Protein AF-A0A9C6WN26-F1 (afdb_monomer_lite)

Secondary structure (DSSP, 8-state):
----------PPP---------GGG--HHHHHHHHHHHH--TTHHHHHHHHHHHHHHHHHHHHHHHHHHHHHHHHHHHHHHHHHHHHHHHHHHHHS---HHHHHHHHHHHHHHHHHHHHHHHHHHHHHHHHHHHHHHHHHHHHHHHHHHHHHHHHHHHHHT-SS-----------------SSHHHHHHHHHHH---STT----HHHHHHHHHHHHHHS---TTS-TT-TTSTT--HHHHIIIII--HHHHHHHHHHHHHHHHHHHHHHHHHHHHHHHHHHHHHHHHHHHHHHHHHHHHHHHHHHHHHHHHHHHHHHHHHHHHHHHHHHHHHHHHHHHHHHHHHHHHHHHHHHHHHHHHHHHHHHHHHHHHHHHHHHHHHHHHT--

Structure (mmCIF, N/CA/C/O backbone):
data_AF-A0A9C6WN26-F1
#
_entry.id   AF-A0A9C6WN26-F1
#
loop_
_atom_site.group_PDB
_atom_site.id
_atom_site.type_symbol
_atom_site.label_atom_id
_atom_site.label_alt_id
_atom_site.label_comp_id
_atom_site.label_asym_id
_atom_site.label_entity_id
_atom_site.label_seq_id
_atom_site.pdbx_PDB_ins_code
_atom_site.Cartn_x
_atom_site.Cartn_y
_atom_site.Cartn_z
_atom_site.occupancy
_atom_site.B_iso_or_equiv
_atom_site.auth_seq_id
_atom_site.auth_comp_id
_atom_site.auth_asym_id
_atom_site.auth_atom_id
_atom_site.pdbx_PDB_model_num
ATOM 1 N N . MET A 1 1 ? 25.767 -48.278 110.104 1.00 33.72 1 MET A N 1
ATOM 2 C CA . MET A 1 1 ? 26.739 -48.679 109.057 1.00 33.72 1 MET A CA 1
ATOM 3 C C . MET A 1 1 ? 26.015 -49.580 108.047 1.00 33.72 1 MET A C 1
ATOM 5 O O . MET A 1 1 ? 25.142 -50.292 108.521 1.00 33.72 1 MET A O 1
ATOM 9 N N . PRO A 1 2 ? 26.412 -49.722 106.766 1.00 47.41 2 PRO A N 1
ATOM 10 C CA . PRO A 1 2 ? 26.808 -48.715 105.760 1.00 47.41 2 PRO A CA 1
ATOM 11 C C . PRO A 1 2 ? 26.284 -49.008 104.295 1.00 47.41 2 PRO A C 1
ATOM 13 O O . PRO A 1 2 ? 25.864 -50.118 104.006 1.00 47.41 2 PRO A O 1
ATOM 16 N N . ILE A 1 3 ? 26.388 -48.004 103.391 1.00 42.19 3 ILE A N 1
ATOM 17 C CA . ILE A 1 3 ? 26.662 -48.017 101.908 1.00 42.19 3 ILE A CA 1
ATOM 18 C C . ILE A 1 3 ? 25.591 -48.410 100.826 1.00 42.19 3 ILE A C 1
ATOM 20 O O . ILE A 1 3 ? 25.351 -49.582 100.576 1.00 42.19 3 ILE A O 1
ATOM 24 N N . GLN A 1 4 ? 25.110 -47.358 100.109 1.00 44.06 4 GLN A N 1
ATOM 25 C CA . GLN A 1 4 ? 24.958 -47.074 98.635 1.00 44.06 4 GLN A CA 1
ATOM 26 C C . GLN A 1 4 ? 24.231 -48.042 97.629 1.00 44.06 4 GLN A C 1
ATOM 28 O O . GLN A 1 4 ? 23.920 -49.173 97.975 1.00 44.06 4 GLN A O 1
ATOM 33 N N . PRO A 1 5 ? 24.060 -47.689 96.317 1.00 56.22 5 PRO A N 1
ATOM 34 C CA . PRO A 1 5 ? 23.244 -46.611 95.694 1.00 56.22 5 PRO A CA 1
ATOM 35 C C . PRO A 1 5 ? 22.397 -47.120 94.479 1.00 56.22 5 PRO A C 1
ATOM 37 O O . PRO A 1 5 ? 22.809 -48.079 93.833 1.00 56.22 5 PRO A O 1
ATOM 40 N N . LYS A 1 6 ? 21.279 -46.485 94.060 1.00 39.16 6 LYS A N 1
ATOM 41 C CA . LYS A 1 6 ? 20.635 -46.802 92.749 1.00 39.16 6 LYS A CA 1
ATOM 42 C C . LYS A 1 6 ? 19.957 -45.613 92.038 1.00 39.16 6 LYS A C 1
ATOM 44 O O . LYS A 1 6 ? 18.912 -45.143 92.465 1.00 39.16 6 LYS A O 1
ATOM 49 N N . THR A 1 7 ? 20.630 -45.174 90.971 1.00 39.88 7 THR A N 1
ATOM 50 C CA . THR A 1 7 ? 20.156 -44.869 89.601 1.00 39.88 7 THR A CA 1
ATOM 51 C C . THR A 1 7 ? 18.753 -44.285 89.361 1.00 39.88 7 THR A C 1
ATOM 53 O O . THR A 1 7 ? 17.740 -44.934 89.604 1.00 39.88 7 THR A O 1
ATOM 56 N N . GLU A 1 8 ? 18.730 -43.108 88.720 1.00 45.75 8 GLU A N 1
ATOM 57 C CA . GLU A 1 8 ? 17.600 -42.580 87.940 1.00 45.75 8 GLU A CA 1
ATOM 58 C C . GLU A 1 8 ? 17.163 -43.530 86.813 1.00 45.75 8 GLU A C 1
ATOM 60 O O . GLU A 1 8 ? 17.993 -44.218 86.208 1.00 45.75 8 GLU A O 1
ATOM 65 N N . PRO A 1 9 ? 15.878 -43.448 86.433 1.00 48.00 9 PRO A N 1
ATOM 66 C CA . PRO A 1 9 ? 15.495 -43.557 85.033 1.00 48.00 9 PRO A CA 1
ATOM 67 C C . PRO A 1 9 ? 14.632 -42.368 84.574 1.00 48.00 9 PRO A C 1
ATOM 69 O O . PRO A 1 9 ? 13.473 -42.234 84.953 1.00 48.00 9 PRO A O 1
ATOM 72 N N . GLY A 1 10 ? 15.233 -41.544 83.712 1.00 36.66 10 GLY A N 1
ATOM 73 C CA . GLY A 1 10 ? 14.685 -41.087 82.430 1.00 36.66 10 GLY A CA 1
ATOM 74 C C . GLY A 1 10 ? 13.255 -40.546 82.378 1.00 36.66 10 GLY A C 1
ATOM 75 O O . GLY A 1 10 ? 12.297 -41.298 82.209 1.00 36.66 10 GLY A O 1
ATOM 76 N N . SER A 1 11 ? 13.142 -39.219 82.330 1.00 44.47 11 SER A N 1
ATOM 77 C CA . SER A 1 11 ? 11.995 -38.528 81.736 1.00 44.47 11 SER A CA 1
ATOM 78 C C . SER A 1 11 ? 11.781 -38.960 80.272 1.00 44.47 11 SER A C 1
ATOM 80 O O . SER A 1 11 ? 12.758 -39.066 79.524 1.00 44.47 11 SER A O 1
ATOM 82 N N . PRO A 1 12 ? 10.530 -39.166 79.820 1.00 44.78 12 PRO A N 1
ATOM 83 C CA . PRO A 1 12 ? 10.236 -39.387 78.409 1.00 44.78 12 PRO A CA 1
ATOM 84 C C . PRO A 1 12 ? 10.461 -38.103 77.584 1.00 44.78 12 PRO A C 1
ATOM 86 O O . PRO A 1 12 ? 10.467 -37.002 78.144 1.00 44.78 12 PRO A O 1
ATOM 89 N N . PRO A 1 13 ? 10.655 -38.214 76.254 1.00 41.19 13 PRO A N 1
ATOM 90 C CA . PRO A 1 13 ? 11.065 -37.094 75.422 1.00 41.19 13 PRO A CA 1
ATOM 91 C C . PRO A 1 13 ? 9.966 -36.035 75.364 1.00 41.19 13 PRO A C 1
ATOM 93 O O . PRO A 1 13 ? 8.825 -36.313 74.993 1.00 41.19 13 PRO A O 1
ATOM 96 N N . ILE A 1 14 ? 10.346 -34.801 75.684 1.00 39.59 14 ILE A N 1
ATOM 97 C CA . ILE A 1 14 ? 9.586 -33.596 75.370 1.00 39.59 14 ILE A CA 1
ATOM 98 C C . ILE A 1 14 ? 9.526 -33.509 73.841 1.00 39.59 14 ILE A C 1
ATOM 100 O O . ILE A 1 14 ? 10.513 -33.158 73.195 1.00 39.59 14 ILE A O 1
ATOM 104 N N . LEU A 1 15 ? 8.380 -33.851 73.250 1.00 35.06 15 LEU A N 1
ATOM 105 C CA . LEU A 1 15 ? 8.089 -33.460 71.876 1.00 35.06 15 LEU A CA 1
ATOM 106 C C . LEU A 1 15 ? 7.815 -31.959 71.883 1.00 35.06 15 LEU A C 1
ATOM 108 O O . LEU A 1 15 ? 6.780 -31.482 72.346 1.00 35.06 15 LEU A O 1
ATOM 112 N N . SER A 1 16 ? 8.821 -31.232 71.419 1.00 35.94 16 SER A N 1
ATOM 113 C CA . SER A 1 16 ? 8.862 -29.790 71.267 1.00 35.94 16 SER A CA 1
ATOM 114 C C . SER A 1 16 ? 7.610 -29.268 70.565 1.00 35.94 16 SER A C 1
ATOM 116 O O . SER A 1 16 ? 7.325 -29.602 69.414 1.00 35.94 16 SER A O 1
ATOM 118 N N . SER A 1 17 ? 6.891 -28.413 71.287 1.00 40.91 17 SER A N 1
ATOM 119 C CA . SER A 1 17 ? 5.807 -27.570 70.797 1.00 40.91 17 SER A CA 1
ATOM 120 C C . SER A 1 17 ? 6.251 -26.809 69.544 1.00 40.91 17 SER A C 1
ATOM 122 O O . SER A 1 17 ? 7.200 -26.023 69.573 1.00 40.91 17 SER A O 1
ATOM 124 N N . THR A 1 18 ? 5.588 -27.067 68.421 1.00 43.84 18 THR A N 1
ATOM 125 C CA . THR A 1 18 ? 5.819 -26.359 67.166 1.00 43.84 18 THR A CA 1
ATOM 126 C C . THR A 1 18 ? 5.068 -25.030 67.194 1.00 43.84 18 THR A C 1
ATOM 128 O O . THR A 1 18 ? 3.852 -24.985 67.089 1.00 43.84 18 THR A O 1
ATOM 131 N N . SER A 1 19 ? 5.836 -23.946 67.344 1.00 44.84 19 SER A N 1
ATOM 132 C CA . SER A 1 19 ? 5.693 -22.679 66.610 1.00 44.84 19 SER A CA 1
ATOM 133 C C . SER A 1 19 ? 4.255 -22.212 66.304 1.00 44.84 19 SER A C 1
ATOM 135 O O . SER A 1 19 ? 3.659 -22.622 65.307 1.00 44.84 19 SER A O 1
ATOM 137 N N . ASN A 1 20 ? 3.774 -21.223 67.064 1.00 55.28 20 ASN A N 1
ATOM 138 C CA . ASN A 1 20 ? 2.578 -20.419 66.773 1.00 55.28 20 ASN A CA 1
ATOM 139 C C . ASN A 1 20 ? 2.742 -19.580 65.479 1.00 55.28 20 ASN A C 1
ATOM 141 O O . ASN A 1 20 ? 2.918 -18.365 65.541 1.00 55.28 20 ASN A O 1
ATOM 145 N N . LYS A 1 21 ? 2.708 -20.202 64.295 1.00 61.44 21 LYS A N 1
ATOM 146 C CA . LYS A 1 21 ? 2.502 -19.492 63.018 1.00 61.44 21 LYS A CA 1
ATOM 147 C C . LYS A 1 21 ? 1.005 -19.202 62.856 1.00 61.44 21 LYS A C 1
ATOM 149 O O . LYS A 1 21 ? 0.185 -20.065 63.167 1.00 61.44 21 LYS A O 1
ATOM 154 N N . SER A 1 22 ? 0.634 -18.008 62.382 1.00 76.25 22 SER A N 1
ATOM 155 C CA . SER A 1 22 ? -0.777 -17.701 62.101 1.00 76.25 22 SER A CA 1
ATOM 156 C C . SER A 1 22 ? -1.270 -18.590 60.953 1.00 76.25 22 SER A C 1
ATOM 158 O O . SER A 1 22 ? -0.571 -18.761 59.953 1.00 76.25 22 SER A O 1
ATOM 160 N N . LEU A 1 23 ? -2.472 -19.158 61.092 1.00 77.94 23 LEU A N 1
ATOM 161 C CA . LEU A 1 23 ? -3.072 -20.041 60.078 1.00 77.94 23 LEU A CA 1
ATOM 162 C C . LEU A 1 23 ? -3.257 -19.343 58.720 1.00 77.94 23 LEU A C 1
ATOM 164 O O . LEU A 1 23 ? -3.355 -20.000 57.694 1.00 77.94 23 LEU A O 1
ATOM 168 N N . GLU A 1 24 ? -3.284 -18.013 58.720 1.00 77.69 24 GLU A N 1
ATOM 169 C CA . GLU A 1 24 ? -3.545 -17.162 57.559 1.00 77.69 24 GLU A CA 1
ATOM 170 C C . GLU A 1 24 ? -2.358 -17.078 56.589 1.00 77.69 24 GLU A C 1
ATOM 172 O O . GLU A 1 24 ? -2.535 -16.804 55.407 1.00 77.69 24 GLU A O 1
ATOM 177 N N . THR A 1 25 ? -1.143 -17.337 57.079 1.00 83.38 25 THR A N 1
ATOM 178 C CA . THR A 1 25 ? 0.093 -17.296 56.274 1.00 83.38 25 THR A CA 1
ATOM 179 C C . THR A 1 25 ? 0.592 -18.682 55.871 1.00 83.38 25 THR A C 1
ATOM 181 O O . THR A 1 25 ? 1.606 -18.797 55.183 1.00 83.38 25 THR A O 1
ATOM 184 N N . MET A 1 26 ? -0.103 -19.738 56.302 1.00 84.94 26 MET A N 1
ATOM 185 C CA . MET A 1 26 ? 0.256 -21.114 55.982 1.00 84.94 26 MET A CA 1
ATOM 186 C C . MET A 1 26 ? -0.199 -21.490 54.576 1.00 84.94 26 MET A C 1
ATOM 188 O O . MET A 1 26 ? -1.305 -21.172 54.141 1.00 84.94 26 MET A O 1
ATOM 192 N N . SER A 1 27 ? 0.655 -22.235 53.890 1.00 88.94 27 SER A N 1
ATOM 193 C CA . SER A 1 27 ? 0.321 -22.870 52.623 1.00 88.94 27 SER A CA 1
ATOM 194 C C . SER A 1 27 ? -0.720 -23.979 52.812 1.00 88.94 27 SER A C 1
ATOM 196 O O . SER A 1 27 ? -0.863 -24.562 53.892 1.00 88.94 27 SER A O 1
ATOM 198 N N . ILE A 1 28 ? -1.437 -24.314 51.736 1.00 90.50 28 ILE A N 1
ATOM 199 C CA . ILE A 1 28 ? -2.433 -25.395 51.737 1.00 90.50 28 ILE A CA 1
ATOM 200 C C . ILE A 1 28 ? -1.846 -26.720 52.272 1.00 90.50 28 ILE A C 1
ATOM 202 O O . ILE A 1 28 ? -2.498 -27.332 53.122 1.00 90.50 28 ILE A O 1
ATOM 206 N N . PRO A 1 29 ? -0.621 -27.148 51.894 1.00 90.06 29 PRO A N 1
ATOM 207 C CA . PRO A 1 29 ? -0.006 -28.350 52.459 1.00 90.06 29 PRO A CA 1
ATOM 208 C C . PRO A 1 29 ? 0.261 -28.27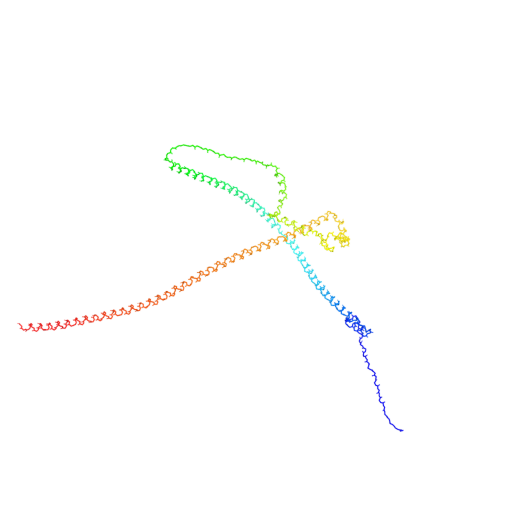6 53.967 1.00 90.06 29 PRO A C 1
ATOM 210 O O . PRO A 1 29 ? 0.030 -29.248 54.686 1.00 90.06 29 PRO A O 1
ATOM 213 N N . GLU A 1 30 ? 0.703 -27.124 54.481 1.00 87.69 30 GLU A N 1
ATOM 214 C CA . GLU A 1 30 ? 0.943 -26.929 55.920 1.00 87.69 30 GLU A CA 1
ATOM 215 C C . GLU A 1 30 ? -0.365 -27.027 56.719 1.00 87.69 30 GLU A C 1
ATOM 217 O O . GLU A 1 30 ? -0.412 -27.687 57.760 1.00 87.69 30 GLU A O 1
ATOM 222 N N . LEU A 1 31 ? -1.448 -26.443 56.196 1.00 88.56 31 LEU A N 1
ATOM 223 C CA . LEU A 1 31 ? -2.778 -26.535 56.797 1.00 88.56 31 LEU A CA 1
ATOM 224 C C . LEU A 1 31 ? -3.297 -27.977 56.796 1.00 88.56 31 LEU A C 1
ATOM 226 O O . LEU A 1 31 ? -3.763 -28.460 57.829 1.00 88.56 31 LEU A O 1
ATOM 230 N N . ILE A 1 32 ? -3.178 -28.697 55.675 1.00 88.38 32 ILE A N 1
ATOM 231 C CA . ILE A 1 32 ? -3.602 -30.100 55.592 1.00 88.38 32 ILE A CA 1
ATOM 232 C C . ILE A 1 32 ? -2.760 -30.997 56.509 1.00 88.38 32 ILE A C 1
ATOM 234 O O . ILE A 1 32 ? -3.305 -31.914 57.126 1.00 88.38 32 ILE A O 1
ATOM 238 N N . GLN A 1 33 ? -1.465 -30.721 56.679 1.00 86.88 33 GLN A N 1
ATOM 239 C CA . GLN A 1 33 ? -0.601 -31.493 57.573 1.00 86.88 33 GLN A CA 1
ATOM 240 C C . GLN A 1 33 ? -1.065 -31.420 59.036 1.00 86.88 33 GLN A C 1
ATOM 242 O O . GLN A 1 33 ? -1.084 -32.443 59.726 1.00 86.88 33 GLN A O 1
ATOM 247 N N . ILE A 1 34 ? -1.516 -30.249 59.498 1.00 86.75 34 ILE A N 1
ATOM 248 C CA . ILE A 1 34 ? -2.118 -30.093 60.833 1.00 86.75 34 ILE A CA 1
ATOM 249 C C . ILE A 1 34 ? -3.387 -30.950 60.949 1.00 86.75 34 ILE A C 1
ATOM 251 O O . ILE A 1 34 ? -3.596 -31.620 61.966 1.00 86.75 34 ILE A O 1
ATOM 255 N N . LEU A 1 35 ? -4.222 -30.975 59.901 1.00 85.00 35 LEU A N 1
ATOM 256 C CA . LEU A 1 35 ? -5.446 -31.782 59.883 1.00 85.00 35 LEU A CA 1
ATOM 257 C C . LEU A 1 35 ? -5.149 -33.292 59.894 1.00 85.00 35 LEU A C 1
ATOM 259 O O . LEU A 1 35 ? -5.809 -34.032 60.627 1.00 85.00 35 LEU A O 1
ATOM 263 N N . ARG A 1 36 ? -4.135 -33.749 59.142 1.00 85.75 36 ARG A N 1
ATOM 264 C CA . ARG A 1 36 ? -3.696 -35.156 59.124 1.00 85.75 36 ARG A CA 1
ATOM 265 C C . ARG A 1 36 ? -3.285 -35.636 60.510 1.00 85.75 36 ARG A C 1
ATOM 267 O O . ARG A 1 36 ? -3.762 -36.675 60.955 1.00 85.75 36 ARG A O 1
ATOM 274 N N . VAL A 1 37 ? -2.429 -34.874 61.195 1.00 83.44 37 VAL A N 1
ATOM 275 C CA . VAL A 1 37 ? -1.921 -35.236 62.530 1.00 83.44 37 VAL A CA 1
ATOM 276 C C . VAL A 1 37 ? -3.058 -35.302 63.550 1.00 83.44 37 VAL A C 1
ATOM 278 O O . VAL A 1 37 ? -3.066 -36.181 64.410 1.00 83.44 37 VAL A O 1
ATOM 281 N N . LYS A 1 38 ? -4.035 -34.397 63.441 1.00 85.25 38 LYS A N 1
ATOM 282 C CA . LYS A 1 38 ? -5.109 -34.257 64.427 1.00 85.25 38 LYS A CA 1
ATOM 283 C C . LYS A 1 38 ? -6.274 -35.234 64.237 1.00 85.25 38 LYS A C 1
ATOM 285 O O . LYS A 1 38 ? -6.899 -35.600 65.228 1.00 85.25 38 LYS A O 1
ATOM 290 N N . TRP A 1 39 ? -6.577 -35.650 63.005 1.00 79.81 39 TRP A N 1
ATOM 291 C CA . TRP A 1 39 ? -7.776 -36.450 62.707 1.00 79.81 39 TRP A CA 1
ATOM 292 C C . TRP A 1 39 ? -7.539 -37.736 61.905 1.00 79.81 39 TRP A C 1
ATOM 294 O O . TRP A 1 39 ? -8.500 -38.476 61.716 1.00 79.81 39 TRP A O 1
ATOM 304 N N . GLN A 1 40 ? -6.312 -38.009 61.441 1.00 72.06 40 GLN A N 1
ATOM 305 C CA . GLN A 1 40 ? -5.894 -39.270 60.799 1.00 72.06 40 GLN A CA 1
ATOM 306 C C . GLN A 1 40 ? -6.904 -39.857 59.786 1.00 72.06 40 GLN A C 1
ATOM 308 O O . GLN A 1 40 ? -7.162 -41.057 59.780 1.00 72.06 40 GLN A O 1
ATOM 313 N N . ARG A 1 41 ? -7.499 -39.018 58.924 1.00 76.50 41 ARG A N 1
ATOM 314 C CA . ARG A 1 41 ? -8.386 -39.476 57.839 1.00 76.50 41 ARG A CA 1
ATOM 315 C C . ARG A 1 41 ? -7.661 -39.574 56.502 1.00 76.50 41 ARG A C 1
ATOM 317 O O . ARG A 1 41 ? -6.870 -38.710 56.143 1.00 76.50 41 ARG A O 1
ATOM 324 N N . GLU A 1 42 ? -8.020 -40.590 55.730 1.00 73.38 42 GLU A N 1
ATOM 325 C CA . GLU A 1 42 ? -7.421 -40.912 54.426 1.00 73.38 42 GLU A CA 1
ATOM 326 C C . GLU A 1 42 ? -7.802 -39.913 53.317 1.00 73.38 42 GLU A C 1
ATOM 328 O O . GLU A 1 42 ? -7.098 -39.766 52.321 1.00 73.38 42 GLU A O 1
ATOM 333 N N . ASP A 1 43 ? -8.904 -39.178 53.482 1.00 81.81 43 ASP A N 1
ATOM 334 C CA . ASP A 1 43 ? -9.398 -38.253 52.455 1.00 81.81 43 ASP A CA 1
ATOM 335 C C . ASP A 1 43 ? -8.598 -36.950 52.343 1.00 81.81 43 ASP A C 1
ATOM 337 O O . ASP A 1 43 ? -8.724 -36.239 51.342 1.00 81.81 43 ASP A O 1
ATOM 341 N N . TYR A 1 44 ? -7.757 -36.628 53.330 1.00 86.62 44 TYR A N 1
ATOM 342 C CA . TYR A 1 44 ? -6.995 -35.378 53.337 1.00 86.62 44 TYR A CA 1
ATOM 343 C C . TYR A 1 44 ? -6.042 -35.259 52.143 1.00 86.62 44 TYR A C 1
ATOM 345 O O . TYR A 1 44 ? -5.888 -34.164 51.606 1.00 86.62 44 TYR A O 1
ATOM 353 N N . ASP A 1 45 ? -5.500 -36.371 51.645 1.00 84.12 45 ASP A N 1
ATOM 354 C CA . ASP A 1 45 ? -4.617 -36.380 50.473 1.00 84.12 45 ASP A CA 1
ATOM 355 C C . ASP A 1 45 ? -5.367 -36.036 49.178 1.00 84.12 45 ASP A C 1
ATOM 357 O O . ASP A 1 45 ? -4.827 -35.391 48.276 1.00 84.12 45 ASP A O 1
ATOM 361 N N . ARG A 1 46 ? -6.638 -36.449 49.073 1.00 86.00 46 ARG A N 1
ATOM 362 C CA . ARG A 1 46 ? -7.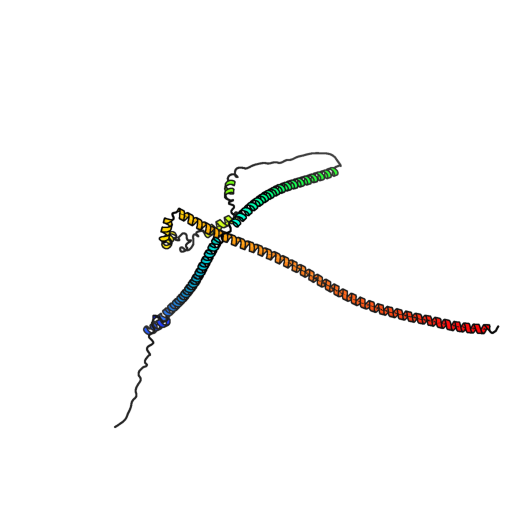506 -36.074 47.947 1.00 86.00 46 ARG A CA 1
ATOM 363 C C . ARG A 1 46 ? -7.854 -34.591 48.007 1.00 86.00 46 ARG A C 1
ATOM 365 O O . ARG A 1 46 ? -7.805 -33.912 46.982 1.00 86.00 46 ARG A O 1
ATOM 372 N N . VAL A 1 47 ? -8.177 -34.092 49.199 1.00 86.69 47 VAL A N 1
ATOM 373 C CA . VAL A 1 47 ? -8.523 -32.683 49.421 1.00 86.69 47 VAL A CA 1
ATOM 374 C C . VAL A 1 47 ? -7.326 -31.771 49.146 1.00 86.69 47 VAL A C 1
ATOM 376 O O . VAL A 1 47 ? -7.483 -30.783 48.432 1.00 86.69 47 VAL A O 1
ATOM 379 N N . GLU A 1 48 ? -6.128 -32.120 49.621 1.00 90.81 48 GLU A N 1
ATOM 380 C CA . GLU A 1 48 ? -4.897 -31.359 49.365 1.00 90.81 48 GLU A CA 1
ATOM 381 C C . GLU A 1 48 ? -4.632 -31.200 47.867 1.00 90.81 48 GLU A C 1
ATOM 383 O O . GLU A 1 48 ? -4.453 -30.082 47.390 1.00 90.81 48 GLU A O 1
ATOM 388 N N . LYS A 1 49 ? -4.699 -32.297 47.100 1.00 89.12 49 LYS A N 1
ATOM 389 C CA . LYS A 1 49 ? -4.488 -32.267 45.644 1.00 89.12 49 LYS A CA 1
ATOM 390 C C . LYS A 1 49 ? -5.456 -31.321 44.935 1.00 89.12 49 LYS A C 1
ATOM 392 O O . LYS A 1 49 ? -5.043 -30.565 44.059 1.00 89.12 49 LYS A O 1
ATOM 397 N N . VAL A 1 50 ? -6.738 -31.352 45.304 1.00 91.06 50 VAL A N 1
ATOM 398 C CA . VAL A 1 50 ? -7.759 -30.477 44.703 1.00 91.06 50 VAL A CA 1
ATOM 399 C C . VAL A 1 50 ? -7.509 -29.013 45.062 1.00 91.06 50 VAL A C 1
ATOM 401 O O . VAL A 1 50 ? -7.633 -28.140 44.201 1.00 91.06 50 VAL A O 1
ATOM 404 N N . LEU A 1 51 ? -7.155 -28.738 46.317 1.00 92.31 51 LEU A N 1
ATOM 405 C CA . LEU A 1 51 ? -6.921 -27.384 46.804 1.00 92.31 51 LEU A CA 1
ATOM 406 C C . LEU A 1 51 ? -5.662 -26.762 46.186 1.00 92.31 51 LEU A C 1
ATOM 408 O O . LEU A 1 51 ? -5.750 -25.649 45.675 1.00 92.31 51 LEU A O 1
ATOM 412 N N . VAL A 1 52 ? -4.553 -27.503 46.121 1.00 92.69 52 VAL A N 1
ATOM 413 C CA . VAL A 1 52 ? -3.312 -27.059 45.459 1.00 92.69 52 VAL A CA 1
ATOM 414 C C . VAL A 1 52 ? -3.554 -26.790 43.971 1.00 92.69 52 VAL A C 1
ATOM 416 O O . VAL A 1 52 ? -3.195 -25.730 43.465 1.00 92.69 52 VAL A O 1
ATOM 419 N N . ALA A 1 53 ? -4.254 -27.688 43.267 1.00 91.50 53 ALA A N 1
ATOM 420 C CA . ALA A 1 53 ? -4.566 -27.485 41.850 1.00 91.50 53 ALA A CA 1
ATOM 421 C C . ALA A 1 53 ? -5.482 -26.269 41.605 1.00 91.50 53 ALA A C 1
ATOM 423 O O . ALA A 1 53 ? -5.403 -25.612 40.563 1.00 91.50 53 ALA A O 1
ATOM 424 N N . ARG A 1 54 ? -6.390 -25.961 42.541 1.00 92.75 54 ARG A N 1
ATOM 425 C CA . ARG A 1 54 ? -7.251 -24.773 42.459 1.00 92.75 54 ARG A CA 1
ATOM 426 C C . ARG A 1 54 ? -6.471 -23.493 42.751 1.00 92.75 54 ARG A C 1
ATOM 428 O O . ARG A 1 54 ? -6.701 -22.498 42.065 1.00 92.75 54 ARG A O 1
ATOM 435 N N . GLU A 1 55 ? -5.579 -23.524 43.734 1.00 92.62 55 GLU A N 1
ATOM 436 C CA . GLU A 1 55 ? -4.687 -22.415 44.079 1.00 92.62 55 GLU A CA 1
ATOM 437 C C . GLU A 1 55 ? -3.776 -22.058 42.905 1.00 92.62 55 GLU A C 1
ATOM 439 O O . GLU A 1 55 ? -3.724 -20.896 42.507 1.00 92.62 55 GLU A O 1
ATOM 444 N N . GLU A 1 56 ? -3.155 -23.054 42.272 1.00 93.50 56 GLU A N 1
ATOM 445 C CA . GLU A 1 56 ? -2.315 -22.848 41.092 1.00 93.50 56 GLU A CA 1
ATOM 446 C C . GLU A 1 56 ? -3.108 -22.196 39.950 1.00 93.50 56 GLU A C 1
ATOM 448 O O . GLU A 1 56 ? -2.705 -21.161 39.419 1.00 93.50 56 GLU A O 1
ATOM 453 N N . LYS A 1 57 ? -4.306 -22.716 39.642 1.00 93.06 57 LYS A N 1
ATOM 454 C CA . LYS A 1 57 ? -5.199 -22.126 38.628 1.00 93.06 57 LYS A CA 1
ATOM 455 C C . LYS A 1 57 ? -5.591 -20.684 38.944 1.00 93.06 57 LYS A C 1
ATOM 457 O O . LYS A 1 57 ? -5.708 -19.872 38.025 1.00 93.06 57 LYS A O 1
ATOM 462 N N . LEU A 1 58 ? -5.855 -20.365 40.210 1.00 93.00 58 LEU A N 1
ATOM 463 C CA . LEU A 1 58 ? -6.186 -19.002 40.626 1.00 93.00 58 LEU A CA 1
ATOM 464 C C . LEU A 1 58 ? -4.977 -18.081 40.486 1.00 93.00 58 LEU A C 1
ATOM 466 O O . LEU A 1 58 ? -5.118 -17.000 39.924 1.00 93.00 58 LEU A O 1
ATOM 470 N N . LYS A 1 59 ? -3.791 -18.534 40.895 1.00 93.25 59 LYS A N 1
ATOM 471 C CA . LYS A 1 59 ? -2.542 -17.781 40.758 1.00 93.25 59 LYS A CA 1
ATOM 472 C C . LYS A 1 59 ? -2.233 -17.455 39.295 1.00 93.25 59 LYS A C 1
ATOM 474 O O . LYS A 1 59 ? -1.904 -16.313 38.985 1.00 93.25 59 LYS A O 1
ATOM 479 N N . THR A 1 60 ? -2.432 -18.407 38.379 1.00 93.19 60 THR A N 1
ATOM 480 C CA . THR A 1 60 ? -2.298 -18.159 36.933 1.00 93.19 60 THR A CA 1
ATOM 481 C C . THR A 1 60 ? -3.307 -17.124 36.430 1.00 93.19 60 THR A C 1
ATOM 483 O O . THR A 1 60 ? -2.939 -16.227 35.676 1.00 93.19 60 THR A O 1
ATOM 486 N N . LYS A 1 61 ? -4.578 -17.213 36.847 1.00 93.06 61 LYS A N 1
ATOM 487 C CA . LYS A 1 61 ? -5.617 -16.251 36.440 1.00 93.06 61 LYS A CA 1
ATOM 488 C C . LYS A 1 61 ? -5.350 -14.840 36.962 1.00 93.06 61 LYS A C 1
ATOM 490 O O . LYS A 1 61 ? -5.586 -13.887 36.228 1.00 93.06 61 LYS A O 1
ATOM 495 N N . VAL A 1 62 ? -4.869 -14.712 38.199 1.00 93.75 62 VAL A N 1
ATOM 496 C CA . VAL A 1 62 ? -4.492 -13.420 38.788 1.00 93.75 62 VAL A CA 1
ATOM 497 C C . VAL A 1 62 ? -3.358 -12.790 37.982 1.00 93.75 62 VAL A C 1
ATOM 499 O O . VAL A 1 62 ? -3.522 -11.667 37.520 1.00 93.75 62 VAL A O 1
ATOM 502 N N . GLY A 1 63 ? -2.290 -13.540 37.685 1.00 91.38 63 GLY A N 1
ATOM 503 C CA . GLY A 1 63 ? -1.192 -13.030 36.853 1.00 91.38 63 GLY A CA 1
ATOM 504 C C . GLY A 1 63 ? -1.644 -12.585 35.453 1.00 91.38 63 GLY A C 1
ATOM 505 O O . GLY A 1 63 ? -1.261 -11.517 34.986 1.00 91.38 63 GLY A O 1
ATOM 506 N N . GLN A 1 64 ? -2.534 -13.346 34.803 1.00 91.69 64 GLN A N 1
ATOM 507 C CA . GLN A 1 64 ? -3.104 -12.964 33.499 1.00 91.69 64 GLN A CA 1
ATOM 508 C C . GLN A 1 64 ? -3.961 -11.690 33.561 1.00 91.69 64 GLN A C 1
ATOM 510 O O . GLN A 1 64 ? -4.009 -10.927 32.597 1.00 91.69 64 GLN A O 1
ATOM 515 N N . LEU A 1 65 ? -4.692 -11.475 34.658 1.00 90.75 65 LEU A N 1
ATOM 516 C CA . LEU A 1 65 ? -5.500 -10.270 34.848 1.00 90.75 65 LEU A CA 1
ATOM 517 C C . LEU A 1 65 ? -4.626 -9.045 35.126 1.00 90.75 65 LEU A C 1
ATOM 519 O O . LEU A 1 65 ? -4.904 -7.982 34.578 1.00 90.75 65 LEU A O 1
ATOM 523 N N . GLU A 1 66 ? -3.563 -9.197 35.915 1.00 90.69 66 GLU A N 1
ATOM 524 C CA . GLU A 1 66 ? -2.591 -8.131 36.179 1.00 90.69 66 GLU A CA 1
ATOM 525 C C . GLU A 1 66 ? -1.883 -7.680 34.896 1.00 90.69 66 GLU A C 1
ATOM 527 O O . GLU A 1 66 ? -1.796 -6.480 34.635 1.00 90.69 66 GLU A O 1
ATOM 532 N N . GLU A 1 67 ? -1.454 -8.620 34.048 1.00 89.06 67 GLU A N 1
ATOM 533 C CA . GLU A 1 67 ? -0.853 -8.308 32.746 1.00 89.06 67 GLU A CA 1
ATOM 534 C C . GLU A 1 67 ? -1.838 -7.549 31.839 1.00 89.06 67 GLU A C 1
ATOM 536 O O . GLU A 1 67 ? -1.503 -6.497 31.291 1.00 89.06 67 GLU A O 1
ATOM 541 N N . LYS A 1 68 ? -3.090 -8.023 31.736 1.00 89.69 68 LYS A N 1
ATOM 542 C CA . LYS A 1 68 ? -4.141 -7.335 30.964 1.00 89.69 68 LYS A CA 1
ATOM 543 C C . LYS A 1 68 ? -4.407 -5.922 31.476 1.00 89.69 68 LYS A C 1
ATOM 545 O O . LYS A 1 68 ? -4.581 -5.011 30.668 1.00 89.69 68 LYS A O 1
ATOM 550 N N . PHE A 1 69 ? -4.427 -5.734 32.794 1.00 87.25 69 PHE A N 1
ATOM 551 C CA . PHE A 1 69 ? -4.636 -4.429 33.412 1.00 87.25 69 PHE A CA 1
ATOM 552 C C . PHE A 1 69 ? -3.485 -3.461 33.104 1.00 87.25 69 PHE A C 1
ATOM 554 O O . PHE A 1 69 ? -3.734 -2.318 32.722 1.00 87.25 69 PHE A O 1
ATOM 561 N N . GLN A 1 70 ? -2.230 -3.916 33.191 1.00 87.44 70 GLN A N 1
ATOM 562 C CA . GLN A 1 70 ? -1.065 -3.089 32.855 1.00 87.44 70 GLN A CA 1
ATOM 563 C C . GLN A 1 70 ? -1.065 -2.665 31.382 1.00 87.44 70 GLN A C 1
ATOM 565 O O . GLN A 1 70 ? -0.858 -1.489 31.083 1.00 87.44 70 GLN A O 1
ATOM 570 N N . VAL A 1 71 ? -1.359 -3.591 30.462 1.00 83.00 71 VAL A N 1
ATOM 571 C CA . VAL A 1 71 ? -1.457 -3.290 29.023 1.00 83.00 71 VAL A CA 1
ATOM 572 C C . VAL A 1 71 ? -2.566 -2.272 28.744 1.00 83.00 71 VAL A C 1
ATOM 574 O O . VAL A 1 71 ? -2.358 -1.323 27.988 1.00 83.00 71 VAL A O 1
ATOM 577 N N . GLN A 1 72 ? -3.731 -2.425 29.379 1.00 83.25 72 GLN A N 1
ATOM 578 C CA . GLN A 1 72 ? -4.842 -1.487 29.222 1.00 83.25 72 GLN A CA 1
ATOM 579 C C . GLN A 1 72 ? -4.515 -0.098 29.792 1.00 83.25 72 GLN A C 1
ATOM 581 O O . GLN A 1 72 ? -4.828 0.910 29.160 1.00 83.25 72 GLN A O 1
ATOM 586 N N . SER A 1 73 ? -3.848 -0.032 30.948 1.00 80.81 73 SER A N 1
ATOM 587 C CA . SER A 1 73 ? -3.407 1.231 31.549 1.00 80.81 73 SER A CA 1
ATOM 588 C C . SER A 1 73 ? -2.375 1.954 30.680 1.00 80.81 73 SER A C 1
ATOM 590 O O . SER A 1 73 ? -2.427 3.178 30.575 1.00 80.81 73 SER A O 1
ATOM 592 N N . LEU A 1 74 ? -1.452 1.225 30.045 1.00 82.19 74 LEU A N 1
ATOM 593 C CA . LEU A 1 74 ? -0.465 1.812 29.136 1.00 82.19 74 LEU A CA 1
ATOM 594 C C . LEU A 1 74 ? -1.137 2.381 27.877 1.00 82.19 74 LEU A C 1
ATOM 596 O O . LEU A 1 74 ? -0.856 3.512 27.487 1.00 82.19 74 LEU A O 1
ATOM 600 N N . ALA A 1 75 ? -2.087 1.640 27.299 1.00 77.44 75 ALA A N 1
ATOM 601 C CA . ALA A 1 75 ? -2.860 2.096 26.144 1.00 77.44 75 ALA A CA 1
ATOM 602 C C . ALA A 1 75 ? -3.695 3.358 26.444 1.00 77.44 75 ALA A C 1
ATOM 604 O O . ALA A 1 75 ? -3.838 4.218 25.575 1.00 77.44 75 ALA A O 1
ATOM 605 N N . ALA A 1 76 ? -4.218 3.498 27.668 1.00 74.56 76 ALA A N 1
ATOM 606 C CA . ALA A 1 76 ? -4.943 4.697 28.092 1.00 74.56 76 ALA A CA 1
ATOM 607 C C . ALA A 1 76 ? -4.032 5.938 28.158 1.00 74.56 76 ALA A C 1
ATOM 609 O O . ALA A 1 76 ? -4.405 7.000 27.664 1.00 74.56 76 ALA A O 1
ATOM 610 N N . ILE A 1 77 ? -2.811 5.790 28.684 1.00 73.19 77 ILE A N 1
ATOM 611 C CA . ILE A 1 77 ? -1.820 6.878 28.752 1.00 73.19 77 ILE A CA 1
ATOM 612 C C . ILE A 1 77 ? -1.414 7.344 27.345 1.00 73.19 77 ILE A C 1
ATOM 614 O O . ILE A 1 77 ? -1.259 8.544 27.106 1.00 73.19 77 ILE A O 1
ATOM 618 N N . ASP A 1 78 ? -1.246 6.417 26.401 1.00 75.25 78 ASP A N 1
ATOM 619 C CA . ASP A 1 78 ? -0.924 6.770 25.016 1.00 75.25 78 ASP A CA 1
ATOM 620 C C . ASP A 1 78 ? -2.091 7.492 24.325 1.00 75.25 78 ASP A C 1
ATOM 622 O O . ASP A 1 78 ? -1.865 8.457 23.592 1.00 75.25 78 ASP A O 1
ATOM 626 N N . ALA A 1 79 ? -3.338 7.102 24.607 1.00 72.50 79 ALA A N 1
ATOM 627 C CA . ALA A 1 79 ? -4.520 7.794 24.095 1.00 72.50 79 ALA A CA 1
ATOM 628 C C . ALA A 1 79 ? -4.638 9.236 24.630 1.00 72.50 79 ALA A C 1
ATOM 630 O O . ALA A 1 79 ? -4.886 10.155 23.846 1.00 72.50 79 ALA A O 1
ATOM 631 N N . GLU A 1 80 ? -4.393 9.459 25.926 1.00 76.12 80 GLU A N 1
ATOM 632 C CA . GLU A 1 80 ? -4.400 10.801 26.533 1.00 76.12 80 GLU A CA 1
ATOM 633 C C . GLU A 1 80 ? -3.305 11.708 25.951 1.00 76.12 80 GLU A C 1
ATOM 635 O O . GLU A 1 80 ? -3.557 12.870 25.621 1.00 76.12 80 GLU A O 1
ATOM 640 N N . LYS A 1 81 ? -2.092 11.177 25.747 1.00 79.62 81 LYS A N 1
ATOM 641 C CA . LYS A 1 81 ? -0.999 11.924 25.100 1.00 79.62 81 LYS A CA 1
ATOM 642 C C . LYS A 1 81 ? -1.346 12.316 23.668 1.00 79.62 81 LYS A C 1
ATOM 644 O O . LYS A 1 81 ? -1.086 13.447 23.259 1.00 79.62 81 LYS A O 1
ATOM 649 N N . VAL A 1 82 ? -1.937 11.395 22.907 1.00 77.62 82 VAL A N 1
ATOM 650 C CA . VAL A 1 82 ? -2.381 11.659 21.533 1.00 77.62 82 VAL A CA 1
ATOM 651 C C . VAL A 1 82 ? -3.455 12.745 21.517 1.00 77.62 82 VAL A C 1
ATOM 653 O O . VAL A 1 82 ? -3.369 13.663 20.702 1.00 77.62 82 VAL A O 1
ATOM 656 N N . GLN A 1 83 ? -4.416 12.708 22.443 1.00 78.81 83 GLN A N 1
ATOM 657 C CA . GLN A 1 83 ? -5.431 13.754 22.564 1.00 78.81 83 GLN A CA 1
ATOM 658 C C . GLN A 1 83 ? -4.813 15.136 22.850 1.00 78.81 83 GLN A C 1
ATOM 660 O O . GLN A 1 83 ? -5.150 16.099 22.163 1.00 78.81 83 GLN A O 1
ATOM 665 N N . GLY A 1 84 ? -3.857 15.238 23.781 1.00 80.81 84 GLY A N 1
ATOM 666 C CA . GLY A 1 84 ? -3.175 16.505 24.085 1.00 80.81 84 GLY A CA 1
ATOM 667 C C . GLY A 1 84 ? -2.374 17.079 22.905 1.00 80.81 84 GLY A C 1
ATOM 668 O O . GLY A 1 84 ? -2.344 18.296 22.694 1.00 80.81 84 GLY A O 1
ATOM 669 N N . LEU A 1 85 ? -1.770 16.212 22.085 1.00 81.25 85 LEU A N 1
ATOM 670 C CA . LEU A 1 85 ? -1.117 16.621 20.836 1.00 81.25 85 LEU A CA 1
ATOM 671 C C . LEU A 1 85 ? -2.131 17.152 19.815 1.00 81.25 85 LEU A C 1
ATOM 673 O O . LEU A 1 85 ? -1.882 18.187 19.196 1.00 81.25 85 LEU A O 1
ATOM 677 N N . TYR A 1 86 ? -3.284 16.494 19.668 1.00 75.31 86 TYR A N 1
ATOM 678 C CA . TYR A 1 86 ? -4.356 16.970 18.790 1.00 75.31 86 TYR A CA 1
ATOM 679 C C . TYR A 1 86 ? -4.914 18.325 19.231 1.00 75.31 86 TYR A C 1
ATOM 681 O O . TYR A 1 86 ? -5.123 19.194 18.386 1.00 75.31 86 TYR A O 1
ATOM 689 N N . GLU A 1 87 ? -5.129 18.538 20.529 1.00 83.56 87 GLU A N 1
ATOM 690 C CA . GLU A 1 87 ? -5.615 19.818 21.060 1.00 83.56 87 GLU A CA 1
ATOM 691 C C . GLU A 1 87 ? -4.606 20.952 20.830 1.00 83.56 87 GLU A C 1
ATOM 693 O O . GLU A 1 87 ? -4.988 22.056 20.430 1.00 83.56 87 GLU A O 1
ATOM 698 N N . THR A 1 88 ? -3.312 20.665 21.003 1.00 85.88 88 THR A N 1
ATOM 699 C CA . THR A 1 88 ? -2.223 21.621 20.749 1.00 85.88 88 THR A CA 1
ATOM 700 C C . THR A 1 88 ? -2.140 21.985 19.267 1.00 85.88 88 THR A C 1
ATOM 702 O O . THR A 1 88 ? -2.137 23.167 18.929 1.00 85.88 88 THR A O 1
ATOM 705 N N . LEU A 1 89 ? -2.165 20.986 18.378 1.00 79.38 89 LEU A N 1
ATOM 706 C CA . LEU A 1 89 ? -2.164 21.194 16.929 1.00 79.38 89 LEU A CA 1
ATOM 707 C C . LEU A 1 89 ? -3.401 21.976 16.472 1.00 79.38 89 LEU A C 1
ATOM 709 O O . LEU A 1 89 ? -3.306 22.870 15.635 1.00 79.38 89 LEU A O 1
ATOM 713 N N . PHE A 1 90 ? -4.574 21.674 17.030 1.00 76.44 90 PHE A N 1
ATOM 714 C CA . PHE A 1 90 ? -5.804 22.390 16.703 1.00 76.44 90 PHE A CA 1
ATOM 715 C C . PHE A 1 90 ? -5.729 23.864 17.112 1.00 76.44 90 PHE A C 1
ATOM 717 O O . PHE A 1 90 ? -6.184 24.742 16.375 1.00 76.44 90 PHE A O 1
ATOM 724 N N . LYS A 1 91 ? -5.126 24.149 18.269 1.00 82.44 91 LYS A N 1
ATOM 725 C CA . LYS A 1 91 ? -4.890 25.515 18.734 1.00 82.44 91 LYS A CA 1
ATOM 726 C C . LYS A 1 91 ? -3.881 26.246 17.846 1.00 82.44 91 LYS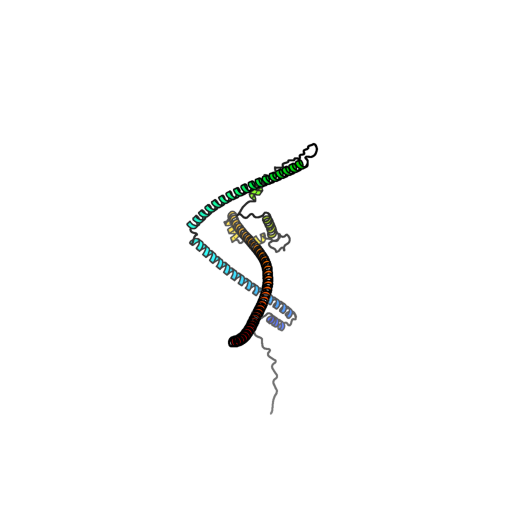 A C 1
ATOM 728 O O . LYS A 1 91 ? -4.165 27.364 17.429 1.00 82.44 91 LYS A O 1
ATOM 733 N N . GLU A 1 92 ? -2.784 25.592 17.474 1.00 78.00 92 GLU A N 1
ATOM 734 C CA . GLU A 1 92 ? -1.778 26.139 16.559 1.00 78.00 92 GLU A CA 1
ATOM 735 C C . GLU A 1 92 ? -2.372 26.444 15.180 1.00 78.00 92 GLU A C 1
ATOM 737 O O . GLU A 1 92 ? -2.178 27.538 14.667 1.00 78.00 92 GLU A O 1
ATOM 742 N N . VAL A 1 93 ? -3.178 25.550 14.598 1.00 74.56 93 VAL A N 1
ATOM 743 C CA . VAL A 1 93 ? -3.877 25.781 13.315 1.00 74.56 93 VAL A CA 1
ATOM 744 C C . VAL A 1 93 ? -4.887 26.930 13.410 1.00 74.56 93 VAL A C 1
ATOM 746 O O . VAL A 1 93 ? -5.110 27.651 12.437 1.00 74.56 93 VAL A O 1
ATOM 749 N N . LYS A 1 94 ? -5.507 27.122 14.578 1.00 72.81 94 LYS A N 1
ATOM 750 C CA . LYS A 1 94 ? -6.448 28.221 14.823 1.00 72.81 94 LYS A CA 1
ATOM 751 C C . LYS A 1 94 ? -5.737 29.568 14.996 1.00 72.81 94 LYS A C 1
ATOM 753 O O . LYS A 1 94 ? -6.272 30.580 14.553 1.00 72.81 94 LYS A O 1
ATOM 758 N N . GLU A 1 95 ? -4.561 29.582 15.624 1.00 71.56 95 GLU A N 1
ATOM 759 C CA . GLU A 1 95 ? -3.738 30.780 15.857 1.00 71.56 95 GLU A CA 1
ATOM 760 C C . GLU A 1 95 ? -2.918 31.181 14.622 1.00 71.56 95 GLU A C 1
ATOM 762 O O . GLU A 1 95 ? -2.874 32.356 14.270 1.00 71.56 95 GLU A O 1
ATOM 767 N N . SER A 1 96 ? -2.338 30.209 13.915 1.00 63.91 96 SER A N 1
ATOM 768 C CA . SER A 1 96 ? -1.601 30.384 12.652 1.00 63.91 96 SER A CA 1
ATOM 769 C C . SER A 1 96 ? -2.503 30.535 11.426 1.00 63.91 96 SER A C 1
ATOM 771 O O . SER A 1 96 ? -1.988 30.492 10.311 1.00 63.91 96 SER A O 1
ATOM 773 N N . GLY A 1 97 ? -3.822 30.666 11.646 1.00 58.00 97 GLY A N 1
ATOM 774 C CA . GLY A 1 97 ? -4.901 30.535 10.667 1.00 58.00 97 GLY A CA 1
ATOM 775 C C . GLY A 1 97 ? -4.468 30.784 9.228 1.00 58.00 97 GLY A C 1
ATOM 776 O O . GLY A 1 97 ? -3.939 31.850 8.931 1.00 58.00 97 GLY A O 1
ATOM 777 N N . LEU A 1 98 ? -4.713 29.798 8.351 1.00 62.25 98 LEU A N 1
ATOM 778 C CA . LEU A 1 98 ? -4.407 29.868 6.918 1.00 62.25 98 LEU A CA 1
ATOM 779 C C . LEU A 1 98 ? -4.715 31.268 6.389 1.00 62.25 98 LEU A C 1
ATOM 781 O O . LEU A 1 98 ? -5.877 31.688 6.383 1.00 62.25 98 LEU A O 1
ATOM 785 N N . ASP A 1 99 ? -3.654 31.969 5.996 1.00 71.44 99 ASP A N 1
ATOM 786 C CA . ASP A 1 99 ? -3.721 33.359 5.588 1.00 71.44 99 ASP A CA 1
ATOM 787 C C . ASP A 1 99 ? -4.850 33.541 4.561 1.00 71.44 99 ASP A C 1
ATOM 789 O O . ASP A 1 99 ? -4.972 32.811 3.568 1.00 71.44 99 ASP A O 1
ATOM 793 N N . LYS A 1 100 ? -5.749 34.477 4.867 1.00 75.62 100 LYS A N 1
ATOM 794 C CA . LYS A 1 100 ? -6.984 34.691 4.110 1.00 75.62 100 LYS A CA 1
ATOM 795 C C . LYS A 1 100 ? -6.670 35.012 2.647 1.00 75.62 100 LYS A C 1
ATOM 797 O O . LYS A 1 100 ? -7.412 34.583 1.764 1.00 75.62 100 LYS A O 1
ATOM 802 N N . GLU A 1 101 ? -5.549 35.689 2.407 1.00 75.62 101 GLU A N 1
ATOM 803 C CA . GLU A 1 101 ? -5.022 35.984 1.077 1.00 75.62 101 GLU A CA 1
ATOM 804 C C . GLU A 1 101 ? -4.563 34.705 0.351 1.00 75.62 101 GLU A C 1
ATOM 806 O O . GLU A 1 101 ? -4.934 34.478 -0.802 1.00 75.62 101 GLU A O 1
ATOM 811 N N . THR A 1 102 ? -3.870 33.792 1.033 1.00 76.81 102 THR A N 1
ATOM 812 C CA . THR A 1 102 ? -3.509 32.468 0.493 1.00 76.81 102 THR A CA 1
ATOM 813 C C . THR A 1 102 ? -4.741 31.638 0.102 1.00 76.81 102 THR A C 1
ATOM 815 O O . THR A 1 102 ? -4.779 31.047 -0.983 1.00 76.81 102 THR A O 1
ATOM 818 N N . ILE A 1 103 ? -5.791 31.626 0.931 1.00 78.75 103 ILE A N 1
ATOM 819 C CA . ILE A 1 103 ? -7.057 30.938 0.613 1.00 78.75 103 ILE A CA 1
ATOM 820 C C . ILE A 1 103 ? -7.729 31.564 -0.618 1.00 78.75 103 ILE A C 1
ATOM 822 O O . ILE A 1 103 ? -8.254 30.850 -1.478 1.00 78.75 103 ILE A O 1
ATOM 826 N N . GLU A 1 104 ? -7.733 32.891 -0.720 1.00 80.62 104 GLU A N 1
ATOM 827 C CA . GLU A 1 104 ? -8.346 33.611 -1.836 1.00 80.62 104 GLU A CA 1
ATOM 828 C C . GLU A 1 104 ? -7.588 33.387 -3.154 1.00 80.62 104 GLU A C 1
ATOM 830 O O . GLU A 1 104 ? -8.209 33.106 -4.186 1.00 80.62 104 GLU A O 1
ATOM 835 N N . ASN A 1 105 ? -6.255 33.359 -3.103 1.00 82.94 105 ASN A N 1
ATOM 836 C CA . ASN A 1 105 ? -5.394 33.011 -4.233 1.00 82.94 105 ASN A CA 1
ATOM 837 C C . ASN A 1 105 ? -5.629 31.573 -4.722 1.00 82.94 105 ASN A C 1
ATOM 839 O O . ASN A 1 105 ? -5.769 31.341 -5.927 1.00 82.94 105 ASN A O 1
ATOM 843 N N . LEU A 1 106 ? -5.755 30.605 -3.807 1.00 85.50 106 LEU A N 1
ATOM 844 C CA . LEU A 1 106 ? -6.080 29.217 -4.159 1.00 85.50 106 LEU A CA 1
ATOM 845 C C . LEU A 1 106 ? -7.477 29.092 -4.781 1.00 85.50 106 LEU A C 1
ATOM 847 O O . LEU A 1 106 ? -7.652 28.375 -5.767 1.00 85.50 106 LEU A O 1
ATOM 851 N N . ARG A 1 107 ? -8.471 29.829 -4.270 1.00 86.06 107 ARG A N 1
ATOM 852 C CA . ARG A 1 107 ? -9.816 29.881 -4.870 1.00 86.06 107 ARG A CA 1
ATOM 853 C C . ARG A 1 107 ? -9.789 30.452 -6.284 1.00 86.06 107 ARG A C 1
ATOM 855 O O . ARG A 1 107 ? -10.487 29.932 -7.154 1.00 86.06 107 ARG A O 1
ATOM 862 N N . LYS A 1 108 ? -8.999 31.502 -6.524 1.00 91.69 108 LYS A N 1
ATOM 863 C CA . LYS A 1 108 ? -8.838 32.097 -7.855 1.00 91.69 108 LYS A CA 1
ATOM 864 C C . LYS A 1 108 ? -8.194 31.108 -8.828 1.00 91.69 108 LYS A C 1
ATOM 866 O O . LYS A 1 108 ? -8.753 30.862 -9.894 1.00 91.69 108 LYS A O 1
ATOM 871 N N . LYS A 1 109 ? -7.099 30.464 -8.419 1.00 91.19 109 LYS A N 1
ATOM 872 C CA . LYS A 1 109 ? -6.399 29.463 -9.236 1.00 91.19 109 LYS A CA 1
ATOM 873 C C . LYS A 1 109 ? -7.267 28.238 -9.542 1.00 91.19 109 LYS A C 1
ATOM 875 O O . LYS A 1 109 ? -7.255 27.746 -10.664 1.00 91.19 109 LYS A O 1
ATOM 880 N N . ASN A 1 110 ? -8.081 27.782 -8.588 1.00 87.38 110 ASN A N 1
ATOM 881 C CA . ASN A 1 110 ? -9.041 26.702 -8.837 1.00 87.38 110 ASN A CA 1
ATOM 882 C C . ASN A 1 110 ? -10.097 27.089 -9.877 1.00 87.38 110 ASN A C 1
ATOM 884 O O . ASN A 1 110 ? -10.391 26.288 -10.759 1.00 87.38 110 ASN A O 1
ATOM 888 N N . LYS A 1 111 ? -10.628 28.318 -9.830 1.00 91.31 111 LYS A N 1
ATOM 889 C CA . LYS A 1 111 ? -11.566 28.801 -10.858 1.00 91.31 111 LYS A CA 1
ATOM 890 C C . LYS A 1 111 ? -10.923 28.856 -12.247 1.00 91.31 111 LYS A C 1
ATOM 892 O O . LYS A 1 111 ? -11.578 28.516 -13.231 1.00 91.31 111 LYS A O 1
ATOM 897 N N . GLU A 1 112 ? -9.656 29.261 -12.337 1.00 90.00 112 GLU A N 1
ATOM 898 C CA . GLU A 1 112 ? -8.896 29.261 -13.597 1.00 90.00 112 GLU A CA 1
ATOM 899 C C . GLU A 1 112 ? -8.718 27.834 -14.140 1.00 90.00 112 GLU A C 1
ATOM 901 O O . GLU A 1 112 ? -9.064 27.571 -15.293 1.00 90.00 112 GLU A O 1
ATOM 906 N N . LEU A 1 113 ? -8.305 26.886 -13.292 1.00 89.25 113 LEU A N 1
ATOM 907 C CA . LEU A 1 113 ? -8.160 25.474 -13.664 1.00 89.25 113 LEU A CA 1
ATOM 908 C C . LEU A 1 113 ? -9.488 24.827 -14.084 1.00 89.25 113 LEU A C 1
ATOM 910 O O . LEU A 1 113 ? -9.525 24.040 -15.028 1.00 89.25 113 LEU A O 1
ATOM 914 N N . GLU A 1 114 ? -10.601 25.156 -13.428 1.00 85.25 114 GLU A N 1
ATOM 915 C CA . GLU A 1 114 ? -11.933 24.702 -13.848 1.00 85.25 114 GLU A CA 1
ATOM 916 C C . GLU A 1 114 ? -12.301 25.211 -15.249 1.00 85.25 114 GLU A C 1
ATOM 918 O O . GLU A 1 114 ? -12.879 24.467 -16.049 1.00 85.25 114 GLU A O 1
ATOM 923 N N . CYS A 1 115 ? -11.939 26.456 -15.573 1.00 84.25 115 CYS A N 1
ATOM 924 C CA . CYS A 1 115 ? -12.153 27.022 -16.904 1.00 84.25 115 CYS A CA 1
ATOM 925 C C . CYS A 1 115 ? -11.294 26.320 -17.966 1.00 84.25 115 CYS A C 1
ATOM 927 O O . CYS A 1 115 ? -11.792 26.017 -19.051 1.00 84.25 115 CYS A O 1
ATOM 929 N N . GLU A 1 116 ? -10.027 26.033 -17.669 1.00 88.69 116 GLU A N 1
ATOM 930 C CA . GLU A 1 116 ? -9.134 25.294 -18.571 1.00 88.69 116 GLU A CA 1
ATOM 931 C C . GLU A 1 116 ? -9.603 23.855 -18.796 1.00 88.69 116 GLU A C 1
ATOM 933 O O . GLU A 1 116 ? -9.699 23.405 -19.939 1.00 88.69 116 GLU A O 1
ATOM 938 N N . ASN A 1 117 ? -9.996 23.156 -17.729 1.00 84.44 117 ASN A N 1
ATOM 939 C CA . ASN A 1 117 ? -10.531 21.798 -17.815 1.00 84.44 117 ASN A CA 1
ATOM 940 C C . ASN A 1 117 ? -11.803 21.730 -18.668 1.00 84.44 117 ASN A C 1
ATOM 942 O O . ASN A 1 117 ? -11.994 20.771 -19.419 1.00 84.44 117 ASN A O 1
ATOM 946 N N . ARG A 1 118 ? -12.660 22.758 -18.606 1.00 89.00 118 ARG A N 1
ATOM 947 C CA . ARG A 1 118 ? -13.841 22.853 -19.474 1.00 89.00 118 ARG A CA 1
ATOM 948 C C . ARG A 1 118 ? -13.453 22.986 -20.948 1.00 89.00 118 ARG A C 1
ATOM 950 O O . ARG A 1 118 ? -13.984 22.250 -21.774 1.00 89.00 118 ARG A O 1
ATOM 957 N N . LYS A 1 119 ? -12.488 23.853 -21.271 1.00 89.94 119 LYS A N 1
ATOM 958 C CA . LYS A 1 119 ? -11.975 24.012 -22.645 1.00 89.94 119 LYS A CA 1
ATOM 959 C C . LYS A 1 119 ? -11.331 22.724 -23.169 1.00 89.94 119 LYS A C 1
ATOM 961 O O . LYS A 1 119 ? -11.549 22.353 -24.318 1.00 89.94 119 LYS A O 1
ATOM 966 N N . LEU A 1 120 ? -10.573 22.015 -22.330 1.00 86.88 120 LEU A N 1
ATOM 967 C CA . LEU A 1 120 ? -9.987 20.719 -22.689 1.00 86.88 120 LEU A CA 1
ATOM 968 C C . LEU A 1 120 ? -11.059 19.662 -22.978 1.00 86.88 120 LEU A C 1
ATOM 970 O O . LEU A 1 120 ? -10.914 18.889 -23.925 1.00 86.88 120 LEU A O 1
ATOM 974 N N . LEU A 1 121 ? -12.146 19.646 -22.204 1.00 88.44 121 LEU A N 1
ATOM 975 C CA . LEU A 1 121 ? -13.275 18.750 -22.449 1.00 88.44 121 LEU A CA 1
ATOM 976 C C . LEU A 1 121 ? -13.965 19.056 -23.789 1.00 88.44 121 LEU A C 1
ATOM 978 O O . LEU A 1 121 ? -14.275 18.133 -24.538 1.00 88.44 121 LEU A O 1
ATOM 982 N N . GLU A 1 122 ? -14.159 20.335 -24.119 1.00 87.25 122 GLU A N 1
ATOM 983 C CA . GLU A 1 122 ? -14.718 20.760 -25.410 1.00 87.25 122 GLU A CA 1
ATOM 984 C C . GLU A 1 122 ? -13.829 20.339 -26.591 1.00 87.25 122 GLU A C 1
ATOM 986 O O . GLU A 1 122 ? -14.329 19.781 -27.570 1.00 87.25 122 GLU A O 1
ATOM 991 N N . LEU A 1 123 ? -12.508 20.531 -26.485 1.00 85.00 123 LEU A N 1
ATOM 992 C CA . LEU A 1 123 ? -11.552 20.092 -27.508 1.00 85.00 123 LEU A CA 1
ATOM 993 C C . LEU A 1 123 ? -11.556 18.573 -27.685 1.00 85.00 123 LEU A C 1
ATOM 995 O O . LEU A 1 123 ? -11.550 18.088 -28.815 1.00 85.00 123 LEU A O 1
ATOM 999 N N . LYS A 1 124 ? -11.608 17.817 -26.584 1.00 87.62 124 LYS A N 1
ATOM 1000 C CA . LYS A 1 124 ? -11.674 16.356 -26.634 1.00 87.62 124 LYS A CA 1
ATOM 1001 C C . LYS A 1 124 ? -12.919 15.878 -27.385 1.00 87.62 124 LYS A C 1
ATOM 1003 O O . LYS A 1 124 ? -12.799 15.038 -28.272 1.00 87.62 124 LYS A O 1
ATOM 1008 N N . ASN A 1 125 ? -14.085 16.442 -27.071 1.00 84.88 125 ASN A N 1
ATOM 1009 C CA . ASN A 1 125 ? -15.334 16.087 -27.744 1.00 84.88 125 ASN A CA 1
ATOM 1010 C C . ASN A 1 125 ? -15.270 16.393 -29.247 1.00 84.88 125 ASN A C 1
ATOM 1012 O O . ASN A 1 125 ? -15.749 15.604 -30.056 1.00 84.88 125 ASN A O 1
ATOM 1016 N N . LYS A 1 126 ? -14.642 17.511 -29.637 1.00 85.38 126 LYS A N 1
ATOM 1017 C CA . LYS A 1 126 ? -14.439 17.843 -31.052 1.00 85.38 126 LYS A CA 1
ATOM 1018 C C . LYS A 1 126 ? -13.544 16.817 -31.757 1.00 85.38 126 LYS A C 1
ATOM 1020 O O . LYS A 1 126 ? -13.910 16.341 -32.825 1.00 85.38 126 LYS A O 1
ATOM 1025 N N . CYS A 1 127 ? -12.433 16.415 -31.138 1.00 74.50 127 CYS A N 1
ATOM 1026 C CA . CYS A 1 127 ? -11.557 15.378 -31.688 1.00 74.50 127 CYS A CA 1
ATOM 1027 C C . CYS A 1 127 ? -12.260 14.018 -31.838 1.00 74.50 127 CYS A C 1
ATOM 1029 O O . CYS A 1 127 ? -11.988 13.303 -32.798 1.00 74.50 127 CYS A O 1
ATOM 1031 N N . GLU A 1 128 ? -13.165 13.650 -30.923 1.00 80.50 128 GLU A N 1
ATOM 1032 C CA . GLU A 1 128 ? -13.966 12.421 -31.046 1.00 80.50 128 GLU A CA 1
ATOM 1033 C C . GLU A 1 128 ? -14.937 12.488 -32.239 1.00 80.50 128 GLU A C 1
ATOM 1035 O O . GLU A 1 128 ? -15.070 11.515 -32.982 1.00 80.50 128 GLU A O 1
ATOM 1040 N N . VAL A 1 129 ? -15.568 13.643 -32.477 1.00 81.38 129 VAL A N 1
ATOM 1041 C CA . VAL A 1 129 ? -16.417 13.867 -33.662 1.00 81.38 129 VAL A CA 1
ATOM 1042 C C . VAL A 1 129 ? -15.596 13.787 -34.952 1.00 81.38 129 VAL A C 1
ATOM 1044 O O . VAL A 1 129 ? -16.006 13.107 -35.894 1.00 81.38 129 VAL A O 1
ATOM 1047 N N . ASP A 1 130 ? -14.421 14.420 -34.980 1.00 84.56 130 ASP A N 1
ATOM 1048 C CA . ASP A 1 130 ? -13.529 14.398 -36.143 1.00 84.56 130 ASP A CA 1
ATOM 1049 C C . ASP A 1 130 ? -13.000 12.976 -36.421 1.00 84.56 130 ASP A C 1
ATOM 1051 O O . ASP A 1 130 ? -12.928 12.558 -37.577 1.00 84.56 130 ASP A O 1
ATOM 1055 N N . HIS A 1 131 ? -12.692 12.194 -35.379 1.00 79.88 131 HIS A N 1
ATOM 1056 C CA . HIS A 1 131 ? -12.275 10.795 -35.519 1.00 79.88 131 HIS A CA 1
ATOM 1057 C C . HIS A 1 131 ? -13.371 9.933 -36.157 1.00 79.88 131 HIS A C 1
ATOM 1059 O O . HIS A 1 131 ? -13.100 9.219 -37.122 1.00 79.88 131 HIS A O 1
ATOM 1065 N N . ASN A 1 132 ? -14.620 10.076 -35.700 1.00 84.94 132 ASN A N 1
ATOM 1066 C CA . ASN A 1 132 ? -15.765 9.374 -36.286 1.00 84.94 132 ASN A CA 1
ATOM 1067 C C . ASN A 1 132 ? -15.974 9.751 -37.764 1.00 84.94 132 ASN A C 1
ATOM 1069 O O . ASN A 1 132 ? -16.238 8.882 -38.594 1.00 84.94 132 ASN A O 1
ATOM 1073 N N . ALA A 1 133 ? -15.812 11.031 -38.120 1.00 85.38 133 ALA A N 1
ATOM 1074 C CA . ALA A 1 133 ? -15.910 11.479 -39.509 1.00 85.38 133 ALA A CA 1
ATOM 1075 C C . ALA A 1 133 ? -14.801 10.879 -40.395 1.00 85.38 133 ALA A C 1
ATOM 1077 O O . ALA A 1 133 ? -15.051 10.491 -41.539 1.00 85.38 133 ALA A O 1
ATOM 1078 N N . VAL A 1 134 ? -13.578 10.760 -39.869 1.00 83.00 134 VAL A N 1
ATOM 1079 C CA . VAL A 1 134 ? -12.458 10.110 -40.568 1.00 83.00 134 VAL A CA 1
ATOM 1080 C C . VAL A 1 134 ? -12.715 8.616 -40.764 1.00 83.00 134 VAL A C 1
ATOM 1082 O O . VAL A 1 134 ? -12.430 8.098 -41.844 1.00 83.00 134 VAL A O 1
ATOM 1085 N N . ASP A 1 135 ? -13.280 7.926 -39.776 1.00 86.69 135 ASP A N 1
ATOM 1086 C CA . ASP A 1 135 ? -13.630 6.508 -39.898 1.00 86.69 135 ASP A CA 1
ATOM 1087 C C . ASP A 1 135 ? -14.725 6.274 -40.949 1.00 86.69 135 ASP A C 1
ATOM 1089 O O . ASP A 1 135 ? -14.620 5.347 -41.760 1.00 86.69 135 ASP A O 1
ATOM 1093 N N . GLU A 1 136 ? -15.729 7.153 -41.023 1.00 86.50 136 GLU A N 1
ATOM 1094 C CA . GLU A 1 136 ? -16.723 7.115 -42.101 1.00 86.50 136 GLU A CA 1
ATOM 1095 C C . GLU A 1 136 ? -16.094 7.326 -43.485 1.00 86.50 136 GLU A C 1
ATOM 1097 O O . GLU A 1 136 ? -16.451 6.631 -44.442 1.00 86.50 136 GLU A O 1
ATOM 1102 N N . LEU A 1 137 ? -15.139 8.254 -43.610 1.00 86.69 137 LEU A N 1
ATOM 1103 C CA . LEU A 1 137 ? -14.411 8.471 -44.862 1.00 86.69 137 LEU A CA 1
ATOM 1104 C C . LEU A 1 137 ? -13.554 7.258 -45.237 1.00 86.69 137 LEU A C 1
ATOM 1106 O O . LEU A 1 137 ? -13.584 6.838 -46.393 1.00 86.69 137 LEU A O 1
ATOM 1110 N N . ARG A 1 138 ? -12.845 6.649 -44.279 1.00 89.12 138 ARG A N 1
ATOM 1111 C CA . ARG A 1 138 ? -12.063 5.421 -44.513 1.00 89.12 138 ARG A CA 1
ATOM 1112 C C . ARG A 1 138 ? -12.940 4.286 -45.021 1.00 89.12 138 ARG A C 1
ATOM 1114 O O . ARG A 1 138 ? -12.552 3.592 -45.957 1.00 89.12 138 ARG A O 1
ATOM 1121 N N . LYS A 1 139 ? -14.133 4.126 -44.447 1.00 91.25 139 LYS A N 1
ATOM 1122 C CA . LYS A 1 139 ? -15.097 3.121 -44.897 1.00 91.25 139 LYS A CA 1
ATOM 1123 C C . LYS A 1 139 ? -15.539 3.363 -46.343 1.00 91.25 139 LYS A C 1
ATOM 1125 O O . LYS A 1 139 ? -15.503 2.434 -47.143 1.00 91.25 139 LYS A O 1
ATOM 1130 N N . LYS A 1 140 ? -15.882 4.606 -46.700 1.00 91.06 140 LYS A N 1
ATOM 1131 C CA . LYS A 1 140 ? -16.263 4.968 -48.079 1.00 91.06 140 LYS A CA 1
ATOM 1132 C C . LYS A 1 140 ? -15.130 4.746 -49.081 1.00 91.06 140 LYS A C 1
ATOM 1134 O O . LYS A 1 140 ? -15.385 4.298 -50.192 1.00 91.06 140 LYS A O 1
ATOM 1139 N N . VAL A 1 141 ? -13.884 5.035 -48.699 1.00 88.12 141 VAL A N 1
ATOM 1140 C CA . VAL A 1 141 ? -12.714 4.758 -49.549 1.00 88.12 141 VAL A CA 1
ATOM 1141 C C . VAL A 1 141 ? -12.563 3.256 -49.786 1.00 88.12 141 VAL A C 1
ATOM 1143 O O . VAL A 1 141 ? -12.412 2.849 -50.932 1.00 88.12 141 VAL A O 1
ATOM 1146 N N . ALA A 1 142 ? -12.688 2.429 -48.745 1.00 89.06 142 ALA A N 1
ATOM 1147 C CA . ALA A 1 142 ? -12.615 0.975 -48.886 1.00 89.06 142 ALA A CA 1
ATOM 1148 C C . ALA A 1 142 ? -13.735 0.408 -49.782 1.00 89.06 142 ALA A C 1
ATOM 1150 O O . ALA A 1 142 ? -13.487 -0.486 -50.589 1.00 89.06 142 ALA A O 1
ATOM 1151 N N . GLU A 1 143 ? -14.957 0.941 -49.675 1.00 90.00 143 GLU A N 1
ATOM 1152 C CA . GLU A 1 143 ? -16.082 0.571 -50.547 1.00 90.00 143 GLU A CA 1
ATOM 1153 C C . GLU A 1 143 ? -15.800 0.929 -52.017 1.00 90.00 143 GLU A C 1
ATOM 1155 O O . GLU A 1 143 ? -15.985 0.089 -52.897 1.00 90.00 143 GLU A O 1
ATOM 1160 N N . LEU A 1 144 ? -15.276 2.131 -52.284 1.00 88.50 144 LEU A N 1
ATOM 1161 C CA . LEU A 1 144 ? -14.907 2.567 -53.636 1.00 88.50 144 LEU A CA 1
ATOM 1162 C C . LEU A 1 144 ? -13.733 1.772 -54.220 1.00 88.50 144 LEU A C 1
ATOM 1164 O O . LEU A 1 144 ? -13.721 1.484 -55.415 1.00 88.50 144 LEU A O 1
ATOM 1168 N N . GLU A 1 145 ? -12.742 1.407 -53.407 1.00 85.00 145 GLU A N 1
ATOM 1169 C CA . GLU A 1 145 ? -11.633 0.553 -53.845 1.00 85.00 145 GLU A CA 1
ATOM 1170 C C . GLU A 1 145 ? -12.114 -0.858 -54.202 1.00 85.00 145 GLU A C 1
ATOM 1172 O O . GLU A 1 145 ? -11.690 -1.406 -55.222 1.00 85.00 145 GLU A O 1
ATOM 1177 N N . ALA A 1 146 ? -13.036 -1.424 -53.416 1.00 85.50 146 ALA A N 1
ATOM 1178 C CA . ALA A 1 146 ? -13.653 -2.713 -53.715 1.00 85.50 146 ALA A CA 1
ATOM 1179 C C . ALA A 1 146 ? -14.501 -2.660 -54.997 1.00 85.50 146 ALA A C 1
ATOM 1181 O O . ALA A 1 146 ? -14.396 -3.549 -55.841 1.00 85.50 146 ALA A O 1
ATOM 1182 N N . GLU A 1 147 ? -15.293 -1.602 -55.185 1.00 82.38 147 GLU A N 1
ATOM 1183 C CA . GLU A 1 147 ? -16.079 -1.397 -56.405 1.00 82.38 147 GLU A CA 1
ATOM 1184 C C . GLU A 1 147 ? -15.180 -1.206 -57.634 1.00 82.38 147 GLU A C 1
ATOM 1186 O O . GLU A 1 147 ? -15.411 -1.817 -58.676 1.00 82.38 147 GLU A O 1
ATOM 1191 N N . LYS A 1 148 ? -14.099 -0.426 -57.509 1.00 86.00 148 LYS A N 1
ATOM 1192 C CA . LYS A 1 148 ? -13.105 -0.254 -58.575 1.00 86.00 148 LYS A CA 1
ATOM 1193 C C . LYS A 1 148 ? -12.436 -1.577 -58.942 1.00 86.00 148 LYS A C 1
ATOM 1195 O O . LYS A 1 148 ? -12.228 -1.824 -60.127 1.00 86.00 148 LYS A O 1
ATOM 1200 N N . LYS A 1 149 ? -12.099 -2.409 -57.951 1.00 82.62 149 LYS A N 1
ATOM 1201 C CA . LYS A 1 149 ? -11.518 -3.735 -58.181 1.00 82.62 149 LYS A CA 1
ATOM 1202 C C . LYS A 1 149 ? -12.499 -4.647 -58.916 1.00 82.62 149 LYS A C 1
ATOM 1204 O O . LYS A 1 149 ? -12.133 -5.181 -59.951 1.00 82.62 149 LYS A O 1
ATOM 1209 N N . ASN A 1 150 ? -13.750 -4.724 -58.464 1.00 78.50 150 ASN A N 1
ATOM 1210 C CA . ASN A 1 150 ? -14.786 -5.503 -59.147 1.00 78.50 150 ASN A CA 1
ATOM 1211 C C . ASN A 1 150 ? -15.008 -5.027 -60.591 1.00 78.50 150 ASN A C 1
ATOM 1213 O O . ASN A 1 150 ? -15.094 -5.845 -61.499 1.00 78.50 150 ASN A O 1
ATOM 1217 N N . ASN A 1 151 ? -15.060 -3.711 -60.820 1.00 79.94 151 ASN A N 1
ATOM 1218 C CA . ASN A 1 151 ? -15.210 -3.153 -62.164 1.00 79.94 151 ASN A CA 1
ATOM 1219 C C . ASN A 1 151 ? -14.004 -3.484 -63.057 1.00 79.94 151 ASN A C 1
ATOM 1221 O O . ASN A 1 151 ? -14.179 -3.785 -64.236 1.00 79.94 151 ASN A O 1
ATOM 1225 N N . LEU A 1 152 ? -12.786 -3.453 -62.511 1.00 75.81 152 LEU A N 1
ATOM 1226 C CA . LEU A 1 152 ? -11.586 -3.864 -63.236 1.00 75.81 152 LEU A CA 1
ATOM 1227 C C . LEU A 1 152 ? -11.644 -5.351 -63.593 1.00 75.81 152 LEU A C 1
ATOM 1229 O O . LEU A 1 152 ? -11.449 -5.673 -64.760 1.00 75.81 152 LEU A O 1
ATOM 1233 N N . ASP A 1 153 ? -11.992 -6.204 -62.626 1.00 74.31 153 ASP A N 1
ATOM 1234 C CA . ASP A 1 153 ? -12.120 -7.652 -62.799 1.00 74.31 153 ASP A CA 1
ATOM 1235 C C . ASP A 1 153 ? -13.143 -7.974 -63.909 1.00 74.31 153 ASP A C 1
ATOM 1237 O O . ASP A 1 153 ? -12.822 -8.716 -64.839 1.00 74.31 153 ASP A O 1
ATOM 1241 N N . THR A 1 154 ? -14.303 -7.300 -63.925 1.00 72.44 154 THR A N 1
ATOM 1242 C CA . THR A 1 154 ? -15.294 -7.438 -65.013 1.00 72.44 154 THR A CA 1
ATOM 1243 C C . THR A 1 154 ? -14.802 -6.936 -66.374 1.00 72.44 154 THR A C 1
ATOM 1245 O O . THR A 1 154 ? -15.205 -7.469 -67.401 1.00 72.44 154 THR A O 1
ATOM 1248 N N . ILE A 1 155 ? -13.937 -5.917 -66.429 1.00 69.44 155 ILE A N 1
ATOM 1249 C CA . ILE A 1 155 ? -13.366 -5.433 -67.698 1.00 69.44 155 ILE A CA 1
ATOM 1250 C C . ILE A 1 155 ? -12.318 -6.420 -68.228 1.00 69.44 155 ILE A C 1
ATOM 1252 O O . ILE A 1 155 ? -12.222 -6.599 -69.441 1.00 69.44 155 ILE A O 1
ATOM 1256 N N . THR A 1 156 ? -11.543 -7.066 -67.352 1.00 67.44 156 THR A N 1
ATOM 1257 C CA . THR A 1 156 ? -10.643 -8.166 -67.735 1.00 67.44 156 THR A CA 1
ATOM 1258 C C . THR A 1 156 ? -11.418 -9.366 -68.265 1.00 67.44 156 THR A C 1
ATOM 1260 O O . THR A 1 156 ? -11.101 -9.825 -69.356 1.00 67.44 156 THR A O 1
ATOM 1263 N N . GLU A 1 157 ? -12.492 -9.790 -67.591 1.00 62.28 157 GLU A N 1
ATOM 1264 C CA . GLU A 1 157 ? -13.360 -10.870 -68.087 1.00 62.28 157 GLU A CA 1
ATOM 1265 C C . GLU A 1 157 ? -13.989 -10.521 -69.451 1.00 62.28 157 GLU A C 1
ATOM 1267 O O . GLU A 1 157 ? -13.946 -11.326 -70.376 1.00 62.28 157 GLU A O 1
ATOM 1272 N N . LEU A 1 158 ? -14.467 -9.284 -69.646 1.00 60.00 158 LEU A N 1
ATOM 1273 C CA . LEU A 1 158 ? -15.025 -8.828 -70.931 1.00 60.00 158 LEU A CA 1
ATOM 1274 C C . LEU A 1 158 ? -13.987 -8.678 -72.061 1.00 60.00 158 LEU A C 1
ATOM 1276 O O . LEU A 1 158 ? -14.364 -8.655 -73.236 1.00 60.00 158 LEU A O 1
ATOM 1280 N N . ASN A 1 159 ? -12.702 -8.525 -71.735 1.00 57.00 159 ASN A N 1
ATOM 1281 C CA . ASN A 1 159 ? -11.625 -8.501 -72.727 1.00 57.00 159 ASN A CA 1
ATOM 1282 C C . ASN A 1 159 ? -11.163 -9.915 -73.103 1.00 57.00 159 ASN A C 1
ATOM 1284 O O . ASN A 1 159 ? -10.804 -10.125 -74.262 1.00 57.00 159 ASN A O 1
ATOM 1288 N N . ASP A 1 160 ? -11.231 -10.866 -72.170 1.00 52.19 160 ASP A N 1
ATOM 1289 C CA . ASP A 1 160 ? -10.941 -12.280 -72.424 1.00 52.19 160 ASP A CA 1
ATOM 1290 C C . ASP A 1 160 ? -12.100 -12.989 -73.160 1.00 52.19 160 ASP A C 1
ATOM 1292 O O . ASP A 1 160 ? -11.867 -13.930 -73.915 1.00 52.19 160 ASP A O 1
ATOM 1296 N N . GLU A 1 161 ? -13.337 -12.490 -73.044 1.00 47.88 161 GLU A N 1
ATOM 1297 C CA . GLU A 1 161 ? -14.525 -13.025 -73.736 1.00 47.88 161 GLU A CA 1
ATOM 1298 C C . GLU A 1 161 ? -14.816 -12.397 -75.113 1.00 47.88 161 GLU A C 1
ATOM 1300 O O . GLU A 1 161 ? -15.850 -12.664 -75.725 1.00 47.88 161 GLU A O 1
ATOM 1305 N N . LYS A 1 162 ? -13.907 -11.597 -75.688 1.00 45.25 162 LYS A N 1
ATOM 1306 C CA . LYS A 1 162 ? -14.066 -11.095 -77.068 1.00 45.25 162 LYS A CA 1
ATOM 1307 C C . LYS A 1 162 ? -13.622 -12.102 -78.137 1.00 45.25 162 LYS A C 1
ATOM 1309 O O . LYS A 1 162 ? -12.903 -11.747 -79.067 1.00 45.25 162 LYS A O 1
ATOM 1314 N N . ILE A 1 163 ? -14.132 -13.330 -78.043 1.00 46.94 163 ILE A N 1
ATOM 1315 C CA . ILE A 1 163 ? -14.405 -14.221 -79.178 1.00 46.94 163 ILE A CA 1
ATOM 1316 C C . ILE A 1 163 ? -15.758 -14.912 -78.891 1.00 46.94 163 ILE A C 1
ATOM 1318 O O . ILE A 1 163 ? -15.857 -15.677 -77.943 1.00 46.94 163 ILE A O 1
ATOM 1322 N N . GLU A 1 164 ? -16.752 -14.625 -79.746 1.00 40.31 164 GLU A N 1
ATOM 1323 C CA . GLU A 1 164 ? -18.097 -15.242 -79.899 1.00 40.31 164 GLU A CA 1
ATOM 1324 C C . GLU A 1 164 ? -19.293 -14.837 -78.979 1.00 40.31 164 GLU A C 1
ATOM 1326 O O . GLU A 1 164 ? -19.401 -15.216 -77.822 1.00 40.31 164 GLU A O 1
ATOM 1331 N N . ASP A 1 165 ? -20.228 -14.087 -79.599 1.00 40.56 165 ASP A N 1
ATOM 1332 C CA . ASP A 1 165 ? -21.714 -14.055 -79.534 1.00 40.56 165 ASP A CA 1
ATOM 1333 C C . ASP A 1 165 ? -22.540 -14.125 -78.203 1.00 40.56 165 ASP A C 1
ATOM 1335 O O . ASP A 1 165 ? -22.699 -15.173 -77.596 1.00 40.56 165 ASP A O 1
ATOM 1339 N N . GLN A 1 166 ? -23.190 -12.979 -77.870 1.00 37.28 166 GLN A N 1
ATOM 1340 C CA . GLN A 1 166 ? -24.495 -12.662 -77.184 1.00 37.28 166 GLN A CA 1
ATOM 1341 C C . GLN A 1 166 ? -25.371 -13.746 -76.451 1.00 37.28 166 GLN A C 1
ATOM 1343 O O . GLN A 1 166 ? -25.405 -14.889 -76.885 1.00 37.28 166 GLN A O 1
ATOM 1348 N N . PRO A 1 167 ? -26.412 -13.374 -75.630 1.00 64.25 167 PRO A N 1
ATOM 1349 C CA . PRO A 1 167 ? -26.562 -12.414 -74.503 1.00 64.25 167 PRO A CA 1
ATOM 1350 C C . PRO A 1 167 ? -27.317 -13.035 -73.260 1.00 64.25 167 PRO A C 1
ATOM 1352 O O . PRO A 1 167 ? -27.731 -14.186 -73.316 1.00 64.25 167 PRO A O 1
ATOM 1355 N N . ILE A 1 168 ? -27.601 -12.269 -72.174 1.00 36.25 168 ILE A N 1
ATOM 1356 C CA . ILE A 1 168 ? -28.849 -12.257 -71.318 1.00 36.25 168 ILE A CA 1
ATOM 1357 C C . ILE A 1 168 ? -28.639 -11.997 -69.792 1.00 36.25 168 ILE A C 1
ATOM 1359 O O . ILE A 1 168 ? -27.764 -12.528 -69.125 1.00 36.25 168 ILE A O 1
ATOM 1363 N N . ALA A 1 169 ? -29.556 -11.173 -69.261 1.00 37.91 169 ALA A N 1
ATOM 1364 C CA . ALA A 1 169 ? -29.787 -10.615 -67.917 1.00 37.91 169 ALA A CA 1
ATOM 1365 C C . ALA A 1 169 ? -30.138 -11.561 -66.731 1.00 37.91 169 ALA A C 1
ATOM 1367 O O . ALA A 1 169 ? -30.746 -12.602 -66.952 1.00 37.91 169 ALA A O 1
ATOM 1368 N N . ARG A 1 170 ? -30.022 -11.078 -65.463 1.00 35.22 170 ARG A N 1
ATOM 1369 C CA . ARG A 1 170 ? -31.151 -10.780 -64.512 1.00 35.22 170 ARG A CA 1
ATOM 1370 C C . ARG A 1 170 ? -30.768 -10.571 -63.018 1.00 35.22 170 ARG A C 1
ATOM 1372 O O . ARG A 1 170 ? -29.923 -11.243 -62.454 1.00 35.22 170 ARG A O 1
ATOM 1379 N N . LYS A 1 171 ? -31.547 -9.661 -62.405 1.00 42.91 171 LYS A N 1
ATOM 1380 C CA . LYS A 1 171 ? -31.728 -9.191 -61.002 1.00 42.91 171 LYS A CA 1
ATOM 1381 C C . LYS A 1 171 ? -31.989 -10.252 -59.902 1.00 42.91 171 LYS A C 1
ATOM 1383 O O . LYS A 1 171 ? -32.600 -11.271 -60.212 1.00 42.91 171 LYS A O 1
ATOM 1388 N N . LYS A 1 172 ? -31.787 -9.869 -58.615 1.00 36.97 172 LYS A N 1
ATOM 1389 C CA . LYS A 1 172 ? -32.721 -9.977 -57.432 1.00 36.97 172 LYS A CA 1
ATOM 1390 C C . LYS A 1 172 ? -32.018 -9.507 -56.125 1.00 36.97 172 LYS A C 1
ATOM 1392 O O . LYS A 1 172 ? -30.974 -10.042 -55.800 1.00 36.97 172 LYS A O 1
ATOM 1397 N N . ASN A 1 173 ? -32.393 -8.392 -55.476 1.00 36.03 173 ASN A N 1
ATOM 1398 C CA . ASN A 1 173 ? -33.435 -8.159 -54.440 1.00 36.03 173 ASN A CA 1
ATOM 1399 C C . ASN A 1 173 ? -33.357 -9.040 -53.170 1.00 36.03 173 ASN A C 1
ATOM 1401 O O . ASN A 1 173 ? -33.492 -10.245 -53.315 1.00 36.03 173 ASN A O 1
ATOM 1405 N N . PHE A 1 174 ? -33.319 -8.443 -51.958 1.00 26.86 174 PHE A N 1
ATOM 1406 C CA . PHE A 1 174 ? -34.322 -8.636 -50.877 1.00 26.86 174 PHE A CA 1
ATOM 1407 C C . PHE A 1 174 ? -34.127 -7.696 -49.656 1.00 26.86 174 PHE A C 1
ATOM 1409 O O . PHE A 1 174 ? -33.027 -7.286 -49.308 1.00 26.86 174 PHE A O 1
ATOM 1416 N N . SER A 1 175 ? -35.261 -7.352 -49.043 1.00 36.25 175 SER A N 1
ATOM 1417 C CA . SER A 1 175 ? -35.575 -6.352 -48.001 1.00 36.25 175 SER A CA 1
ATOM 1418 C C . SER A 1 175 ? -35.815 -6.954 -46.602 1.00 36.25 175 SER A C 1
ATOM 1420 O O . SER A 1 175 ? -36.195 -8.118 -46.571 1.00 36.25 175 SER A O 1
ATOM 1422 N N . LEU A 1 176 ? -35.832 -6.158 -45.505 1.00 31.30 176 LEU A N 1
ATOM 1423 C CA . LEU A 1 176 ? -36.963 -6.069 -44.530 1.00 31.30 176 LEU A CA 1
ATOM 1424 C C . LEU A 1 176 ? -36.713 -5.170 -43.288 1.00 31.30 176 LEU A C 1
ATOM 1426 O O . LEU A 1 176 ? -35.640 -5.145 -42.701 1.00 31.30 176 LEU A O 1
ATOM 1430 N N . LYS A 1 177 ? -37.781 -4.458 -42.887 1.00 36.97 177 LYS A N 1
ATOM 1431 C CA . LYS A 1 177 ? -37.971 -3.579 -41.707 1.00 36.97 177 LYS A CA 1
ATOM 1432 C C . LYS A 1 177 ? -38.486 -4.376 -40.485 1.00 36.97 177 LYS A C 1
ATOM 1434 O O . LYS A 1 177 ? -39.191 -5.352 -40.719 1.00 36.97 177 LYS A O 1
ATOM 1439 N N . ARG A 1 178 ? -38.354 -3.857 -39.241 1.00 31.06 178 ARG A N 1
ATOM 1440 C CA . ARG A 1 178 ? -39.476 -3.424 -38.339 1.00 31.06 178 ARG A CA 1
ATOM 1441 C C . ARG A 1 178 ? -39.004 -2.988 -36.922 1.00 31.06 178 ARG A C 1
ATOM 1443 O O . ARG A 1 178 ? -38.107 -3.584 -36.344 1.00 31.06 178 ARG A O 1
ATOM 1450 N N . LYS A 1 179 ? -39.661 -1.937 -36.398 1.00 39.53 179 LYS A N 1
ATOM 1451 C CA . LYS A 1 179 ? -39.491 -1.212 -35.115 1.00 39.53 179 LYS A CA 1
ATOM 1452 C C . LYS A 1 179 ? -40.100 -1.927 -33.890 1.00 39.53 179 LYS A C 1
ATOM 1454 O O . LYS A 1 179 ? -41.102 -2.624 -34.040 1.00 39.53 179 LYS A O 1
ATOM 1459 N N . ARG A 1 180 ? -39.607 -1.601 -32.684 1.00 29.14 180 ARG A N 1
ATOM 1460 C CA . ARG A 1 180 ? -40.345 -1.667 -31.404 1.00 29.14 180 ARG A CA 1
ATOM 1461 C C . ARG A 1 180 ? -39.792 -0.579 -30.460 1.00 29.14 180 ARG A C 1
ATOM 1463 O O . ARG A 1 180 ? -38.672 -0.714 -29.990 1.00 29.14 180 ARG A O 1
ATOM 1470 N N . ALA A 1 181 ? -40.529 0.513 -30.261 1.00 42.00 181 ALA A N 1
ATOM 1471 C CA . ALA A 1 181 ? -40.140 1.656 -29.429 1.00 42.00 181 ALA A CA 1
ATOM 1472 C C . ALA A 1 181 ? -41.305 1.983 -28.492 1.00 42.00 181 ALA A C 1
ATOM 1474 O O . ALA A 1 181 ? -42.268 2.583 -28.951 1.00 42.00 181 ALA A O 1
ATOM 1475 N N . GLU A 1 182 ? -41.247 1.510 -27.242 1.00 36.47 182 GLU A N 1
ATOM 1476 C CA . GLU A 1 182 ? -42.129 1.956 -26.138 1.00 36.47 182 GLU A CA 1
ATOM 1477 C C . GLU A 1 182 ? -41.715 1.401 -24.751 1.00 36.47 182 GLU A C 1
ATOM 1479 O O . GLU A 1 182 ? -42.543 1.247 -23.861 1.00 36.47 182 GLU A O 1
ATOM 1484 N N . ILE A 1 183 ? -40.427 1.084 -24.537 1.00 42.09 183 ILE A N 1
ATOM 1485 C CA . ILE A 1 183 ? -39.909 0.575 -23.242 1.00 42.09 183 ILE A CA 1
ATOM 1486 C C . ILE A 1 183 ? -38.860 1.521 -22.612 1.00 42.09 183 ILE A C 1
ATOM 1488 O O . ILE A 1 183 ? -38.530 1.384 -21.434 1.00 42.09 183 ILE A O 1
ATOM 1492 N N . ASP A 1 184 ? -38.371 2.528 -23.342 1.00 44.72 184 ASP A N 1
ATOM 1493 C CA . ASP A 1 184 ? -37.185 3.293 -22.921 1.00 44.72 184 ASP A CA 1
ATOM 1494 C C . ASP A 1 184 ? -37.486 4.432 -21.928 1.00 44.72 184 ASP A C 1
ATOM 1496 O O . ASP A 1 184 ? -36.688 4.708 -21.035 1.00 44.72 184 ASP A O 1
ATOM 1500 N N . THR A 1 185 ? -38.687 5.014 -21.942 1.00 45.94 185 THR A N 1
ATOM 1501 C CA . THR A 1 185 ? -38.996 6.215 -21.141 1.00 45.94 185 THR A CA 1
ATOM 1502 C C . THR A 1 185 ? -39.129 5.991 -19.628 1.00 45.94 185 THR A C 1
ATOM 1504 O O . THR A 1 185 ? -39.068 6.958 -18.867 1.00 45.94 185 THR A O 1
ATOM 1507 N N . GLN A 1 186 ? -39.278 4.748 -19.150 1.00 40.50 186 GLN A N 1
ATOM 1508 C CA . GLN A 1 186 ? -39.219 4.433 -17.709 1.00 40.50 186 GLN A CA 1
ATOM 1509 C C . GLN A 1 186 ? -37.835 3.964 -17.237 1.00 40.50 186 GLN A C 1
ATOM 1511 O O . GLN A 1 186 ? -37.552 4.050 -16.041 1.00 40.50 186 GLN A O 1
ATOM 1516 N N . LYS A 1 187 ? -36.953 3.525 -18.145 1.00 45.97 187 LYS A N 1
ATOM 1517 C CA . LYS A 1 187 ? -35.566 3.184 -17.796 1.00 45.97 187 LYS A CA 1
ATOM 1518 C C . LYS A 1 187 ? -34.717 4.432 -17.581 1.00 45.97 187 LYS A C 1
ATOM 1520 O O . LYS A 1 187 ? -33.926 4.451 -16.642 1.00 45.97 187 LYS A O 1
ATOM 1525 N N . ASP A 1 188 ? -34.957 5.491 -18.348 1.00 42.91 188 ASP A N 1
ATOM 1526 C CA . ASP A 1 188 ? -34.150 6.715 -18.274 1.00 42.91 188 ASP A CA 1
ATOM 1527 C C . ASP A 1 188 ? -34.260 7.423 -16.911 1.00 42.91 188 ASP A C 1
ATOM 1529 O O . ASP A 1 188 ? -33.255 7.842 -16.342 1.00 42.91 188 ASP A O 1
ATOM 1533 N N . LYS A 1 189 ? -35.444 7.427 -16.279 1.00 43.75 189 LYS A N 1
ATOM 1534 C CA . LYS A 1 189 ? -35.622 8.028 -14.940 1.00 43.75 189 LYS A CA 1
ATOM 1535 C C . LYS A 1 189 ? -34.930 7.253 -13.811 1.00 43.75 189 LYS A C 1
ATOM 1537 O O . LYS A 1 189 ? -34.572 7.846 -12.797 1.00 43.75 189 LYS A O 1
ATOM 1542 N N . ILE A 1 190 ? -34.745 5.939 -13.966 1.00 43.97 190 ILE A N 1
ATOM 1543 C CA . ILE A 1 190 ? -34.014 5.108 -12.993 1.00 43.97 190 ILE A CA 1
ATOM 1544 C C . ILE A 1 190 ? -32.502 5.239 -13.218 1.00 43.97 190 ILE A C 1
ATOM 1546 O O . ILE A 1 190 ? -31.738 5.258 -12.254 1.00 43.97 190 ILE A O 1
ATOM 1550 N N . VAL A 1 191 ? -32.065 5.386 -14.472 1.00 42.56 191 VAL A N 1
ATOM 1551 C CA . VAL A 1 191 ? -30.652 5.585 -14.827 1.00 42.56 191 VAL A CA 1
ATOM 1552 C C . VAL A 1 191 ? -30.124 6.928 -14.304 1.00 42.56 191 VAL A C 1
ATOM 1554 O O . VAL A 1 191 ? -28.994 6.977 -13.812 1.00 42.56 191 VAL A O 1
ATOM 1557 N N . ASP A 1 192 ? -30.946 7.978 -14.287 1.00 39.78 192 ASP A N 1
ATOM 1558 C CA . ASP A 1 192 ? -30.520 9.298 -13.804 1.00 39.78 192 ASP A CA 1
ATOM 1559 C C . ASP A 1 192 ? -30.324 9.367 -12.278 1.00 39.78 192 ASP A C 1
ATOM 1561 O O . ASP A 1 192 ? -29.414 10.051 -11.809 1.00 39.78 192 ASP A O 1
ATOM 1565 N N . LEU A 1 193 ? -31.081 8.596 -11.484 1.00 39.97 193 LEU A N 1
ATOM 1566 C CA . LEU A 1 193 ? -30.895 8.545 -10.023 1.00 39.97 193 LEU A CA 1
ATOM 1567 C C . LEU A 1 193 ? -29.702 7.661 -9.599 1.00 39.97 193 LEU A C 1
ATOM 1569 O O . LEU A 1 193 ? -29.167 7.810 -8.501 1.00 39.97 193 LEU A O 1
ATOM 1573 N N . ILE A 1 194 ? -29.255 6.747 -10.468 1.00 42.12 194 ILE A N 1
ATOM 1574 C CA . ILE A 1 194 ? -28.132 5.828 -10.204 1.00 42.12 194 ILE A CA 1
ATOM 1575 C C . ILE A 1 194 ? -26.766 6.496 -10.459 1.00 42.12 194 ILE A C 1
ATOM 1577 O O . ILE A 1 194 ? -25.747 6.029 -9.950 1.00 42.12 194 ILE A O 1
ATOM 1581 N N . ASN A 1 195 ? -26.731 7.638 -11.152 1.00 37.34 195 ASN A N 1
ATOM 1582 C CA . ASN A 1 195 ? -25.507 8.373 -11.482 1.00 37.34 195 ASN A CA 1
ATOM 1583 C C . ASN A 1 195 ? -25.144 9.476 -10.467 1.00 37.34 195 ASN A C 1
ATOM 1585 O O . ASN A 1 195 ? -24.630 10.531 -10.850 1.00 37.34 195 ASN A O 1
ATOM 1589 N N . PHE A 1 196 ? -25.353 9.249 -9.162 1.00 35.88 196 PHE A N 1
ATOM 1590 C CA . PHE A 1 196 ? -24.841 10.156 -8.128 1.00 35.88 196 PHE A CA 1
ATOM 1591 C C . PHE A 1 196 ? -23.305 10.083 -8.083 1.00 35.88 196 PHE A C 1
ATOM 1593 O O . PHE A 1 196 ? -22.695 9.207 -7.470 1.00 35.88 196 PHE A O 1
ATOM 1600 N N . LYS A 1 197 ? -22.673 10.997 -8.819 1.00 39.09 197 LYS A N 1
ATOM 1601 C CA . LYS A 1 197 ? -21.230 11.075 -9.032 1.00 39.09 197 LYS A CA 1
ATOM 1602 C C . LYS A 1 197 ? -20.587 11.840 -7.873 1.00 39.09 197 LYS A C 1
ATOM 1604 O O . LYS A 1 197 ? -20.402 13.050 -7.957 1.00 39.09 197 LYS A O 1
ATOM 1609 N N . VAL A 1 198 ? -20.211 11.147 -6.800 1.00 36.75 198 VAL A N 1
ATOM 1610 C CA . VAL A 1 198 ? -19.301 11.720 -5.793 1.00 36.75 198 VAL A CA 1
ATOM 1611 C C . VAL A 1 198 ? -17.866 11.471 -6.249 1.00 36.75 198 VAL A C 1
ATOM 1613 O O . VAL A 1 198 ? -17.440 10.330 -6.404 1.00 36.75 198 VAL A O 1
ATOM 1616 N N . ALA A 1 199 ? -17.129 12.554 -6.496 1.00 37.28 199 ALA A N 1
ATOM 1617 C CA . ALA A 1 199 ? -15.675 12.557 -6.692 1.00 37.28 199 ALA A CA 1
ATOM 1618 C C . ALA A 1 199 ? -15.117 11.670 -7.832 1.00 37.28 199 ALA A C 1
ATOM 1620 O O . ALA A 1 199 ? -14.026 11.123 -7.726 1.00 37.28 199 ALA A O 1
ATOM 1621 N N . GLY A 1 200 ? -15.830 11.547 -8.957 1.00 38.41 200 GLY A N 1
ATOM 1622 C CA . GLY A 1 200 ? -15.226 11.095 -10.221 1.00 38.41 200 GLY A CA 1
ATOM 1623 C C . GLY A 1 200 ? -14.877 9.604 -10.349 1.00 38.41 200 GLY A C 1
ATOM 1624 O O . GLY A 1 200 ? -14.402 9.206 -11.411 1.00 38.41 200 GLY A O 1
ATOM 1625 N N . ILE A 1 201 ? -15.165 8.763 -9.354 1.00 40.28 201 ILE A N 1
ATOM 1626 C CA . ILE A 1 201 ? -14.930 7.313 -9.432 1.00 40.28 201 ILE A CA 1
ATOM 1627 C C . ILE A 1 201 ? -16.228 6.615 -9.864 1.00 40.28 201 ILE A C 1
ATOM 1629 O O . ILE A 1 201 ? -17.226 6.634 -9.146 1.00 40.28 201 ILE A O 1
ATOM 1633 N N . LYS A 1 202 ? -16.229 5.999 -11.054 1.00 41.91 202 LYS A N 1
ATOM 1634 C CA . LYS A 1 202 ? -17.313 5.108 -11.500 1.00 41.91 202 LYS A CA 1
ATOM 1635 C C . LYS A 1 202 ? -17.220 3.799 -10.709 1.00 41.91 202 LYS A C 1
ATOM 1637 O O . LYS A 1 202 ? -16.390 2.960 -11.037 1.00 41.91 202 LYS A O 1
ATOM 1642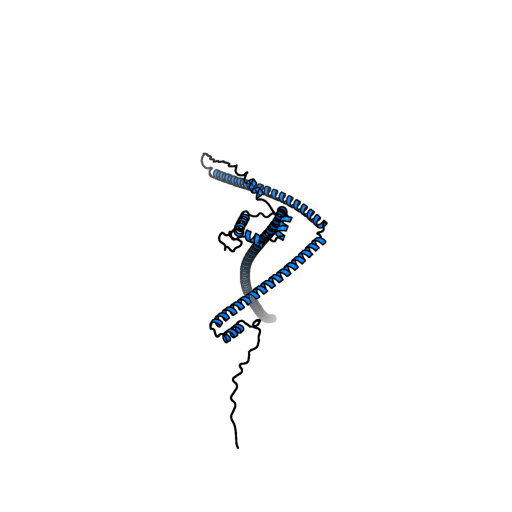 N N . ILE A 1 203 ? -18.054 3.629 -9.685 1.00 45.69 203 ILE A N 1
ATOM 1643 C CA . ILE A 1 203 ? -18.204 2.341 -8.990 1.00 45.69 203 ILE A CA 1
ATOM 1644 C C . ILE A 1 203 ? -18.979 1.401 -9.918 1.00 45.69 203 ILE A C 1
ATOM 1646 O O . ILE A 1 203 ? -20.074 1.737 -10.375 1.00 45.69 203 ILE A O 1
ATOM 1650 N N . GLY A 1 204 ? -18.401 0.244 -10.240 1.00 47.56 204 GLY A N 1
ATOM 1651 C CA . GLY A 1 204 ? -19.038 -0.730 -11.124 1.00 47.56 204 GLY A CA 1
ATOM 1652 C C . GLY A 1 204 ? -20.269 -1.363 -10.468 1.00 47.56 204 GLY A C 1
ATOM 1653 O O . GLY A 1 204 ? -20.269 -1.634 -9.268 1.00 47.56 204 GLY A O 1
ATOM 1654 N N . LEU A 1 205 ? -21.313 -1.660 -11.253 1.00 46.31 205 LEU A N 1
ATOM 1655 C CA . LEU A 1 205 ? -22.537 -2.328 -10.771 1.00 46.31 205 LEU A CA 1
ATOM 1656 C C . LEU A 1 205 ? -22.237 -3.606 -9.959 1.00 46.31 205 LEU A C 1
ATOM 1658 O O . LEU A 1 205 ? -22.849 -3.821 -8.916 1.00 46.31 205 LEU A O 1
ATOM 1662 N N . GLY A 1 206 ? -21.231 -4.389 -10.367 1.00 51.25 206 GLY A N 1
ATOM 1663 C CA . GLY A 1 206 ? -20.824 -5.613 -9.664 1.00 51.25 206 GLY A CA 1
ATOM 1664 C C . GLY A 1 206 ? -20.168 -5.390 -8.293 1.00 51.25 206 GLY A C 1
ATOM 1665 O O . GLY A 1 206 ? -20.305 -6.232 -7.408 1.00 51.25 206 GLY A O 1
ATOM 1666 N N . GLU A 1 207 ? -19.496 -4.257 -8.069 1.00 51.38 207 GLU A N 1
ATOM 1667 C CA . GLU A 1 207 ? -18.910 -3.924 -6.759 1.00 51.38 207 GLU A CA 1
ATOM 1668 C C . GLU A 1 207 ? -19.997 -3.530 -5.761 1.00 51.38 207 GLU A C 1
ATOM 1670 O O . GLU A 1 207 ? -19.959 -3.942 -4.602 1.00 51.38 207 GLU A O 1
ATOM 1675 N N . ARG A 1 208 ? -21.021 -2.810 -6.234 1.00 47.53 208 ARG A N 1
ATOM 1676 C CA . ARG A 1 208 ? -22.192 -2.441 -5.433 1.00 47.53 208 ARG A CA 1
ATOM 1677 C C . ARG A 1 208 ? -22.999 -3.666 -5.013 1.00 47.53 208 ARG A C 1
ATOM 1679 O O . ARG A 1 208 ? -23.437 -3.763 -3.871 1.00 47.53 208 ARG A O 1
ATOM 1686 N N . GLU A 1 209 ? -23.169 -4.620 -5.919 1.00 56.91 209 GLU A N 1
ATOM 1687 C CA . GLU A 1 209 ? -23.912 -5.854 -5.661 1.00 56.91 209 GLU A CA 1
ATOM 1688 C C . GLU A 1 209 ? -23.160 -6.772 -4.685 1.00 56.91 209 GLU A C 1
ATOM 1690 O O . GLU A 1 209 ? -23.756 -7.333 -3.762 1.00 56.91 209 GLU A O 1
ATOM 1695 N N . LYS A 1 210 ? -21.827 -6.830 -4.805 1.00 66.88 210 LYS A N 1
ATOM 1696 C CA . LYS A 1 210 ? -20.948 -7.510 -3.846 1.00 66.88 210 LYS A CA 1
ATOM 1697 C C . LYS A 1 210 ? -20.957 -6.831 -2.475 1.00 66.88 210 LYS A C 1
ATOM 1699 O O . LYS A 1 210 ? -21.032 -7.526 -1.468 1.00 66.88 210 LYS A O 1
ATOM 1704 N N . PHE A 1 211 ? -20.949 -5.498 -2.421 1.00 52.12 211 PHE A N 1
ATOM 1705 C CA . PHE A 1 211 ? -21.086 -4.741 -1.176 1.00 52.12 211 PHE A CA 1
ATOM 1706 C C . PHE A 1 211 ? -22.426 -5.029 -0.489 1.00 52.12 211 PHE A C 1
ATOM 1708 O O . PHE A 1 211 ? -22.436 -5.388 0.682 1.00 52.12 211 PHE A O 1
ATOM 1715 N N . ILE A 1 212 ? -23.550 -4.973 -1.214 1.00 54.19 212 ILE A N 1
ATOM 1716 C CA . ILE A 1 212 ? -24.880 -5.285 -0.659 1.00 54.19 212 ILE A CA 1
ATOM 1717 C C . ILE A 1 212 ? -24.954 -6.738 -0.174 1.00 54.19 212 ILE A C 1
ATOM 1719 O O . ILE A 1 212 ? -25.531 -7.005 0.880 1.00 54.19 212 ILE A O 1
ATOM 1723 N N . LYS A 1 213 ? -24.357 -7.684 -0.908 1.00 67.50 213 LYS A N 1
ATOM 1724 C CA . LYS A 1 213 ? -24.283 -9.089 -0.488 1.00 67.50 213 LYS A CA 1
ATOM 1725 C C . LYS A 1 213 ? -23.453 -9.256 0.790 1.00 67.50 213 LYS A C 1
ATOM 1727 O O . LYS A 1 213 ? -23.925 -9.899 1.720 1.00 67.50 213 LYS A O 1
ATOM 1732 N N . ASN A 1 214 ? -22.284 -8.621 0.868 1.00 62.19 214 ASN A N 1
ATOM 1733 C CA . ASN A 1 214 ? -21.425 -8.647 2.053 1.00 62.19 214 ASN A CA 1
ATOM 1734 C C . ASN A 1 214 ? -22.099 -7.980 3.256 1.00 62.19 214 ASN A C 1
ATOM 1736 O O . ASN A 1 214 ? -22.022 -8.500 4.358 1.00 62.19 214 ASN A O 1
ATOM 1740 N N . GLN A 1 215 ? -22.807 -6.868 3.051 1.00 51.38 215 GLN A N 1
ATOM 1741 C CA . GLN A 1 215 ? -23.595 -6.206 4.091 1.00 51.38 215 GLN A CA 1
ATOM 1742 C C . GLN A 1 215 ? -24.723 -7.115 4.593 1.00 51.38 215 GLN A C 1
ATOM 1744 O O . GLN A 1 215 ? -24.912 -7.231 5.796 1.00 51.38 215 GLN A O 1
ATOM 1749 N N . LYS A 1 216 ? -25.420 -7.843 3.711 1.00 57.84 216 LYS A N 1
ATOM 1750 C CA . LYS A 1 216 ? -26.404 -8.864 4.123 1.00 57.84 216 LYS A CA 1
ATOM 1751 C C . LYS A 1 216 ? -25.784 -10.037 4.887 1.00 57.84 216 LYS A C 1
ATOM 1753 O O . LYS A 1 216 ? -26.486 -10.671 5.661 1.00 57.84 216 LYS A O 1
ATOM 1758 N N . GLU A 1 217 ? -24.510 -10.342 4.666 1.00 62.16 217 GLU A N 1
ATOM 1759 C CA . GLU A 1 217 ? -23.789 -11.431 5.337 1.00 62.16 217 GLU A CA 1
ATOM 1760 C C . GLU A 1 217 ? -23.176 -10.985 6.681 1.00 62.16 217 GLU A C 1
ATOM 1762 O O . GLU A 1 217 ? -23.151 -11.764 7.630 1.00 62.16 217 GLU A O 1
ATOM 1767 N N . LEU A 1 218 ? -22.758 -9.717 6.784 1.00 56.50 218 LEU A N 1
ATOM 1768 C CA . LEU A 1 218 ? -22.270 -9.057 8.005 1.00 56.50 218 LEU A CA 1
ATOM 1769 C C . LEU A 1 218 ? -23.404 -8.656 8.959 1.00 56.50 218 LEU A C 1
ATOM 1771 O O . LEU A 1 218 ? -23.265 -8.811 10.166 1.00 56.50 218 LEU A O 1
ATOM 1775 N N . HIS A 1 219 ? -24.523 -8.165 8.422 1.00 48.66 219 HIS A N 1
ATOM 1776 C CA . HIS A 1 219 ? -25.723 -7.781 9.179 1.00 48.66 219 HIS A CA 1
ATOM 1777 C C . HIS A 1 219 ? -26.786 -8.891 9.209 1.00 48.66 219 HIS A C 1
ATOM 1779 O O . HIS A 1 219 ? -27.879 -8.705 9.742 1.00 48.66 219 HIS A O 1
ATOM 1785 N N . GLY A 1 220 ? -26.488 -10.046 8.609 1.00 46.31 220 GLY A N 1
ATOM 1786 C CA . GLY A 1 220 ? -27.391 -11.184 8.529 1.00 46.31 220 GLY A CA 1
ATOM 1787 C C . GLY A 1 220 ? -27.476 -11.911 9.858 1.00 46.31 220 GLY A C 1
ATOM 1788 O O . GLY A 1 220 ? -26.588 -12.694 10.190 1.00 46.31 220 GLY A O 1
ATOM 1789 N N . TYR A 1 221 ? -28.578 -11.696 10.579 1.00 48.47 221 TYR A N 1
ATOM 1790 C CA . TYR A 1 221 ? -29.066 -12.593 11.624 1.00 48.47 221 TYR A CA 1
ATOM 1791 C C . TYR A 1 221 ? -28.950 -14.045 11.142 1.00 48.47 221 TYR A C 1
ATOM 1793 O O . TYR A 1 221 ? -29.710 -14.512 10.289 1.00 48.47 221 TYR A O 1
ATOM 1801 N N . LYS A 1 222 ? -27.955 -14.772 11.653 1.00 51.44 222 LYS A N 1
ATOM 1802 C CA . LYS A 1 222 ? -27.820 -16.203 11.386 1.00 51.44 222 LYS A CA 1
ATOM 1803 C C . LYS A 1 222 ? -28.839 -16.910 12.268 1.00 51.44 222 LYS A C 1
ATOM 1805 O O . LYS A 1 222 ? -28.706 -16.905 13.486 1.00 51.44 222 LYS A O 1
ATOM 1810 N N . ARG A 1 223 ? -29.827 -17.552 11.640 1.00 47.25 223 ARG A N 1
ATOM 1811 C CA . ARG A 1 223 ? -30.961 -18.267 12.264 1.00 47.25 223 ARG A CA 1
ATOM 1812 C C . ARG A 1 223 ? -30.567 -19.469 13.156 1.00 47.25 223 ARG A C 1
ATOM 1814 O O . ARG A 1 223 ? -31.393 -20.330 13.386 1.00 47.25 223 ARG A O 1
ATOM 1821 N N . ASN A 1 224 ? -29.315 -19.590 13.603 1.00 52.78 224 ASN A N 1
ATOM 1822 C CA . ASN A 1 224 ? -28.807 -20.709 14.407 1.00 52.78 224 ASN A CA 1
ATOM 1823 C C . ASN A 1 224 ? -27.434 -20.373 15.027 1.00 52.78 224 ASN A C 1
ATOM 1825 O O . ASN A 1 224 ? -26.448 -21.070 14.790 1.00 52.78 224 ASN A O 1
ATOM 1829 N N . ILE A 1 225 ? -27.333 -19.277 15.782 1.00 56.12 225 ILE A N 1
ATOM 1830 C CA . ILE A 1 225 ? -26.198 -19.072 16.696 1.00 56.12 225 ILE A CA 1
ATOM 1831 C C . ILE A 1 225 ? -26.705 -19.254 18.126 1.00 56.12 225 ILE A C 1
ATOM 1833 O O . ILE A 1 225 ? -27.848 -18.904 18.417 1.00 56.12 225 ILE A O 1
ATOM 1837 N N . ASP A 1 226 ? -25.834 -19.831 18.961 1.00 56.84 226 ASP A N 1
ATOM 1838 C CA . ASP A 1 226 ? -25.865 -19.843 20.427 1.00 56.84 226 ASP A CA 1
ATOM 1839 C C . ASP A 1 226 ? -26.839 -18.793 21.012 1.00 56.84 226 ASP A C 1
ATOM 1841 O O . ASP A 1 226 ? -26.675 -17.603 20.718 1.00 56.84 226 ASP A O 1
ATOM 1845 N N . PRO A 1 227 ? -27.839 -19.195 21.824 1.00 56.28 227 PRO A N 1
ATOM 1846 C CA . PRO A 1 227 ? -28.777 -18.283 22.487 1.00 56.28 227 PRO A CA 1
ATOM 1847 C C . PRO A 1 227 ? -28.103 -17.153 23.282 1.00 56.28 227 PRO A C 1
ATOM 1849 O O . PRO A 1 227 ? -28.740 -16.143 23.563 1.00 56.28 227 PRO A O 1
ATOM 1852 N N . LEU A 1 228 ? -26.822 -17.311 23.632 1.00 54.88 228 LEU A N 1
ATOM 1853 C CA . LEU A 1 228 ? -26.012 -16.313 24.331 1.00 54.88 228 LEU A CA 1
ATOM 1854 C C . LEU A 1 228 ? -25.326 -15.296 23.400 1.00 54.88 228 LEU A C 1
ATOM 1856 O O . LEU A 1 228 ? -24.708 -14.344 23.875 1.00 54.88 228 LEU A O 1
ATOM 1860 N N . SER A 1 229 ? -25.401 -15.469 22.079 1.00 65.38 229 SER A N 1
ATOM 1861 C CA . SER A 1 229 ? -24.846 -14.509 21.126 1.00 65.38 229 SER A CA 1
ATOM 1862 C C . SER A 1 229 ? -25.725 -13.270 21.026 1.00 65.38 229 SER A C 1
ATOM 1864 O O . SER A 1 229 ? -26.906 -13.376 20.714 1.00 65.38 229 SER A O 1
ATOM 1866 N N . MET A 1 230 ? -25.124 -12.086 21.164 1.00 59.62 230 MET A N 1
ATOM 1867 C CA . MET A 1 230 ? -25.808 -10.793 21.001 1.00 59.62 230 MET A CA 1
ATOM 1868 C C . MET A 1 230 ? -26.445 -10.571 19.617 1.00 59.62 230 MET A C 1
ATOM 1870 O O . MET A 1 230 ? -27.257 -9.669 19.445 1.00 59.62 230 MET A O 1
ATOM 1874 N N . TRP A 1 231 ? -26.062 -11.385 18.631 1.00 61.84 231 TRP A N 1
ATOM 1875 C CA . TRP A 1 231 ? -26.563 -11.344 17.254 1.00 61.84 231 TRP A CA 1
ATOM 1876 C C . TRP A 1 231 ? -27.599 -12.442 16.968 1.00 61.84 231 TRP A C 1
ATOM 1878 O O . TRP A 1 231 ? -27.998 -12.636 15.818 1.00 61.84 231 TRP A O 1
ATOM 1888 N N . SER A 1 232 ? -28.005 -13.195 17.996 1.00 60.75 232 SER A N 1
ATOM 1889 C CA . SER A 1 232 ? -29.082 -14.175 17.901 1.00 60.75 232 SER A CA 1
ATOM 1890 C C . SER A 1 232 ? -30.435 -13.473 17.805 1.00 60.75 232 SER A C 1
ATOM 1892 O O . SER A 1 232 ? -30.679 -12.462 18.457 1.00 60.75 232 SER A O 1
ATOM 1894 N N . GLU A 1 233 ? -31.352 -14.055 17.033 1.00 55.94 233 GLU A N 1
ATOM 1895 C CA . GLU A 1 233 ? -32.753 -13.615 16.961 1.00 55.94 233 GLU A CA 1
ATOM 1896 C C . GLU A 1 233 ? -33.457 -13.708 18.328 1.00 55.94 233 GLU A C 1
ATOM 1898 O O . GLU A 1 233 ? -34.446 -13.026 18.566 1.00 55.94 233 GLU A O 1
ATOM 1903 N N . HIS A 1 234 ? -32.942 -14.549 19.232 1.00 61.56 234 HIS A N 1
ATOM 1904 C CA . HIS A 1 234 ? -33.521 -14.799 20.555 1.00 61.56 234 HIS A CA 1
ATOM 1905 C C . HIS A 1 234 ? -32.794 -14.020 21.661 1.00 61.56 234 HIS A C 1
ATOM 1907 O O . HIS A 1 234 ? -33.142 -14.150 22.834 1.00 61.56 234 HIS A O 1
ATOM 1913 N N . PHE A 1 235 ? -31.772 -13.231 21.308 1.00 63.09 235 PHE A N 1
ATOM 1914 C CA . PHE A 1 235 ? -31.050 -12.425 22.279 1.00 63.09 235 PHE A CA 1
ATOM 1915 C C . PHE A 1 235 ? -31.943 -11.269 22.751 1.00 63.09 235 PHE A C 1
ATOM 1917 O O . PHE A 1 235 ? -32.426 -10.498 21.916 1.00 63.09 235 PHE A O 1
ATOM 1924 N N . PRO A 1 236 ? -32.171 -11.108 24.066 1.00 64.31 236 PRO A N 1
ATOM 1925 C CA . PRO A 1 236 ? -33.125 -10.139 24.592 1.00 64.31 236 PRO A CA 1
ATOM 1926 C C . PRO A 1 236 ? -32.518 -8.727 24.629 1.00 64.31 236 PRO A C 1
ATOM 1928 O O . PRO A 1 236 ? -32.352 -8.129 25.689 1.00 64.31 236 PRO A O 1
ATOM 1931 N N . PHE A 1 237 ? -32.172 -8.185 23.458 1.00 61.22 237 PHE A N 1
ATOM 1932 C CA . PHE A 1 237 ? -31.459 -6.912 23.323 1.00 61.22 237 PHE A CA 1
ATOM 1933 C C . PHE A 1 237 ? -32.209 -5.751 23.983 1.00 61.22 237 PHE A C 1
ATOM 1935 O O . PHE A 1 237 ? -31.590 -4.941 24.660 1.00 61.22 237 PHE A O 1
ATOM 1942 N N . MET A 1 238 ? -33.537 -5.706 23.834 1.00 64.06 238 MET A N 1
ATOM 1943 C CA . MET A 1 238 ? -34.378 -4.672 24.449 1.00 64.06 238 MET A CA 1
ATOM 1944 C C . MET A 1 238 ? -34.311 -4.726 25.979 1.00 64.06 238 MET A C 1
ATOM 1946 O O . MET A 1 238 ? -34.031 -3.714 26.604 1.00 64.06 238 MET A O 1
ATOM 1950 N N . LEU A 1 239 ? -34.452 -5.917 26.575 1.00 67.00 239 LEU A N 1
ATOM 1951 C CA . LEU A 1 239 ? -34.358 -6.091 28.030 1.00 67.00 239 LEU A CA 1
ATOM 1952 C C . LEU A 1 239 ? -32.964 -5.722 28.557 1.00 67.00 239 LEU A C 1
ATOM 1954 O O . LEU A 1 239 ? -32.856 -5.046 29.571 1.00 67.00 239 LEU A O 1
ATOM 1958 N N . MET A 1 240 ? -31.897 -6.104 27.846 1.00 66.56 240 MET A N 1
ATOM 1959 C CA . MET A 1 240 ? -30.522 -5.739 28.215 1.00 66.56 240 MET A CA 1
ATOM 1960 C C . MET A 1 240 ? -30.254 -4.235 28.078 1.00 66.56 240 MET A C 1
ATOM 1962 O O . MET A 1 240 ? -29.542 -3.660 28.898 1.00 66.56 240 MET A O 1
ATOM 1966 N N . ALA A 1 241 ? -30.796 -3.594 27.041 1.00 65.50 241 ALA A N 1
ATOM 1967 C CA . ALA A 1 241 ? -30.677 -2.154 26.846 1.00 65.50 241 ALA A CA 1
ATOM 1968 C C . ALA A 1 241 ? -31.439 -1.383 27.932 1.00 65.50 241 ALA A C 1
ATOM 1970 O O . ALA A 1 241 ? -30.918 -0.395 28.443 1.00 65.50 241 ALA A O 1
ATOM 1971 N N . ASP A 1 242 ? -32.617 -1.861 28.330 1.00 64.00 242 ASP A N 1
ATOM 1972 C CA . ASP A 1 242 ? -33.411 -1.267 29.406 1.00 64.00 242 ASP A CA 1
ATOM 1973 C C . ASP A 1 242 ? -32.745 -1.457 30.783 1.00 64.00 242 ASP A C 1
ATOM 1975 O O . ASP A 1 242 ? -32.732 -0.533 31.591 1.00 64.00 242 ASP A O 1
ATOM 1979 N N . GLU A 1 243 ? -32.147 -2.624 31.049 1.00 67.12 243 GLU A N 1
ATOM 1980 C CA . GLU A 1 243 ? -31.545 -2.951 32.352 1.00 67.12 243 GLU A CA 1
ATOM 1981 C C . GLU A 1 243 ? -30.123 -2.386 32.537 1.00 67.12 243 GLU A C 1
ATOM 1983 O O . GLU A 1 243 ? -29.767 -1.953 33.634 1.00 67.12 243 GLU A O 1
ATOM 1988 N N . TYR A 1 244 ? -29.306 -2.356 31.476 1.00 62.50 244 TYR A N 1
ATOM 1989 C CA . TYR A 1 244 ? -27.885 -1.975 31.549 1.00 62.50 244 TYR A CA 1
ATOM 1990 C C . TYR A 1 244 ? -27.492 -0.794 30.654 1.00 62.50 244 TYR A C 1
ATOM 1992 O O . TYR A 1 244 ? -26.434 -0.201 30.863 1.00 62.50 244 TYR A O 1
ATOM 2000 N N . GLY A 1 245 ? -28.296 -0.466 29.640 1.00 58.44 245 GLY A N 1
ATOM 2001 C CA . GLY A 1 245 ? -27.998 0.590 28.666 1.00 58.44 245 GLY A CA 1
ATOM 2002 C C . GLY A 1 245 ? -28.615 1.948 29.003 1.00 58.44 245 GLY A C 1
ATOM 2003 O O . GLY A 1 245 ? -28.121 2.970 28.533 1.00 58.44 245 GLY A O 1
ATOM 2004 N N . GLN A 1 246 ? -29.667 1.983 29.824 1.00 62.16 246 GLN A N 1
ATOM 2005 C CA . GLN A 1 246 ? -30.360 3.216 30.195 1.00 62.16 246 GLN A CA 1
ATOM 2006 C C . GLN A 1 246 ? -29.840 3.772 31.523 1.00 62.16 246 GLN A C 1
ATOM 2008 O O . GLN A 1 246 ? -30.383 3.544 32.603 1.00 62.16 246 GLN A O 1
ATOM 2013 N N . CYS A 1 247 ? -28.776 4.564 31.440 1.00 69.12 247 CYS A N 1
ATOM 2014 C CA . CYS A 1 247 ? -28.388 5.451 32.528 1.00 69.12 247 CYS A CA 1
ATOM 2015 C C . CYS A 1 247 ? -29.418 6.585 32.652 1.00 69.12 247 CYS A C 1
ATOM 2017 O O . CYS A 1 247 ? -29.765 7.232 31.664 1.00 69.12 247 CYS A O 1
ATOM 2019 N N . SER A 1 248 ? -29.881 6.881 33.872 1.00 74.81 248 SER A N 1
ATOM 2020 C CA . SER A 1 248 ? -30.876 7.945 34.099 1.00 74.81 248 SER A CA 1
ATOM 2021 C C . SER A 1 248 ? -30.415 9.331 33.625 1.00 74.81 248 SER A C 1
ATOM 2023 O O . SER A 1 248 ? -31.247 10.175 33.299 1.00 74.81 248 SER A O 1
ATOM 2025 N N . THR A 1 249 ? -29.103 9.566 33.548 1.00 78.88 249 THR A N 1
ATOM 2026 C CA . THR A 1 249 ? -28.516 10.781 32.970 1.00 78.88 249 THR A CA 1
ATOM 2027 C C . THR A 1 249 ? -28.683 10.824 31.453 1.00 78.88 249 THR A C 1
ATOM 2029 O O . THR A 1 249 ? -29.089 11.854 30.923 1.00 78.88 249 THR A O 1
ATOM 2032 N N . ASP A 1 250 ? -28.434 9.711 30.763 1.00 75.06 250 ASP A N 1
ATOM 2033 C CA . ASP A 1 250 ? -28.543 9.630 29.302 1.00 75.06 250 ASP A CA 1
ATOM 2034 C C . ASP A 1 250 ? -30.006 9.713 28.857 1.00 75.06 250 ASP A C 1
ATOM 2036 O O . ASP A 1 250 ? -30.323 10.394 27.886 1.00 75.06 250 ASP A O 1
ATOM 2040 N N . VAL A 1 251 ? -30.917 9.107 29.624 1.00 74.62 251 VAL A N 1
ATOM 2041 C CA . VAL A 1 251 ? -32.368 9.217 29.408 1.00 74.62 251 VAL A CA 1
ATOM 2042 C C . VAL A 1 251 ? -32.846 10.662 29.588 1.00 74.62 251 VAL A C 1
ATOM 2044 O O . VAL A 1 251 ? -33.612 11.160 28.767 1.00 74.62 251 VAL A O 1
ATOM 2047 N N . LYS A 1 252 ? -32.366 11.375 30.618 1.00 82.06 252 LYS A N 1
ATOM 2048 C CA . LYS A 1 252 ? -32.666 12.808 30.791 1.00 82.06 252 LYS A CA 1
ATOM 2049 C C . LYS A 1 252 ? -32.140 13.641 29.628 1.00 82.06 252 LYS A C 1
ATOM 2051 O O . LYS A 1 252 ? -32.890 14.439 29.087 1.00 82.06 252 LYS A O 1
ATOM 2056 N N . LEU A 1 253 ? -30.900 13.406 29.202 1.00 78.44 253 LEU A N 1
ATOM 2057 C CA . LEU A 1 253 ? -30.302 14.115 28.073 1.00 78.44 253 LEU A CA 1
ATOM 2058 C C . LEU A 1 253 ? -31.089 13.888 26.774 1.00 78.44 253 LEU A C 1
ATOM 2060 O O . LEU A 1 253 ? -31.333 14.832 26.033 1.00 78.44 253 LEU A O 1
ATOM 2064 N N . VAL A 1 254 ? -31.516 12.652 26.514 1.00 78.19 254 VAL A N 1
ATOM 2065 C CA . VAL A 1 254 ? -32.389 12.291 25.386 1.00 78.19 254 VAL A CA 1
ATOM 2066 C C . VAL A 1 254 ? -33.701 13.081 25.426 1.00 78.19 254 VAL A C 1
ATOM 2068 O O . VAL A 1 254 ? -34.115 13.624 24.405 1.00 78.19 254 VAL A O 1
ATOM 2071 N N . HIS A 1 255 ? -34.322 13.212 26.600 1.00 81.38 255 HIS A N 1
ATOM 2072 C CA . HIS A 1 255 ? -35.532 14.019 26.760 1.00 81.38 255 HIS A CA 1
ATOM 2073 C C . HIS A 1 255 ? -35.282 15.530 26.625 1.00 81.38 255 HIS A C 1
ATOM 2075 O O . HIS A 1 255 ? -36.125 16.223 26.060 1.00 81.38 255 HIS A O 1
ATOM 2081 N N . ASP A 1 256 ? -34.140 16.035 27.098 1.00 85.38 256 ASP A N 1
ATOM 2082 C CA . ASP A 1 256 ? -33.771 17.456 27.022 1.00 85.38 256 ASP A CA 1
ATOM 2083 C C . ASP A 1 256 ? -33.424 17.899 25.586 1.00 85.38 256 ASP A C 1
ATOM 2085 O O . ASP A 1 256 ? -33.621 19.059 25.223 1.00 85.38 256 ASP A O 1
ATOM 2089 N N . VAL A 1 257 ? -32.886 16.984 24.771 1.00 81.19 257 VAL A N 1
ATOM 2090 C CA . VAL A 1 257 ? -32.383 17.243 23.409 1.00 81.19 257 VAL A CA 1
ATOM 2091 C C . VAL A 1 257 ? -33.457 17.058 22.324 1.00 81.19 257 VAL A C 1
ATOM 2093 O O . VAL A 1 257 ? -33.257 17.550 21.208 1.00 81.19 257 VAL A O 1
ATOM 2096 N N . ASP A 1 258 ? -34.597 16.433 22.654 1.00 81.31 258 ASP A N 1
ATOM 2097 C CA . ASP A 1 258 ? -35.708 16.130 21.731 1.00 81.31 258 ASP A CA 1
ATOM 2098 C C . ASP A 1 258 ? -35.291 15.146 20.604 1.00 81.31 258 ASP A C 1
ATOM 2100 O O . ASP A 1 258 ? -34.117 14.988 20.245 1.00 81.31 258 ASP A O 1
ATOM 2104 N N . ASP A 1 259 ? -36.271 14.437 20.043 1.00 81.56 259 ASP A N 1
ATOM 2105 C CA . ASP A 1 259 ? -36.155 13.585 18.856 1.00 81.56 259 ASP A CA 1
ATOM 2106 C C . ASP A 1 259 ? -35.329 14.228 17.724 1.00 81.56 259 ASP A C 1
ATOM 2108 O O . ASP A 1 259 ? -34.537 13.552 17.057 1.00 81.56 259 ASP A O 1
ATOM 2112 N N . VAL A 1 260 ? -35.466 15.541 17.509 1.00 76.75 260 VAL A N 1
ATOM 2113 C CA . VAL A 1 260 ? -34.730 16.286 16.476 1.00 76.75 260 VAL A CA 1
ATOM 2114 C C . VAL A 1 260 ? -33.227 16.298 16.752 1.00 76.75 260 VAL A C 1
ATOM 2116 O O . VAL A 1 260 ? -32.432 16.064 15.834 1.00 76.75 260 VAL A O 1
ATOM 2119 N N . GLY A 1 261 ? -32.809 16.553 17.992 1.00 72.50 261 GLY A N 1
ATOM 2120 C CA . GLY A 1 261 ? -31.391 16.582 18.336 1.00 72.50 261 GLY A CA 1
ATOM 2121 C C . GLY A 1 261 ? -30.767 15.183 18.319 1.00 72.50 261 GLY A C 1
ATOM 2122 O O . GLY A 1 261 ? -29.637 15.013 17.853 1.00 72.50 261 GLY A O 1
ATOM 2123 N N . ILE A 1 262 ? -31.533 14.156 18.700 1.00 82.56 262 ILE A N 1
ATOM 2124 C CA . ILE A 1 262 ? -31.119 12.749 18.584 1.00 82.56 262 ILE A CA 1
ATOM 2125 C C . ILE A 1 262 ? -30.922 12.369 17.114 1.00 82.56 262 ILE A C 1
ATOM 2127 O O . ILE A 1 262 ? -29.906 11.769 16.756 1.00 82.56 262 ILE A O 1
ATOM 2131 N N . ALA A 1 263 ? -31.848 12.762 16.235 1.00 74.25 263 ALA A N 1
ATOM 2132 C CA . ALA A 1 263 ? -31.740 12.500 14.804 1.00 74.25 263 ALA A CA 1
ATOM 2133 C C . ALA A 1 263 ? -30.483 13.146 14.195 1.00 74.25 263 ALA A C 1
ATOM 2135 O O . ALA A 1 263 ? -29.771 12.505 13.416 1.00 74.25 263 ALA A O 1
ATOM 2136 N N . GLN A 1 264 ? -30.164 14.386 14.576 1.00 74.69 264 GLN A N 1
ATOM 2137 C CA . GLN A 1 264 ? -28.944 15.070 14.133 1.00 74.69 264 GLN A CA 1
ATOM 2138 C C . GLN A 1 264 ? -27.676 14.379 14.651 1.00 74.69 264 GLN A C 1
ATOM 2140 O O . GLN A 1 264 ? -26.728 14.172 13.890 1.00 74.69 264 GLN A O 1
ATOM 2145 N N . TYR A 1 265 ? -27.663 13.965 15.918 1.00 78.50 265 TYR A N 1
ATOM 2146 C CA . TYR A 1 265 ? -26.546 13.221 16.497 1.00 78.50 265 TYR A CA 1
ATOM 2147 C C . TYR A 1 265 ? -26.303 11.891 15.767 1.00 78.50 265 TYR A C 1
ATOM 2149 O O . TYR A 1 265 ? -25.172 11.584 15.375 1.00 78.50 265 TYR A O 1
ATOM 2157 N N . LEU A 1 266 ? -27.370 11.136 15.489 1.00 83.06 266 LEU A N 1
ATOM 2158 C CA . LEU A 1 266 ? -27.295 9.889 14.728 1.00 83.06 266 LEU A CA 1
ATOM 2159 C C . LEU A 1 266 ? -26.818 10.110 13.287 1.00 83.06 266 LEU A C 1
ATOM 2161 O O . LEU A 1 266 ? -26.041 9.300 12.782 1.00 83.06 266 LEU A O 1
ATOM 2165 N N . GLN A 1 267 ? -27.202 11.211 12.632 1.00 80.31 267 GLN A N 1
ATOM 2166 C CA . GLN A 1 267 ? -26.667 11.567 11.311 1.00 80.31 267 GLN A CA 1
ATOM 2167 C C . GLN A 1 267 ? -25.153 11.811 11.349 1.00 80.31 267 GLN A C 1
ATOM 2169 O O . GLN A 1 267 ? -24.434 11.336 10.467 1.00 80.31 267 GLN A O 1
ATOM 2174 N N . VAL A 1 268 ? -24.649 12.501 12.378 1.00 81.31 268 VAL A N 1
ATOM 2175 C CA . VAL A 1 268 ? -23.207 12.737 12.553 1.00 81.31 268 VAL A CA 1
ATOM 2176 C C . VAL A 1 268 ? -22.461 11.422 12.778 1.00 81.31 268 VAL A C 1
ATOM 2178 O O . VAL A 1 268 ? -21.431 11.189 12.138 1.00 81.31 268 VAL A O 1
ATOM 2181 N N . ILE A 1 269 ? -22.979 10.535 13.634 1.00 83.81 269 ILE A N 1
ATOM 2182 C CA . ILE A 1 269 ? -22.400 9.198 13.832 1.00 83.81 269 ILE A CA 1
ATOM 2183 C C . ILE A 1 269 ? -22.422 8.398 12.527 1.00 83.81 269 ILE A C 1
ATOM 2185 O O . ILE A 1 269 ? -21.395 7.839 12.140 1.00 83.81 269 ILE A O 1
ATOM 2189 N N . GLY A 1 270 ? -23.552 8.386 11.817 1.00 83.06 270 GLY A N 1
ATOM 2190 C CA . GLY A 1 270 ? -23.690 7.713 10.528 1.00 83.06 270 GLY A CA 1
ATOM 2191 C C . GLY A 1 270 ? -22.652 8.198 9.516 1.00 83.06 270 GLY A C 1
ATOM 2192 O O . GLY A 1 270 ? -21.963 7.387 8.899 1.00 83.06 270 GLY A O 1
ATOM 2193 N N . GLY A 1 271 ? -22.462 9.516 9.405 1.00 83.38 271 GLY A N 1
ATOM 2194 C CA . GLY A 1 271 ? -21.448 10.115 8.536 1.00 83.38 271 GLY A CA 1
ATOM 2195 C C . GLY A 1 271 ? -20.012 9.734 8.917 1.00 83.38 271 GLY A C 1
ATOM 2196 O O . GLY A 1 271 ? -19.191 9.447 8.038 1.00 83.38 271 GLY A O 1
ATOM 2197 N N . ARG A 1 272 ? -19.703 9.664 10.219 1.00 85.94 272 ARG A N 1
ATOM 2198 C CA . ARG A 1 272 ? -18.391 9.206 10.712 1.00 85.94 272 ARG A CA 1
ATOM 2199 C C . ARG A 1 272 ? -18.143 7.738 10.366 1.00 85.94 272 ARG A C 1
ATOM 2201 O O . ARG A 1 272 ? -17.082 7.420 9.835 1.00 85.94 272 ARG A O 1
ATOM 2208 N N . LEU A 1 273 ? -19.122 6.863 10.598 1.00 86.00 273 LEU A N 1
ATOM 2209 C CA . LEU A 1 273 ? -19.023 5.437 10.266 1.00 86.00 273 LEU A CA 1
ATOM 2210 C C . LEU A 1 273 ? -18.836 5.212 8.759 1.00 86.00 273 LEU A C 1
ATOM 2212 O O . LEU A 1 273 ? -17.964 4.442 8.359 1.00 86.00 273 LEU A O 1
ATOM 2216 N N . LEU A 1 274 ? -19.582 5.938 7.920 1.00 80.81 274 LEU A N 1
ATOM 2217 C CA . LEU A 1 274 ? -19.402 5.943 6.463 1.00 80.81 274 LEU A CA 1
ATOM 2218 C C . LEU A 1 274 ? -17.985 6.364 6.055 1.00 80.81 274 LEU A C 1
ATOM 2220 O O . LEU A 1 274 ? -17.375 5.728 5.196 1.00 80.81 274 LEU A O 1
ATOM 2224 N N . SER A 1 275 ? -17.440 7.405 6.687 1.00 79.88 275 SER A N 1
ATOM 2225 C CA . SER A 1 275 ? -16.078 7.882 6.409 1.00 79.88 275 SER A CA 1
ATOM 2226 C C . SER A 1 275 ? -15.014 6.842 6.781 1.00 79.88 275 SER A C 1
ATOM 2228 O O . SER A 1 275 ? -14.068 6.624 6.019 1.00 79.88 275 SER A O 1
ATOM 2230 N N . ILE A 1 276 ? -15.185 6.157 7.918 1.00 84.94 276 ILE A N 1
ATOM 2231 C CA . ILE A 1 276 ? -14.305 5.060 8.350 1.00 84.94 276 ILE A CA 1
ATOM 2232 C C . ILE A 1 276 ? -14.361 3.911 7.338 1.00 84.94 276 ILE A C 1
ATOM 2234 O O . ILE A 1 276 ? -13.319 3.497 6.827 1.00 84.94 276 ILE A O 1
ATOM 2238 N N . GLY A 1 277 ? -15.568 3.455 6.982 1.00 82.88 277 GLY A N 1
ATOM 2239 C CA . GLY A 1 277 ? -15.765 2.404 5.983 1.00 82.88 277 GLY A CA 1
ATOM 2240 C C . GLY A 1 277 ? -15.110 2.754 4.646 1.00 82.88 277 GLY A C 1
ATOM 2241 O O . GLY A 1 277 ? -14.351 1.957 4.095 1.00 82.88 277 GLY A O 1
ATOM 2242 N N . ARG A 1 278 ? -15.299 3.991 4.167 1.00 81.69 278 ARG A N 1
ATOM 2243 C CA . ARG A 1 278 ? -14.699 4.452 2.911 1.00 81.69 278 ARG A CA 1
ATOM 2244 C C . ARG A 1 278 ? -13.172 4.494 2.960 1.00 81.69 278 ARG A C 1
ATOM 2246 O O . ARG A 1 278 ? -12.519 4.128 1.986 1.00 81.69 278 ARG A O 1
ATOM 2253 N N . THR A 1 279 ? -12.598 4.923 4.080 1.00 80.19 279 THR A N 1
ATOM 2254 C CA . THR A 1 279 ? -11.139 4.942 4.274 1.00 80.19 279 THR A CA 1
ATOM 2255 C C . THR A 1 279 ? -10.565 3.528 4.206 1.00 80.19 279 THR A C 1
ATOM 2257 O O . THR A 1 279 ? -9.525 3.299 3.589 1.00 80.19 279 THR A O 1
ATOM 2260 N N . GLN A 1 280 ? -11.271 2.560 4.786 1.00 75.00 280 GLN A N 1
ATOM 2261 C CA . GLN A 1 280 ? -10.857 1.163 4.796 1.00 75.00 280 GLN A CA 1
ATOM 2262 C C . GLN A 1 280 ? -10.954 0.522 3.404 1.00 75.00 280 GLN A C 1
ATOM 2264 O O . GLN A 1 280 ? -10.023 -0.158 2.975 1.00 75.00 280 GLN A O 1
ATOM 2269 N N . GLU A 1 281 ? -12.020 0.808 2.651 1.00 72.81 281 GLU A N 1
ATOM 2270 C CA . GLU A 1 281 ? -12.135 0.419 1.239 1.00 72.81 281 GLU A CA 1
ATOM 2271 C C . GLU A 1 281 ? -10.990 0.978 0.388 1.00 72.81 281 GLU A C 1
ATOM 2273 O O . GLU A 1 281 ? -10.393 0.244 -0.401 1.00 72.81 281 GLU A O 1
ATOM 2278 N N . LEU A 1 282 ? -10.666 2.266 0.553 1.00 71.38 282 LEU A N 1
ATOM 2279 C CA . LEU A 1 282 ? -9.585 2.919 -0.188 1.00 71.38 282 LEU A CA 1
ATOM 2280 C C . LEU A 1 282 ? -8.223 2.303 0.134 1.00 71.38 282 LEU A C 1
ATOM 2282 O O . LEU A 1 282 ? -7.449 2.059 -0.787 1.00 71.38 282 LEU A O 1
ATOM 2286 N N . LYS A 1 283 ? -7.959 1.989 1.407 1.00 74.38 283 LYS A N 1
ATOM 2287 C CA . LYS A 1 283 ? -6.733 1.300 1.827 1.00 74.38 283 LYS A CA 1
ATOM 2288 C C . LYS A 1 283 ? -6.604 -0.081 1.175 1.00 74.38 283 LYS A C 1
ATOM 2290 O O . LYS A 1 283 ? -5.561 -0.431 0.640 1.00 74.38 283 LYS A O 1
ATOM 2295 N N . HIS A 1 284 ? -7.683 -0.858 1.138 1.00 71.06 284 HIS A N 1
ATOM 2296 C CA . HIS A 1 284 ? -7.659 -2.153 0.455 1.00 71.06 284 HIS A CA 1
ATOM 2297 C C . HIS A 1 284 ? -7.489 -2.018 -1.068 1.00 71.06 284 HIS A C 1
ATOM 2299 O O . HIS A 1 284 ? -6.838 -2.854 -1.702 1.00 71.06 284 HIS A O 1
ATOM 2305 N N . ALA A 1 285 ? -8.040 -0.965 -1.674 1.00 67.44 285 ALA A N 1
ATOM 2306 C CA . ALA A 1 285 ? -7.840 -0.674 -3.090 1.00 67.44 285 ALA A CA 1
ATOM 2307 C C . ALA A 1 285 ? -6.386 -0.265 -3.405 1.00 67.44 285 ALA A C 1
ATOM 2309 O O . ALA A 1 285 ? -5.837 -0.732 -4.404 1.00 67.44 285 ALA A O 1
ATOM 2310 N N . SER A 1 286 ? -5.738 0.542 -2.556 1.00 65.38 286 SER A N 1
ATOM 2311 C CA . SER A 1 286 ? -4.318 0.885 -2.720 1.00 65.38 286 SER A CA 1
ATOM 2312 C C . SER A 1 286 ? -3.428 -0.342 -2.557 1.00 65.38 286 SER A C 1
ATOM 2314 O O . SER A 1 286 ? -2.651 -0.642 -3.457 1.00 65.38 286 SER A O 1
ATOM 2316 N N . ASP A 1 287 ? -3.637 -1.136 -1.503 1.00 73.00 287 ASP A N 1
ATOM 2317 C CA . ASP A 1 287 ? -2.830 -2.333 -1.232 1.00 73.00 287 ASP A CA 1
ATOM 2318 C C . ASP A 1 287 ? -2.918 -3.353 -2.386 1.00 73.00 287 ASP A C 1
ATOM 2320 O O . ASP A 1 287 ? -1.938 -4.003 -2.757 1.00 73.00 287 ASP A O 1
ATOM 2324 N N . THR A 1 288 ? -4.096 -3.486 -3.005 1.00 70.88 288 THR A N 1
ATOM 2325 C CA . THR A 1 288 ? -4.284 -4.370 -4.168 1.00 70.88 288 THR A CA 1
ATOM 2326 C C . THR A 1 288 ? -3.680 -3.808 -5.457 1.00 70.88 288 THR A C 1
ATOM 2328 O O . THR A 1 288 ? -3.179 -4.584 -6.275 1.00 70.88 288 THR A O 1
ATOM 2331 N N . SER A 1 289 ? -3.700 -2.487 -5.650 1.00 69.31 289 SER A N 1
ATOM 2332 C CA . SER A 1 289 ? -3.039 -1.814 -6.776 1.00 69.31 289 SER A CA 1
ATOM 2333 C C . SER A 1 289 ? -1.515 -1.923 -6.687 1.00 69.31 289 SER A C 1
ATOM 2335 O O . SER A 1 289 ? -0.853 -2.260 -7.675 1.00 69.31 289 SER A O 1
ATOM 2337 N N . ASP A 1 290 ? -0.962 -1.712 -5.496 1.00 76.62 290 ASP A N 1
ATOM 2338 C CA . ASP A 1 290 ? 0.474 -1.796 -5.235 1.00 76.62 290 ASP A CA 1
ATOM 2339 C C . ASP A 1 290 ? 0.969 -3.229 -5.418 1.00 76.62 290 ASP A C 1
ATOM 2341 O O . ASP A 1 290 ? 1.969 -3.465 -6.099 1.00 76.62 290 ASP A O 1
ATOM 2345 N N . LYS A 1 291 ? 0.198 -4.214 -4.939 1.00 77.38 291 LYS A N 1
ATOM 2346 C CA . LYS A 1 291 ? 0.478 -5.632 -5.180 1.00 77.38 291 LYS A CA 1
ATOM 2347 C C . LYS A 1 291 ? 0.519 -5.976 -6.673 1.00 77.38 291 LYS A C 1
ATOM 2349 O O . LYS A 1 291 ? 1.470 -6.615 -7.116 1.00 77.38 291 LYS A O 1
ATOM 2354 N N . LYS A 1 292 ? -0.465 -5.527 -7.465 1.00 83.31 292 LYS A N 1
ATOM 2355 C CA . LYS A 1 292 ? -0.482 -5.756 -8.926 1.00 83.31 292 LYS A CA 1
ATOM 2356 C C . LYS A 1 292 ? 0.709 -5.104 -9.628 1.00 83.31 292 LYS A C 1
ATOM 2358 O O . LYS A 1 292 ? 1.286 -5.693 -10.540 1.00 83.31 292 LYS A O 1
ATOM 2363 N N . SER A 1 293 ? 1.075 -3.896 -9.209 1.00 78.56 293 SER A N 1
ATOM 2364 C CA . SER A 1 293 ? 2.226 -3.174 -9.760 1.00 78.56 293 SER A CA 1
ATOM 2365 C C . SER A 1 293 ? 3.537 -3.898 -9.444 1.00 78.56 293 SER A C 1
ATOM 2367 O O . SER A 1 293 ? 4.383 -4.054 -10.325 1.00 78.56 293 SER A O 1
ATOM 2369 N N . MET A 1 294 ? 3.673 -4.421 -8.224 1.00 72.81 294 MET A N 1
ATOM 2370 C CA . MET A 1 294 ? 4.838 -5.196 -7.806 1.00 72.81 294 MET A CA 1
ATOM 2371 C C . MET A 1 294 ? 4.932 -6.550 -8.524 1.00 72.81 294 MET A C 1
ATOM 2373 O O . MET A 1 294 ? 6.012 -6.916 -8.984 1.00 72.81 294 MET A O 1
ATOM 2377 N N . GLU A 1 295 ? 3.815 -7.261 -8.706 1.00 84.12 295 GLU A N 1
ATOM 2378 C CA . GLU A 1 295 ? 3.762 -8.500 -9.502 1.00 84.12 295 GLU A CA 1
ATOM 2379 C C . GLU A 1 295 ? 4.177 -8.257 -10.961 1.00 84.12 295 GLU A C 1
ATOM 2381 O O . GLU A 1 295 ? 4.973 -9.018 -11.515 1.00 84.12 295 GLU A O 1
ATOM 2386 N N . LYS A 1 296 ? 3.703 -7.162 -11.573 1.00 91.62 296 LYS A N 1
ATOM 2387 C CA . LYS A 1 296 ? 4.100 -6.779 -12.934 1.00 91.62 296 LYS A CA 1
ATOM 2388 C C . LYS A 1 296 ? 5.604 -6.503 -13.028 1.00 91.62 296 LYS A C 1
ATOM 2390 O O . LYS A 1 296 ? 6.258 -7.010 -13.937 1.00 91.62 296 LYS A O 1
ATOM 2395 N N . LEU A 1 297 ? 6.158 -5.746 -12.080 1.00 88.31 297 LEU A N 1
ATOM 2396 C CA . LEU A 1 297 ? 7.590 -5.439 -12.035 1.00 88.31 297 LEU A CA 1
ATOM 2397 C C . LEU A 1 297 ? 8.435 -6.707 -11.843 1.00 88.31 297 LEU A C 1
ATOM 2399 O O . LEU A 1 297 ? 9.468 -6.867 -12.493 1.00 88.31 297 LEU A O 1
ATOM 2403 N N . MET A 1 298 ? 7.979 -7.641 -11.005 1.00 85.88 298 MET A N 1
ATOM 2404 C CA . MET A 1 298 ? 8.644 -8.929 -10.804 1.00 85.88 298 MET A CA 1
ATOM 2405 C C . MET A 1 298 ? 8.682 -9.755 -12.099 1.00 85.88 298 MET A C 1
ATOM 2407 O O . MET A 1 298 ? 9.722 -10.320 -12.441 1.00 85.88 298 MET A O 1
ATOM 2411 N N . GLN A 1 299 ? 7.583 -9.771 -12.857 1.00 91.06 299 GLN A N 1
ATOM 2412 C CA . GLN A 1 299 ? 7.512 -10.459 -14.146 1.00 91.06 299 GLN A CA 1
ATOM 2413 C C . GLN A 1 299 ? 8.436 -9.822 -15.196 1.00 91.06 299 GLN A C 1
ATOM 2415 O O . GLN A 1 299 ? 9.162 -10.535 -15.892 1.00 91.06 299 GLN A O 1
ATOM 2420 N N . GLU A 1 300 ? 8.452 -8.488 -15.291 1.00 88.75 300 GLU A N 1
ATOM 2421 C CA . GLU A 1 300 ? 9.352 -7.763 -16.197 1.00 88.75 300 GLU A CA 1
ATOM 2422 C C . GLU A 1 300 ? 10.828 -8.011 -15.853 1.00 88.75 300 GLU A C 1
ATOM 2424 O O . GLU A 1 300 ? 11.650 -8.202 -16.753 1.00 88.75 300 GLU A O 1
ATOM 2429 N N . ASN A 1 301 ? 11.173 -8.054 -14.563 1.00 83.19 301 ASN A N 1
ATOM 2430 C CA . ASN A 1 301 ? 12.529 -8.367 -14.116 1.00 83.19 301 ASN A CA 1
ATOM 2431 C C . ASN A 1 301 ? 12.933 -9.799 -14.475 1.00 83.19 301 ASN A C 1
ATOM 2433 O O . ASN A 1 301 ? 14.026 -9.995 -15.003 1.00 83.19 301 ASN A O 1
ATOM 2437 N N . LEU A 1 302 ? 12.047 -10.779 -14.284 1.00 90.94 302 LEU A N 1
ATOM 2438 C CA . LEU A 1 302 ? 12.303 -12.166 -14.680 1.00 90.94 302 LEU A CA 1
ATOM 2439 C C . LEU A 1 302 ? 12.537 -12.292 -16.196 1.00 90.94 302 LEU A C 1
ATOM 2441 O O . LEU A 1 302 ? 13.398 -13.051 -16.645 1.00 90.94 302 LEU A O 1
ATOM 2445 N N . GLU A 1 303 ? 11.786 -11.545 -17.008 1.00 90.62 303 GLU A N 1
ATOM 2446 C CA . GLU A 1 303 ? 11.960 -11.538 -18.461 1.00 90.62 303 GLU A CA 1
ATOM 2447 C C . GLU A 1 303 ? 13.278 -10.871 -18.883 1.00 90.62 303 GLU A C 1
ATOM 2449 O O . GLU A 1 303 ? 13.989 -11.388 -19.752 1.00 90.62 303 GLU A O 1
ATOM 2454 N N . LYS A 1 304 ? 13.647 -9.753 -18.244 1.00 91.12 304 LYS A N 1
ATOM 2455 C CA . LYS A 1 304 ? 14.948 -9.100 -18.452 1.00 91.12 304 LYS A CA 1
ATOM 2456 C C . LYS A 1 304 ? 16.101 -10.015 -18.050 1.00 91.12 304 LYS A C 1
ATOM 2458 O O . LYS A 1 304 ? 17.062 -10.121 -18.802 1.00 91.12 304 LYS A O 1
ATOM 2463 N N . GLU A 1 305 ? 15.992 -10.730 -16.934 1.00 86.75 305 GLU A N 1
ATOM 2464 C CA . GLU A 1 305 ? 17.013 -11.678 -16.475 1.00 86.75 305 GLU A CA 1
ATOM 2465 C C . GLU A 1 305 ? 17.226 -12.820 -17.481 1.00 86.75 305 GLU A C 1
ATOM 2467 O O . GLU A 1 305 ? 18.362 -13.174 -17.799 1.00 86.75 305 GLU A O 1
ATOM 2472 N N . LYS A 1 306 ? 16.145 -13.356 -18.066 1.00 93.06 306 LYS A N 1
ATOM 2473 C CA . LYS A 1 306 ? 16.240 -14.339 -19.161 1.00 93.06 306 LYS A CA 1
ATOM 2474 C C . LYS A 1 306 ? 16.964 -13.763 -20.380 1.00 93.06 306 LYS A C 1
ATOM 2476 O O . LYS A 1 306 ? 17.831 -14.431 -20.937 1.00 93.06 306 LYS A O 1
ATOM 2481 N N . LYS A 1 307 ? 16.647 -12.525 -20.776 1.00 91.38 307 LYS A N 1
ATOM 2482 C CA . LYS A 1 307 ? 17.330 -11.838 -21.889 1.00 91.38 307 LYS A CA 1
ATOM 2483 C C . LYS A 1 307 ? 18.815 -11.616 -21.590 1.00 91.38 307 LYS A C 1
ATOM 2485 O O . LYS A 1 307 ? 19.636 -11.829 -22.479 1.00 91.38 307 LYS A O 1
ATOM 2490 N N . PHE A 1 308 ? 19.163 -11.256 -20.354 1.00 88.25 308 PHE A N 1
ATOM 2491 C CA . PHE A 1 308 ? 20.555 -11.117 -19.924 1.00 88.25 308 PHE A CA 1
ATOM 2492 C C . PHE A 1 308 ? 21.313 -12.441 -19.976 1.00 88.25 308 PHE A C 1
ATOM 2494 O O . PHE A 1 308 ? 22.414 -12.455 -20.513 1.00 88.25 308 PHE A O 1
ATOM 2501 N N . ARG A 1 309 ? 20.723 -13.555 -19.519 1.00 89.38 309 ARG A N 1
ATOM 2502 C CA . ARG A 1 309 ? 21.343 -14.888 -19.648 1.00 89.38 309 ARG A CA 1
ATOM 2503 C C . ARG A 1 309 ? 21.668 -15.236 -21.101 1.00 89.38 309 ARG A C 1
ATOM 2505 O O . ARG A 1 309 ? 22.799 -15.596 -21.397 1.00 89.38 309 ARG A O 1
ATOM 2512 N N . VAL A 1 310 ? 20.712 -15.043 -22.012 1.00 92.69 310 VAL A N 1
ATOM 2513 C CA . VAL A 1 310 ? 20.926 -15.290 -23.451 1.00 92.69 310 VAL A CA 1
ATOM 2514 C C . VAL A 1 310 ? 22.008 -14.370 -24.032 1.00 92.69 310 VAL A C 1
ATOM 2516 O O . VAL A 1 310 ? 22.771 -14.775 -24.906 1.00 92.69 310 VAL A O 1
ATOM 2519 N N . ALA A 1 311 ? 22.076 -13.113 -23.587 1.00 89.50 311 ALA A N 1
ATOM 2520 C CA . ALA A 1 311 ? 23.124 -12.193 -24.019 1.00 89.50 311 ALA A CA 1
ATOM 2521 C C . ALA A 1 311 ? 24.506 -12.606 -23.490 1.00 89.50 311 ALA A C 1
ATOM 2523 O O . ALA A 1 311 ? 25.476 -12.517 -24.237 1.00 89.50 311 ALA A O 1
ATOM 2524 N N . LEU A 1 312 ? 24.581 -13.088 -22.247 1.00 89.69 312 LEU A N 1
ATOM 2525 C CA . LEU A 1 312 ? 25.812 -13.564 -21.622 1.00 89.69 312 LEU A CA 1
ATOM 2526 C C . LEU A 1 312 ? 26.369 -14.790 -22.357 1.00 89.69 312 LEU A C 1
ATOM 2528 O O . LEU A 1 312 ? 27.527 -14.781 -22.750 1.00 89.69 312 LEU A O 1
ATOM 2532 N N . GLU A 1 313 ? 25.519 -15.772 -22.660 1.00 90.81 313 GLU A N 1
ATOM 2533 C CA . GLU A 1 313 ? 25.891 -16.971 -23.428 1.00 90.81 313 GLU A CA 1
ATOM 2534 C C . GLU A 1 313 ? 26.412 -16.610 -24.833 1.00 90.81 313 GLU A C 1
ATOM 2536 O O . GLU A 1 313 ? 27.384 -17.175 -25.333 1.00 90.81 313 GLU A O 1
ATOM 2541 N N . LYS A 1 314 ? 25.821 -15.590 -25.473 1.00 91.31 314 LYS A N 1
ATOM 2542 C CA . LYS A 1 314 ? 26.324 -15.064 -26.754 1.00 91.31 314 LYS A CA 1
ATOM 2543 C C . LYS A 1 314 ? 27.679 -14.369 -26.636 1.00 91.31 314 LYS A C 1
ATOM 2545 O O . LYS A 1 314 ? 28.406 -14.347 -27.629 1.00 91.31 314 LYS A O 1
ATOM 2550 N N . ILE A 1 315 ? 27.973 -13.732 -25.505 1.00 88.06 315 ILE A N 1
ATOM 2551 C CA . ILE A 1 315 ? 29.273 -13.097 -25.254 1.00 88.06 315 ILE A CA 1
ATOM 2552 C C . ILE A 1 315 ? 30.322 -14.181 -25.026 1.00 88.06 315 ILE A C 1
ATOM 2554 O O . ILE A 1 315 ? 31.342 -14.159 -25.699 1.00 88.06 315 ILE A O 1
ATOM 2558 N N . GLU A 1 316 ? 30.022 -15.176 -24.197 1.00 88.44 316 GLU A N 1
ATOM 2559 C CA . GLU A 1 316 ? 30.913 -16.307 -23.921 1.00 88.44 316 GLU A CA 1
ATOM 2560 C C . GLU A 1 316 ? 31.299 -17.046 -25.213 1.00 88.44 316 GLU A C 1
ATOM 2562 O O . GLU A 1 316 ? 32.477 -17.216 -25.518 1.00 88.44 316 GLU A O 1
ATOM 2567 N N . LEU A 1 317 ? 30.322 -17.326 -26.080 1.00 88.94 317 LEU A N 1
ATOM 2568 C CA . LEU A 1 317 ? 30.572 -17.952 -27.382 1.00 88.94 317 LEU A CA 1
ATOM 2569 C C . LEU A 1 317 ? 31.372 -17.059 -28.352 1.00 88.94 317 LEU A C 1
ATOM 2571 O O . LEU A 1 317 ? 32.019 -17.554 -29.280 1.00 88.94 317 LEU A O 1
ATOM 2575 N N . LYS A 1 318 ? 31.313 -15.730 -28.195 1.00 88.38 318 LYS A N 1
ATOM 2576 C CA . LYS A 1 318 ? 32.163 -14.801 -28.956 1.00 88.38 318 LYS A CA 1
ATOM 2577 C C . LYS A 1 318 ? 33.582 -14.760 -28.399 1.00 88.38 318 LYS A C 1
ATOM 2579 O O . LYS A 1 318 ? 34.505 -14.722 -29.209 1.00 88.38 318 LYS A O 1
ATOM 2584 N N . ASP A 1 319 ? 33.750 -14.801 -27.084 1.00 88.00 319 ASP A N 1
ATOM 2585 C CA . ASP A 1 319 ? 35.058 -14.822 -26.429 1.00 88.00 319 ASP A CA 1
ATOM 2586 C C . ASP A 1 319 ? 35.811 -16.117 -26.751 1.00 88.00 319 ASP A C 1
ATOM 2588 O O . ASP A 1 319 ? 36.977 -16.060 -27.130 1.00 88.00 319 ASP A O 1
ATOM 2592 N N . GLU A 1 320 ? 35.139 -17.273 -26.753 1.00 90.00 320 GLU A N 1
ATOM 2593 C CA . GLU A 1 320 ? 35.730 -18.542 -27.209 1.00 90.00 320 GLU A CA 1
ATOM 2594 C C . GLU A 1 320 ? 36.230 -18.459 -28.660 1.00 90.00 320 GLU A C 1
ATOM 2596 O O . GLU A 1 320 ? 37.347 -18.875 -28.980 1.00 90.00 320 GLU A O 1
ATOM 2601 N N . LYS A 1 321 ? 35.425 -17.871 -29.556 1.00 89.75 321 LYS A N 1
ATOM 2602 C CA . LYS A 1 321 ? 35.827 -17.650 -30.953 1.00 89.75 321 LYS A CA 1
ATOM 2603 C C . LYS A 1 321 ? 36.993 -16.675 -31.066 1.00 89.75 321 LYS A C 1
ATOM 2605 O O . LYS A 1 321 ? 37.864 -16.884 -31.909 1.00 89.75 321 LYS A O 1
ATOM 2610 N N . MET A 1 322 ? 36.997 -15.616 -30.260 1.00 86.06 322 MET A N 1
ATOM 2611 C CA . MET A 1 322 ? 38.068 -14.625 -30.238 1.00 86.06 322 MET A CA 1
ATOM 2612 C C . MET A 1 322 ? 39.374 -15.263 -29.768 1.00 86.06 322 MET A C 1
ATOM 2614 O O . MET A 1 322 ? 40.381 -15.131 -30.453 1.00 86.06 322 MET A O 1
ATOM 2618 N N . ASN A 1 323 ? 39.341 -16.046 -28.689 1.00 86.56 323 ASN A N 1
ATOM 2619 C CA . ASN A 1 323 ? 40.494 -16.790 -28.187 1.00 86.56 323 ASN A CA 1
ATOM 2620 C C . ASN A 1 323 ? 41.041 -17.762 -29.241 1.00 86.56 323 ASN A C 1
ATOM 2622 O O . ASN A 1 323 ? 42.238 -17.748 -29.523 1.00 86.56 323 ASN A O 1
ATOM 2626 N N . GLY A 1 324 ? 40.169 -18.521 -29.915 1.00 88.56 324 GLY A N 1
ATOM 2627 C CA . GLY A 1 324 ? 40.584 -19.415 -31.001 1.00 88.56 324 GLY A CA 1
ATOM 2628 C C . GLY A 1 324 ? 41.169 -18.689 -32.223 1.00 88.56 324 GLY A C 1
ATOM 2629 O O . GLY A 1 324 ? 41.997 -19.253 -32.940 1.00 88.56 324 GLY A O 1
ATOM 2630 N N . LEU A 1 325 ? 40.765 -17.441 -32.489 1.00 87.12 325 LEU A N 1
ATOM 2631 C CA . LEU A 1 325 ? 41.402 -16.597 -33.508 1.00 87.12 325 LEU A CA 1
ATOM 2632 C C . LEU A 1 325 ? 42.763 -16.072 -33.036 1.00 87.12 325 LEU A C 1
ATOM 2634 O O . LEU A 1 325 ? 43.711 -16.092 -33.819 1.00 87.12 325 LEU A O 1
ATOM 2638 N N . THR A 1 326 ? 42.879 -15.661 -31.774 1.00 87.31 326 THR A N 1
ATOM 2639 C CA . THR A 1 326 ? 44.134 -15.196 -31.168 1.00 87.31 326 THR A CA 1
ATOM 2640 C C . THR A 1 326 ? 45.202 -16.291 -31.173 1.00 87.31 326 THR A C 1
ATOM 2642 O O . THR A 1 326 ? 46.334 -16.032 -31.573 1.00 87.31 326 THR A O 1
ATOM 2645 N N . GLU A 1 327 ? 44.851 -17.534 -30.829 1.00 89.50 327 GLU A N 1
ATOM 2646 C CA . GLU A 1 327 ? 45.775 -18.677 -30.911 1.00 89.50 327 GLU A CA 1
ATOM 2647 C C . GLU A 1 327 ? 46.262 -18.928 -32.345 1.00 89.50 327 GLU A C 1
ATOM 2649 O O . GLU A 1 327 ? 47.453 -19.129 -32.584 1.00 89.50 327 GLU A O 1
ATOM 2654 N N . LYS A 1 328 ? 45.355 -18.866 -33.329 1.00 91.25 328 LYS A N 1
ATOM 2655 C CA . LYS A 1 328 ? 45.724 -19.001 -34.747 1.00 91.25 328 LYS A CA 1
ATOM 2656 C C . LYS A 1 328 ? 46.631 -17.869 -35.217 1.00 91.25 328 LYS A C 1
ATOM 2658 O O . LYS A 1 328 ? 47.524 -18.117 -36.021 1.00 91.25 328 LYS A O 1
ATOM 2663 N N . MET A 1 329 ? 46.403 -16.651 -34.734 1.00 87.94 329 MET A N 1
ATOM 2664 C CA . MET A 1 329 ? 47.234 -15.491 -35.045 1.00 87.94 329 MET A CA 1
ATOM 2665 C C . MET A 1 329 ? 48.656 -15.669 -34.501 1.00 87.94 329 MET A C 1
ATOM 2667 O O . MET A 1 329 ? 49.604 -15.472 -35.254 1.00 87.94 329 MET A O 1
ATOM 2671 N N . LEU A 1 330 ? 48.812 -16.138 -33.257 1.00 89.94 330 LEU A N 1
ATOM 2672 C CA . LEU A 1 330 ? 50.127 -16.440 -32.674 1.00 89.94 330 LEU A CA 1
ATOM 2673 C C . LEU A 1 330 ? 50.876 -17.525 -33.460 1.00 89.94 330 LEU A C 1
ATOM 2675 O O . LEU A 1 330 ? 52.055 -17.366 -33.763 1.00 89.94 330 LEU A O 1
ATOM 2679 N N . LEU A 1 331 ? 50.183 -18.597 -33.858 1.00 90.44 331 LEU A N 1
ATOM 2680 C CA . LEU A 1 331 ? 50.773 -19.655 -34.688 1.00 90.44 331 LEU A CA 1
ATOM 2681 C C . LEU A 1 331 ? 51.212 -19.156 -36.072 1.00 90.44 331 LEU A C 1
ATOM 2683 O O . LEU A 1 331 ? 52.166 -19.684 -36.644 1.00 90.44 331 LEU A O 1
ATOM 2687 N N . LEU A 1 332 ? 50.497 -18.187 -36.649 1.00 87.69 332 LEU A N 1
ATOM 2688 C CA . LEU A 1 332 ? 50.889 -17.571 -37.916 1.00 87.69 332 LEU A CA 1
ATOM 2689 C C . LEU A 1 332 ? 52.099 -16.652 -37.741 1.00 87.69 332 LEU A C 1
ATOM 2691 O O . LEU A 1 332 ? 53.009 -16.731 -38.558 1.00 87.69 332 LEU A O 1
ATOM 2695 N N . GLU A 1 333 ? 52.146 -15.860 -36.670 1.00 89.56 333 GLU A N 1
ATOM 2696 C CA . GLU A 1 333 ? 53.287 -14.990 -36.363 1.00 89.56 333 GLU A CA 1
ATOM 2697 C C . GLU A 1 333 ? 54.573 -15.803 -36.123 1.00 89.56 333 GLU A C 1
ATOM 2699 O O . GLU A 1 333 ? 55.646 -15.440 -36.601 1.00 89.56 333 GLU A O 1
ATOM 2704 N N . GLU A 1 334 ? 54.479 -16.944 -35.435 1.00 91.81 334 GLU A N 1
ATOM 2705 C CA . GLU A 1 334 ? 55.620 -17.848 -35.238 1.00 91.81 334 GLU A CA 1
ATOM 2706 C C . GLU A 1 334 ? 56.114 -18.448 -36.566 1.00 91.81 334 GLU A C 1
ATOM 2708 O O . GLU A 1 334 ? 57.318 -18.504 -36.825 1.00 91.81 334 GLU A O 1
ATOM 2713 N N . LYS A 1 335 ? 55.191 -18.843 -37.454 1.00 91.25 335 LYS A N 1
ATOM 2714 C CA . LYS A 1 335 ? 55.541 -19.304 -38.808 1.00 91.25 335 LYS A CA 1
ATOM 2715 C C . LYS A 1 335 ? 56.163 -18.199 -39.657 1.00 91.25 335 LYS A C 1
ATOM 2717 O O . LYS A 1 335 ? 57.066 -18.489 -40.435 1.00 91.25 335 LYS A O 1
ATOM 2722 N N . GLU A 1 336 ? 55.687 -16.965 -39.526 1.00 88.38 336 GLU A N 1
ATOM 2723 C CA . GLU A 1 336 ? 56.227 -15.806 -40.237 1.00 88.38 336 GLU A CA 1
ATOM 2724 C C . GLU A 1 336 ? 57.658 -15.497 -39.787 1.00 88.38 336 GLU A C 1
ATOM 2726 O O . GLU A 1 336 ? 58.534 -15.346 -40.635 1.00 88.38 336 GLU A O 1
ATOM 2731 N N . LYS A 1 337 ? 57.930 -15.521 -38.474 1.00 91.81 337 LYS A N 1
ATOM 2732 C CA . LYS A 1 337 ? 59.296 -15.388 -37.935 1.00 91.81 337 LYS A CA 1
ATOM 2733 C C . LYS A 1 337 ? 60.229 -16.452 -38.501 1.00 91.81 337 LYS A C 1
ATOM 2735 O O . LYS A 1 337 ? 61.299 -16.113 -38.995 1.00 91.81 337 LYS A O 1
ATOM 2740 N N . LYS A 1 338 ? 59.790 -17.714 -38.510 1.00 91.69 338 LYS A N 1
ATOM 2741 C CA . LYS A 1 338 ? 60.579 -18.818 -39.066 1.00 91.69 338 LYS A CA 1
ATOM 2742 C C . LYS A 1 338 ? 60.867 -18.642 -40.563 1.00 91.69 338 LYS A C 1
ATOM 2744 O O . LYS A 1 338 ? 61.977 -18.899 -41.009 1.00 91.69 338 LYS A O 1
ATOM 2749 N N . LEU A 1 339 ? 59.885 -18.183 -41.340 1.00 90.62 339 LEU A N 1
ATOM 2750 C CA . LEU A 1 339 ? 60.079 -17.905 -42.767 1.00 90.62 339 LEU A CA 1
ATOM 2751 C C . LEU A 1 339 ? 61.025 -16.723 -43.014 1.00 90.62 339 LEU A C 1
ATOM 2753 O O . LEU A 1 339 ? 61.770 -16.745 -43.993 1.00 90.62 339 LEU A O 1
ATOM 2757 N N . GLU A 1 340 ? 61.003 -15.696 -42.162 1.00 90.81 340 GLU A N 1
ATOM 2758 C CA . GLU A 1 340 ? 61.930 -14.566 -42.276 1.00 90.81 340 GLU A CA 1
ATOM 2759 C C . GLU A 1 340 ? 63.364 -14.979 -41.902 1.00 90.81 340 GLU A C 1
ATOM 2761 O O . GLU A 1 340 ? 64.299 -14.581 -42.594 1.00 90.81 340 GLU A O 1
ATOM 2766 N N . GLU A 1 341 ? 63.542 -15.840 -40.893 1.00 91.44 341 GLU A N 1
ATOM 2767 C CA . GLU A 1 341 ? 64.832 -16.480 -40.582 1.00 91.44 341 GLU A CA 1
ATOM 2768 C C . GLU A 1 341 ? 65.353 -17.291 -41.782 1.00 91.44 341 GLU A C 1
ATOM 2770 O O . GLU A 1 341 ? 66.450 -17.020 -42.277 1.00 91.44 341 GLU A O 1
ATOM 2775 N N . ASP A 1 342 ? 64.532 -18.198 -42.329 1.00 92.00 342 ASP A N 1
ATOM 2776 C CA . ASP A 1 342 ? 64.880 -19.009 -43.506 1.00 92.00 342 ASP A CA 1
ATOM 2777 C C . ASP A 1 342 ? 65.257 -18.127 -44.717 1.00 92.00 342 ASP A C 1
ATOM 2779 O O . ASP A 1 342 ? 66.157 -18.449 -45.500 1.00 92.00 342 ASP A O 1
ATOM 2783 N N . LYS A 1 343 ? 64.579 -16.987 -44.892 1.00 91.81 343 LYS A N 1
ATOM 2784 C CA . LYS A 1 343 ? 64.849 -16.022 -45.966 1.00 91.81 343 LYS A CA 1
ATOM 2785 C C . LYS A 1 343 ? 66.188 -15.310 -45.781 1.00 91.81 343 LYS A C 1
ATOM 2787 O O . LYS A 1 343 ? 66.903 -15.144 -46.771 1.00 91.81 343 LYS A O 1
ATOM 2792 N N . VAL A 1 344 ? 66.538 -14.897 -44.562 1.00 91.94 344 VAL A N 1
ATOM 2793 C CA . VAL A 1 344 ? 67.842 -14.282 -44.257 1.00 91.94 344 VAL A CA 1
ATOM 2794 C C . VAL A 1 344 ? 68.976 -15.284 -44.479 1.00 91.94 344 VAL A C 1
ATOM 2796 O O . VAL A 1 344 ? 69.986 -14.937 -45.099 1.00 91.94 344 VAL A O 1
ATOM 2799 N N . ASP A 1 345 ? 68.791 -16.537 -44.065 1.00 91.38 345 ASP A N 1
ATOM 2800 C CA . ASP A 1 345 ? 69.755 -17.616 -44.299 1.00 91.38 345 ASP A CA 1
ATOM 2801 C C . ASP A 1 345 ? 69.963 -17.868 -45.797 1.00 91.38 345 ASP A C 1
ATOM 2803 O O . ASP A 1 345 ? 71.097 -17.913 -46.288 1.00 91.38 345 ASP A O 1
ATOM 2807 N N . LEU A 1 346 ? 68.872 -17.963 -46.564 1.00 91.75 346 LEU A N 1
ATOM 2808 C CA . LEU A 1 346 ? 68.938 -18.099 -48.019 1.00 91.75 346 LEU A CA 1
ATOM 2809 C C . LEU A 1 346 ? 69.610 -16.892 -48.679 1.00 91.75 346 LEU A C 1
ATOM 2811 O O . LEU A 1 346 ? 70.421 -17.069 -49.588 1.00 91.75 346 LEU A O 1
ATOM 2815 N N . GLN A 1 347 ? 69.315 -15.672 -48.228 1.00 90.19 347 GLN A N 1
ATOM 2816 C CA . GLN A 1 347 ? 69.934 -14.456 -48.751 1.00 90.19 347 GLN A CA 1
ATOM 2817 C C . GLN A 1 347 ? 71.443 -14.424 -48.471 1.00 90.19 347 GLN A C 1
ATOM 2819 O O . GLN A 1 347 ? 72.221 -14.069 -49.359 1.00 90.19 347 GLN A O 1
ATOM 2824 N N . THR A 1 348 ? 71.862 -14.855 -47.280 1.00 9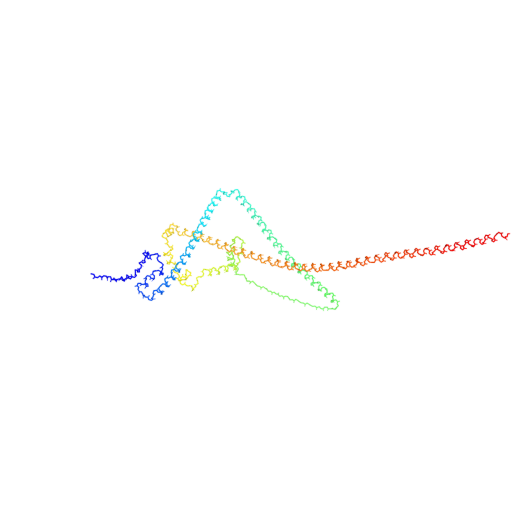0.94 348 THR A N 1
ATOM 2825 C CA . THR A 1 348 ? 73.277 -15.000 -46.904 1.00 90.94 348 THR A CA 1
ATOM 2826 C C . THR A 1 348 ? 73.972 -16.006 -47.816 1.00 90.94 348 THR A C 1
ATOM 2828 O O . THR A 1 348 ? 74.995 -15.688 -48.423 1.00 90.94 348 THR A O 1
ATOM 2831 N N . LYS A 1 349 ? 73.358 -17.175 -48.026 1.00 91.00 349 LYS A N 1
ATOM 2832 C CA . LYS A 1 349 ? 73.883 -18.222 -48.912 1.00 91.00 349 LYS A CA 1
ATOM 2833 C C . LYS A 1 349 ? 73.973 -17.777 -50.374 1.00 91.00 349 LYS A C 1
ATOM 2835 O O . LYS A 1 349 ? 74.933 -18.100 -51.069 1.00 91.00 349 LYS A O 1
ATOM 2840 N N . VAL A 1 350 ? 72.999 -17.002 -50.853 1.00 89.12 350 VAL A N 1
ATOM 2841 C CA . VAL A 1 350 ? 73.052 -16.377 -52.184 1.00 89.12 350 VAL A CA 1
ATOM 2842 C C . VAL A 1 350 ? 74.209 -15.381 -52.269 1.00 89.12 350 VAL A C 1
ATOM 2844 O O . VAL A 1 350 ? 74.899 -15.345 -53.289 1.00 89.12 350 VAL A O 1
ATOM 2847 N N . MET A 1 351 ? 74.456 -14.591 -51.222 1.00 88.94 351 MET A N 1
ATOM 2848 C CA . MET A 1 351 ? 75.567 -13.638 -51.185 1.00 88.94 351 MET A CA 1
ATOM 2849 C C . MET A 1 351 ? 76.928 -14.349 -51.195 1.00 88.94 351 MET A C 1
ATOM 2851 O O . MET A 1 351 ? 77.801 -13.949 -51.964 1.00 88.94 351 MET A O 1
ATOM 2855 N N . GLU A 1 352 ? 77.085 -15.428 -50.423 1.00 87.31 352 GLU A N 1
ATOM 2856 C CA . GLU A 1 352 ? 78.276 -16.291 -50.431 1.00 87.31 352 GLU A CA 1
ATOM 2857 C C . GLU A 1 352 ? 78.542 -16.879 -51.818 1.00 87.31 352 GLU A C 1
ATOM 2859 O O . GLU A 1 352 ? 79.616 -16.659 -52.376 1.00 87.31 352 GLU A O 1
ATOM 2864 N N . LEU A 1 353 ? 77.544 -17.525 -52.433 1.00 88.62 353 LEU A N 1
ATOM 2865 C CA . LEU A 1 353 ? 77.670 -18.074 -53.789 1.00 88.62 353 LEU A CA 1
ATOM 2866 C C . LEU A 1 353 ? 77.960 -16.987 -54.833 1.00 88.62 353 LEU A C 1
ATOM 2868 O O . LEU A 1 353 ? 78.660 -17.229 -55.815 1.00 88.62 353 LEU A O 1
ATOM 2872 N N . THR A 1 354 ? 77.441 -15.773 -54.637 1.00 85.81 354 THR A N 1
ATOM 2873 C CA . THR A 1 354 ? 77.730 -14.631 -55.517 1.00 85.81 354 THR A CA 1
ATOM 2874 C C . THR A 1 354 ? 79.176 -14.156 -55.361 1.00 85.81 354 THR A C 1
ATOM 2876 O O . THR A 1 354 ? 79.802 -13.792 -56.357 1.00 85.81 354 THR A O 1
ATOM 2879 N N . MET A 1 355 ? 79.720 -14.156 -54.140 1.00 85.06 355 MET A N 1
ATOM 2880 C CA . MET A 1 355 ? 81.127 -13.834 -53.881 1.00 85.06 355 MET A CA 1
ATOM 2881 C C . MET A 1 355 ? 82.061 -14.914 -54.435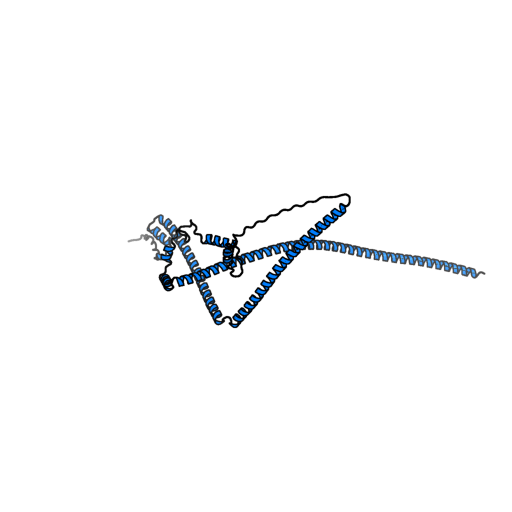 1.00 85.06 355 MET A C 1
ATOM 2883 O O . MET A 1 355 ? 83.011 -14.570 -55.131 1.00 85.06 355 MET A O 1
ATOM 2887 N N . GLU A 1 356 ? 81.745 -16.192 -54.219 1.00 84.06 356 GLU A N 1
ATOM 2888 C CA . GLU A 1 356 ? 82.500 -17.328 -54.763 1.00 84.06 356 GLU A CA 1
ATOM 2889 C C . GLU A 1 356 ? 82.485 -17.329 -56.300 1.00 84.06 356 GLU A C 1
ATOM 2891 O O . GLU A 1 356 ? 83.518 -17.491 -56.950 1.00 84.06 356 GLU A O 1
ATOM 2896 N N . LYS A 1 357 ? 81.330 -17.046 -56.919 1.00 84.75 357 LYS A N 1
ATOM 2897 C CA . LYS A 1 357 ? 81.242 -16.877 -58.375 1.00 84.75 357 LYS A CA 1
ATOM 2898 C C . LYS A 1 357 ? 82.149 -15.747 -58.869 1.00 84.75 357 LYS A C 1
ATOM 2900 O O . LYS A 1 357 ? 82.844 -15.932 -59.865 1.00 84.75 357 LYS A O 1
ATOM 2905 N N . LYS A 1 358 ? 82.157 -14.598 -58.182 1.00 81.81 358 LYS A N 1
ATOM 2906 C CA . LYS A 1 358 ? 83.016 -13.457 -58.536 1.00 81.81 358 LYS A CA 1
ATOM 2907 C C . LYS A 1 358 ? 84.503 -13.785 -58.396 1.00 81.81 358 LYS A C 1
ATOM 2909 O O . LYS A 1 358 ? 85.260 -13.398 -59.279 1.00 81.81 358 LYS A O 1
ATOM 2914 N N . SER A 1 359 ? 84.918 -14.504 -57.348 1.00 78.19 359 SER A N 1
ATOM 2915 C CA . SER A 1 359 ? 86.320 -14.920 -57.196 1.00 78.19 359 SER A CA 1
ATOM 2916 C C . SER A 1 359 ? 86.752 -15.896 -58.294 1.00 78.19 359 SER A C 1
ATOM 2918 O O . SER A 1 359 ? 87.819 -15.724 -58.877 1.00 78.19 359 SER A O 1
ATOM 2920 N N . PHE A 1 360 ? 85.890 -16.849 -58.673 1.00 71.31 360 PHE A N 1
ATOM 2921 C CA . PHE A 1 360 ? 86.146 -17.734 -59.817 1.00 71.31 360 PHE A CA 1
ATOM 2922 C C . PHE A 1 360 ? 86.246 -16.983 -61.157 1.00 71.31 360 PHE A C 1
ATOM 2924 O O . PHE A 1 360 ? 86.987 -17.405 -62.048 1.00 71.31 360 PHE A O 1
ATOM 2931 N N . GLU A 1 361 ? 85.498 -15.889 -61.329 1.00 70.31 361 GLU A N 1
ATOM 2932 C CA . GLU A 1 361 ? 85.588 -15.022 -62.512 1.00 70.31 361 GLU A CA 1
ATOM 2933 C C . GLU A 1 361 ? 86.909 -14.238 -62.537 1.00 70.31 361 GLU A C 1
ATOM 2935 O O . GLU A 1 361 ? 87.592 -14.235 -63.560 1.00 70.31 361 GLU A O 1
ATOM 2940 N N . THR A 1 362 ? 87.344 -13.677 -61.403 1.00 69.19 362 THR A N 1
ATOM 2941 C CA . THR A 1 362 ? 88.642 -12.985 -61.312 1.00 69.19 362 THR A CA 1
ATOM 2942 C C . THR A 1 362 ? 89.838 -13.923 -61.467 1.00 69.19 362 THR A C 1
ATOM 2944 O O . THR A 1 362 ? 90.840 -13.532 -62.062 1.00 69.19 362 THR A O 1
ATOM 2947 N N . ASP A 1 363 ? 89.737 -15.170 -61.003 1.00 63.12 363 ASP A N 1
ATOM 2948 C CA . ASP A 1 363 ? 90.791 -16.175 -61.194 1.00 63.12 363 ASP A CA 1
ATOM 2949 C C . ASP A 1 363 ? 90.915 -16.589 -62.670 1.00 63.12 363 ASP A C 1
ATOM 2951 O O . ASP A 1 363 ? 92.022 -16.790 -63.177 1.00 63.12 363 ASP A O 1
ATOM 2955 N N . LYS A 1 364 ? 89.798 -16.636 -63.411 1.00 61.09 364 LYS A N 1
ATOM 2956 C CA . LYS A 1 364 ? 89.822 -16.817 -64.872 1.00 61.09 364 LYS A CA 1
ATOM 2957 C C . LYS A 1 364 ? 90.454 -15.629 -65.596 1.00 61.09 364 LYS A C 1
ATOM 2959 O O . LYS A 1 364 ? 91.243 -15.847 -66.516 1.00 61.09 364 LYS A O 1
ATOM 2964 N N . ASP A 1 365 ? 90.139 -14.403 -65.189 1.00 57.91 365 ASP A N 1
ATOM 2965 C CA . ASP A 1 365 ? 90.681 -13.192 -65.815 1.00 57.91 365 ASP A CA 1
ATOM 2966 C C . ASP A 1 365 ? 92.176 -12.993 -65.513 1.00 57.91 365 ASP A C 1
ATOM 2968 O O . ASP A 1 365 ? 92.936 -12.569 -66.391 1.00 57.91 365 ASP A O 1
ATOM 2972 N N . ASN A 1 366 ? 92.637 -13.375 -64.316 1.00 55.56 366 ASN A N 1
ATOM 2973 C CA . ASN A 1 366 ? 94.058 -13.374 -63.962 1.00 55.56 366 ASN A CA 1
ATOM 2974 C C . ASN A 1 366 ? 94.844 -14.420 -64.765 1.00 55.56 366 ASN A C 1
ATOM 2976 O O . ASN A 1 366 ? 95.881 -14.085 -65.340 1.00 55.56 366 ASN A O 1
ATOM 2980 N N . HIS A 1 367 ? 94.325 -15.643 -64.924 1.00 54.56 367 HIS A N 1
ATOM 2981 C CA . HIS A 1 367 ? 94.948 -16.636 -65.808 1.00 54.56 367 HIS A CA 1
ATOM 2982 C C . HIS A 1 367 ? 94.911 -16.229 -67.292 1.00 54.56 367 HIS A C 1
ATOM 2984 O O . HIS A 1 367 ? 95.857 -16.507 -68.038 1.00 54.56 367 HIS A O 1
ATOM 2990 N N . GLY A 1 368 ? 93.861 -15.532 -67.736 1.00 56.91 368 GLY A N 1
ATOM 2991 C CA . GLY A 1 368 ? 93.785 -14.943 -69.077 1.00 56.91 368 GLY A CA 1
ATOM 2992 C C . GLY A 1 368 ? 94.813 -13.828 -69.301 1.00 56.91 368 GLY A C 1
ATOM 2993 O O . GLY A 1 368 ? 95.381 -13.705 -70.387 1.00 56.91 368 GLY A O 1
ATOM 2994 N N . SER A 1 369 ? 95.104 -13.044 -68.264 1.00 54.97 369 SER A N 1
ATOM 2995 C CA . SER A 1 369 ? 96.075 -11.946 -68.315 1.00 54.97 369 SER A CA 1
ATOM 2996 C C . SER A 1 369 ? 97.522 -12.447 -68.269 1.00 54.97 369 SER A C 1
ATOM 2998 O O . SER A 1 369 ? 98.342 -11.981 -69.060 1.00 54.97 369 SER A O 1
ATOM 3000 N N . GLU A 1 370 ? 97.828 -13.456 -67.445 1.00 57.19 370 GLU A N 1
ATOM 3001 C CA . GLU A 1 370 ? 99.148 -14.109 -67.421 1.00 57.19 370 GLU A CA 1
ATOM 3002 C C . GLU A 1 370 ? 99.471 -14.803 -68.750 1.00 57.19 370 GLU A C 1
ATOM 3004 O O . GLU A 1 370 ? 100.572 -14.652 -69.285 1.00 57.19 370 GLU A O 1
ATOM 3009 N N . THR A 1 371 ? 98.502 -15.508 -69.343 1.00 56.94 371 THR A N 1
ATOM 3010 C CA . THR A 1 371 ? 98.693 -16.143 -70.658 1.00 56.94 371 THR A CA 1
ATOM 3011 C C . THR A 1 371 ? 98.866 -15.114 -71.779 1.00 56.94 371 THR A C 1
ATOM 3013 O O . THR A 1 371 ? 99.668 -15.325 -72.695 1.00 56.94 371 THR A O 1
ATOM 3016 N N . MET A 1 372 ? 98.191 -13.961 -71.703 1.00 56.03 372 MET A N 1
ATOM 3017 C CA . MET A 1 372 ? 98.331 -12.890 -72.693 1.00 56.03 372 MET A CA 1
ATOM 3018 C C . MET A 1 372 ? 99.636 -12.086 -72.527 1.00 56.03 372 MET A C 1
ATOM 3020 O O . MET A 1 372 ? 100.223 -11.672 -73.533 1.00 56.03 372 MET A O 1
ATOM 3024 N N . GLU A 1 373 ? 100.146 -11.905 -71.304 1.00 58.31 373 GLU A N 1
ATOM 3025 C CA . GLU A 1 373 ? 101.489 -11.355 -71.075 1.00 58.31 373 GLU A CA 1
ATOM 3026 C C . GLU A 1 373 ? 102.591 -12.313 -71.538 1.00 58.31 373 GLU A C 1
ATOM 3028 O O . GLU A 1 373 ? 103.505 -11.867 -72.236 1.00 58.31 373 GLU A O 1
ATOM 3033 N N . GLN A 1 374 ? 102.477 -13.621 -71.278 1.00 56.81 374 GLN A N 1
ATOM 3034 C CA . GLN A 1 374 ? 103.398 -14.623 -71.835 1.00 56.81 374 GLN A CA 1
ATOM 3035 C C . GLN A 1 374 ? 103.402 -14.604 -73.372 1.00 56.81 374 GLN A C 1
ATOM 3037 O O . GLN A 1 374 ? 104.469 -14.624 -73.996 1.00 56.81 374 GLN A O 1
ATOM 3042 N N . ALA A 1 375 ? 102.229 -14.482 -74.002 1.00 58.25 375 ALA A N 1
ATOM 3043 C CA . ALA A 1 375 ? 102.115 -14.372 -75.455 1.00 58.25 375 ALA A CA 1
ATOM 3044 C C . ALA A 1 375 ? 102.721 -13.063 -76.003 1.00 58.25 375 ALA A C 1
ATOM 3046 O O . ALA A 1 375 ? 103.385 -13.070 -77.042 1.00 58.25 375 ALA A O 1
ATOM 3047 N N . ARG A 1 376 ? 102.557 -11.931 -75.301 1.00 58.22 376 ARG A N 1
ATOM 3048 C CA . ARG A 1 376 ? 103.168 -10.642 -75.685 1.00 58.22 376 ARG A CA 1
ATOM 3049 C C . ARG A 1 376 ? 104.685 -10.631 -75.506 1.00 58.22 376 ARG A C 1
ATOM 3051 O O . ARG A 1 376 ? 105.375 -10.042 -76.341 1.00 58.22 376 ARG A O 1
ATOM 3058 N N . PHE A 1 377 ? 105.208 -11.280 -74.467 1.00 58.53 377 PHE A N 1
ATOM 3059 C CA . PHE A 1 377 ? 106.650 -11.436 -74.267 1.00 58.53 377 PHE A CA 1
ATOM 3060 C C . PHE A 1 377 ? 107.264 -12.304 -75.374 1.00 58.53 377 PHE A C 1
ATOM 3062 O O . PHE A 1 377 ? 108.280 -11.928 -75.962 1.00 58.53 377 PHE A O 1
ATOM 3069 N N . SER A 1 378 ? 106.586 -13.397 -75.742 1.00 57.47 378 SER A N 1
ATOM 3070 C CA . SER A 1 378 ? 106.968 -14.245 -76.877 1.00 57.47 378 SER A CA 1
ATOM 3071 C C . SER A 1 378 ? 106.977 -13.464 -78.202 1.00 57.47 378 SER A C 1
ATOM 3073 O O . SER A 1 378 ? 107.976 -13.475 -78.922 1.00 57.47 378 SER A O 1
ATOM 3075 N N . ALA A 1 379 ? 105.932 -12.674 -78.481 1.00 60.38 379 ALA A N 1
ATOM 3076 C CA . ALA A 1 379 ? 105.826 -11.881 -79.711 1.00 60.38 379 ALA A CA 1
ATOM 3077 C C . ALA A 1 379 ? 106.835 -10.714 -79.805 1.00 60.38 379 ALA A C 1
ATOM 3079 O O . ALA A 1 379 ? 107.250 -10.343 -80.908 1.00 60.38 379 ALA A O 1
ATOM 3080 N N . LYS A 1 380 ? 107.252 -10.123 -78.673 1.00 59.38 380 LYS A N 1
ATOM 3081 C CA . LYS A 1 380 ? 108.315 -9.098 -78.640 1.00 59.38 380 LYS A CA 1
ATOM 3082 C C . LYS A 1 380 ? 109.692 -9.681 -78.966 1.00 59.38 380 LYS A C 1
ATOM 3084 O O . LYS A 1 380 ? 110.446 -9.037 -79.690 1.00 59.38 380 LYS A O 1
ATOM 3089 N N . LEU A 1 381 ? 109.994 -10.899 -78.511 1.00 56.56 381 LEU A N 1
ATOM 3090 C CA . LEU A 1 381 ? 111.226 -11.608 -78.877 1.00 56.56 381 LEU A CA 1
ATOM 3091 C C . LEU A 1 381 ? 111.286 -11.925 -80.379 1.00 56.56 381 LEU A C 1
ATOM 3093 O O . LEU A 1 381 ? 112.347 -11.819 -80.987 1.00 56.56 381 LEU A O 1
ATOM 3097 N N . THR A 1 382 ? 110.149 -12.222 -81.017 1.00 57.28 382 THR A N 1
ATOM 3098 C CA . THR A 1 382 ? 110.110 -12.516 -82.462 1.00 57.28 382 THR A CA 1
ATOM 3099 C C . THR A 1 382 ? 110.332 -11.280 -83.347 1.00 57.28 382 THR A C 1
ATOM 3101 O O . THR A 1 382 ? 110.766 -11.417 -84.488 1.00 57.28 382 THR A O 1
ATOM 3104 N N . LYS A 1 383 ? 110.063 -10.064 -82.846 1.00 58.75 383 LYS A N 1
ATOM 3105 C CA . LYS A 1 383 ? 110.259 -8.801 -83.588 1.00 58.75 383 LYS A CA 1
ATOM 3106 C C . LYS A 1 383 ? 111.681 -8.225 -83.514 1.00 58.75 383 LYS A C 1
ATOM 3108 O O . LYS A 1 383 ? 111.971 -7.312 -84.271 1.00 58.75 383 LYS A O 1
ATOM 3113 N N . LEU A 1 384 ? 112.551 -8.748 -82.646 1.00 55.06 384 LEU A N 1
ATOM 3114 C CA . LEU A 1 384 ? 113.966 -8.348 -82.530 1.00 55.06 384 LEU A CA 1
ATOM 3115 C C . LEU A 1 384 ? 114.920 -9.190 -83.409 1.00 55.06 384 LEU A C 1
ATOM 3117 O O . LEU A 1 384 ? 116.127 -8.983 -83.367 1.00 55.06 384 LEU A O 1
ATOM 3121 N N . LEU A 1 385 ? 114.384 -10.130 -84.198 1.00 51.84 385 LEU A N 1
ATOM 3122 C CA . LEU A 1 385 ? 115.134 -11.088 -85.031 1.00 51.84 385 LEU A CA 1
ATOM 3123 C C . LEU A 1 385 ? 114.850 -10.967 -86.547 1.00 51.84 385 LEU A C 1
ATOM 3125 O O . LEU A 1 385 ? 115.145 -11.885 -87.310 1.00 51.84 385 LEU A O 1
ATOM 3129 N N . LYS A 1 386 ? 114.297 -9.839 -86.998 1.00 49.75 386 LYS A N 1
ATOM 3130 C CA . LYS A 1 386 ? 114.203 -9.435 -88.412 1.00 49.75 386 LYS A CA 1
ATOM 3131 C C . LYS A 1 386 ? 114.675 -8.000 -88.540 1.00 49.75 386 LYS A C 1
ATOM 3133 O O . LYS A 1 386 ? 115.219 -7.688 -89.619 1.00 49.75 386 LYS A O 1
#

pLDDT: mean 71.87, std 18.13, range [26.86, 93.75]

Radius of gyration: 59.96 Å; chains: 1; bounding box: 157×85×198 Å

Organism: Arachis duranensis (NCBI:txid130453)

Sequence (386 aa):
MPIQPKTEPGSPPILSSTSNKSLETMSIPELIQILRVKWQREDYDRVEKVLVAREEKLKTKVGQLEEKFQVQSLAAIDAEKVQGLYETLFKEVKESGLDKETIENLRKKNKELECENRKLLELKNKCEVDHNAVDELRKKVAELEAEKKNNLDTITELNDEKIEDQPIARKKNFSLKRKRAEIDTQKDKIVDLINFKVAGIKIGLGEREKFIKNQKELHGYKRNIDPLSMWSEHFPFMLMADEYGQCSTDVKLVHDVDDVGIAQYLQVIGGRLLSIGRTQELKHASDTSDKKSMEKLMQENLEKEKKFRVALEKIELKDEKMNGLTEKMLLLEEKEKKLEEDKVDLQTKVMELTMEKKSFETDKDNHGSETMEQARFSAKLTKLLK

Foldseek 3Di:
DDDDDDDDDDDDDDPDDDDPDPPVPDDLVRVLVVVCVVPVDPCSVVVSVVVVVVVVVVVVVVVVVVVVVVVVVVVVVVVVVVVVVVVVVVVVCVVVPDPPVNVVVVVVVVVVVVVVVVVVVVVVVVVVVVVVVVVVVVVVVVVVVVVVVVVVVVVVVVVVPPPDDDDDDDDDDDDDDDDDDDPVPVVVVVVVVVCPDDPNDDDDPVNVVVVVVVCCVVLPQDQDDDCPDPSHPNPPVVVCCVVPVDDVVVVVVDVVCDPVNVVVVVVVVVVVVVVVVVVVVVVVVVVVVVVVVVVVVVVVVVVVVVVVVVVVVVVVVVVVVVVVVVVVVVVVVVVVVVVVVVVVVVVVVVVVVVVVVVVVVVVVVVVVVVVVVVVVVVVVVVVVPD